Protein AF-A0AAD3HK90-F1 (afdb_monomer)

Radius of gyration: 100.85 Å; Cα contacts (8 Å, |Δi|>4): 31; chains: 1; bounding box: 192×96×285 Å

Structure (mmCIF, N/CA/C/O backbone):
data_AF-A0AAD3HK90-F1
#
_entry.id   AF-A0AAD3HK90-F1
#
loop_
_atom_site.group_PDB
_atom_site.id
_atom_site.type_symbol
_atom_site.label_atom_id
_atom_site.label_alt_id
_atom_site.label_comp_id
_atom_site.label_asym_id
_atom_site.label_entity_id
_atom_site.label_seq_id
_atom_site.pdbx_PDB_ins_code
_atom_site.Cartn_x
_atom_site.Cartn_y
_atom_site.Cartn_z
_atom_site.occupancy
_atom_site.B_iso_or_equiv
_atom_site.auth_seq_id
_atom_site.auth_comp_id
_atom_site.auth_asym_id
_atom_site.auth_atom_id
_atom_site.pdbx_PDB_model_num
ATOM 1 N N . MET A 1 1 ? -38.180 -51.713 70.279 1.00 39.69 1 MET A N 1
ATOM 2 C CA . MET A 1 1 ? -38.146 -51.410 68.834 1.00 39.69 1 MET A CA 1
ATOM 3 C C . MET A 1 1 ? -39.435 -50.688 68.486 1.00 39.69 1 MET A C 1
ATOM 5 O O . MET A 1 1 ? -40.496 -51.273 68.629 1.00 39.69 1 MET A O 1
ATOM 9 N N . ALA A 1 2 ? -39.344 -49.403 68.154 1.00 45.25 2 ALA A N 1
ATOM 10 C CA . ALA A 1 2 ? -40.394 -48.668 67.438 1.00 45.25 2 ALA A CA 1
ATOM 11 C C . ALA A 1 2 ? -40.101 -48.780 65.915 1.00 45.25 2 ALA A C 1
ATOM 13 O O . ALA A 1 2 ? -39.081 -49.401 65.595 1.00 45.25 2 ALA A O 1
ATOM 14 N N . PRO A 1 3 ? -40.809 -48.113 64.975 1.00 63.69 3 PRO A N 1
ATOM 15 C CA . PRO A 1 3 ? -42.122 -47.438 65.008 1.00 63.69 3 PRO A CA 1
ATOM 16 C C . PRO A 1 3 ? -42.959 -47.666 63.707 1.00 63.69 3 PRO A C 1
ATOM 18 O O . PRO A 1 3 ? -42.540 -48.373 62.796 1.00 63.69 3 PRO A O 1
ATOM 21 N N . GLY A 1 4 ? -44.100 -46.973 63.582 1.00 39.19 4 GLY A N 1
ATOM 22 C CA . GLY A 1 4 ? -44.771 -46.650 62.305 1.00 39.19 4 GLY A CA 1
ATOM 23 C C . GLY A 1 4 ? -46.256 -47.029 62.316 1.00 39.19 4 GLY A C 1
ATOM 24 O O . GLY A 1 4 ? -46.609 -48.065 62.853 1.00 39.19 4 GLY A O 1
ATOM 25 N N . SER A 1 5 ? -47.212 -46.269 61.789 1.00 42.53 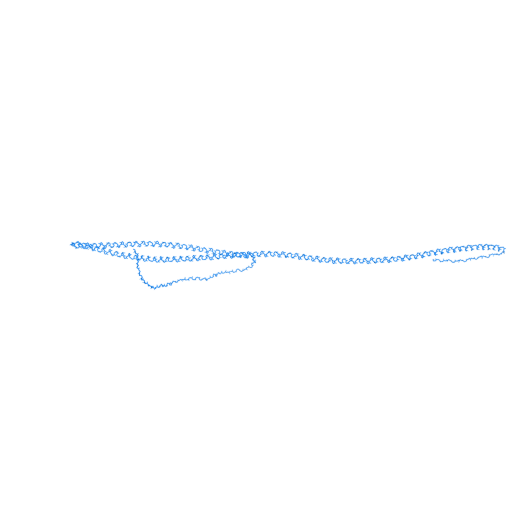5 SER A N 1
ATOM 26 C CA . SER A 1 5 ? -47.211 -45.033 61.007 1.00 42.53 5 SER A CA 1
ATOM 27 C C . SER A 1 5 ? -48.631 -44.455 61.079 1.00 42.53 5 SER A C 1
ATOM 29 O O . SER A 1 5 ? -49.584 -45.203 60.867 1.00 42.53 5 SER A O 1
ATOM 31 N N . ASN A 1 6 ? -48.785 -43.152 61.316 1.00 40.38 6 ASN A N 1
ATOM 32 C CA . ASN A 1 6 ? -50.053 -42.451 61.104 1.00 40.38 6 ASN A CA 1
ATOM 33 C C . ASN A 1 6 ? -49.952 -41.660 59.801 1.00 40.38 6 ASN A C 1
ATOM 35 O O . ASN A 1 6 ? -49.156 -40.729 59.696 1.00 40.38 6 ASN A O 1
ATOM 39 N N . GLY A 1 7 ? -50.765 -42.046 58.824 1.00 44.44 7 GLY A N 1
ATOM 40 C CA . GLY A 1 7 ? -51.080 -41.261 57.640 1.00 44.44 7 GLY A CA 1
ATOM 41 C C . GLY A 1 7 ? -52.590 -41.061 57.575 1.00 44.44 7 GLY A C 1
ATOM 42 O O . GLY A 1 7 ? -53.321 -41.986 57.911 1.00 44.44 7 GLY A O 1
ATOM 43 N N . LEU A 1 8 ? -53.010 -39.852 57.196 1.00 43.28 8 LEU A N 1
ATOM 44 C CA . LEU A 1 8 ? -54.307 -39.436 56.627 1.00 43.28 8 LEU A CA 1
ATOM 45 C C . LEU A 1 8 ? -54.218 -37.897 56.519 1.00 43.28 8 LEU A C 1
ATOM 47 O O . LEU A 1 8 ? -54.150 -37.219 57.537 1.00 43.28 8 LEU A O 1
ATOM 51 N N . LEU A 1 9 ? -53.867 -37.309 55.370 1.00 44.53 9 LEU A N 1
ATOM 52 C CA . LEU A 1 9 ? -54.700 -37.018 54.189 1.00 44.53 9 LEU A CA 1
ATOM 53 C C . LEU A 1 9 ? -56.022 -36.292 54.504 1.00 44.53 9 LEU A C 1
ATOM 55 O O . LEU A 1 9 ? -57.005 -36.911 54.889 1.00 44.53 9 LEU A O 1
ATOM 59 N N . SER A 1 10 ? -56.033 -34.987 54.222 1.00 41.03 10 SER A N 1
ATOM 60 C CA . SER A 1 10 ? -57.187 -34.183 53.784 1.00 41.03 10 SER A CA 1
ATOM 61 C C . SER A 1 10 ? -56.598 -32.969 53.053 1.00 41.03 10 SER A C 1
ATOM 63 O O . SER A 1 10 ? -55.865 -32.199 53.661 1.00 41.03 10 SER A O 1
ATOM 65 N N . GLN A 1 11 ? -56.599 -32.914 51.717 1.00 43.06 11 GLN A N 1
ATOM 66 C CA . GLN A 1 11 ? -57.668 -32.375 50.856 1.00 43.06 11 GLN A CA 1
ATOM 67 C C . GLN A 1 11 ? -58.222 -31.008 51.294 1.00 43.06 11 GLN A C 1
ATOM 69 O O . GLN A 1 11 ? -58.689 -30.848 52.418 1.00 43.06 11 GLN A O 1
ATOM 74 N N . GLY A 1 12 ? -58.210 -30.064 50.344 1.00 38.47 12 GLY A N 1
ATOM 75 C CA . GLY A 1 12 ? -58.791 -28.721 50.430 1.00 38.47 12 GLY A CA 1
ATOM 76 C C . GLY A 1 12 ? -58.020 -27.757 49.520 1.00 38.47 12 GLY A C 1
ATOM 77 O O . GLY A 1 12 ? -57.052 -27.157 49.960 1.00 38.47 12 GLY A O 1
ATOM 78 N N . ALA A 1 13 ? -58.216 -27.822 48.203 1.00 40.97 13 ALA A N 1
ATOM 79 C CA . ALA A 1 13 ? -59.231 -27.072 47.453 1.00 40.97 13 ALA A CA 1
ATOM 80 C C . ALA A 1 13 ? -58.728 -25.679 47.032 1.00 40.97 13 ALA A C 1
ATOM 82 O O . ALA A 1 13 ? -58.564 -24.770 47.842 1.00 40.97 13 ALA A O 1
ATOM 83 N N . GLU A 1 14 ? -58.496 -25.566 45.724 1.00 40.31 14 GLU A N 1
ATOM 84 C CA . GLU A 1 14 ? -58.341 -24.328 44.973 1.00 40.31 14 GLU A CA 1
ATOM 85 C C . GLU A 1 14 ? -59.511 -23.375 45.236 1.00 40.31 14 GLU A C 1
ATOM 87 O O . GLU A 1 14 ? -60.673 -23.758 45.103 1.00 40.31 14 GLU A O 1
ATOM 92 N N . LEU A 1 15 ? -59.199 -22.109 45.501 1.00 40.78 15 LEU A N 1
ATOM 93 C CA . LEU A 1 15 ? -60.070 -20.990 45.167 1.00 40.78 15 LEU A CA 1
ATOM 94 C C . LEU A 1 15 ? -59.205 -19.871 44.592 1.00 40.78 15 LEU A C 1
ATOM 96 O O . LEU A 1 15 ? -58.422 -19.223 45.285 1.00 40.78 15 LEU A O 1
ATOM 100 N N . ALA A 1 16 ? -59.358 -19.693 43.284 1.00 47.12 16 ALA A N 1
ATOM 101 C CA . ALA A 1 16 ? -58.863 -18.568 42.524 1.00 47.12 16 ALA A CA 1
ATOM 102 C C . ALA A 1 16 ? -59.575 -17.279 42.957 1.00 47.12 16 ALA A C 1
ATOM 104 O O . ALA A 1 16 ? -60.801 -17.206 42.934 1.00 47.12 16 ALA A O 1
ATOM 105 N N . LEU A 1 17 ? -58.797 -16.248 43.275 1.00 40.16 17 LEU A N 1
ATOM 106 C CA . LEU A 1 17 ? -59.215 -14.848 43.277 1.00 40.16 17 LEU A CA 1
ATOM 107 C C . LEU A 1 17 ? -57.998 -14.038 42.824 1.00 40.16 17 LEU A C 1
ATOM 109 O O . LEU A 1 17 ? -56.998 -13.937 43.530 1.00 40.16 17 LEU A O 1
ATOM 113 N N . GLY A 1 18 ? -58.058 -13.567 41.577 1.00 48.22 18 GLY A N 1
ATOM 114 C CA . GLY A 1 18 ? -56.980 -12.823 40.937 1.00 48.22 18 GLY A CA 1
ATOM 115 C C . GLY A 1 18 ? -56.772 -11.435 41.548 1.00 48.22 18 GLY A C 1
ATOM 116 O O . GLY A 1 18 ? -57.709 -10.864 42.109 1.00 48.22 18 GLY A O 1
ATOM 117 N N . PRO A 1 19 ? -55.574 -10.848 41.407 1.00 49.78 19 PRO A N 1
ATOM 118 C CA . PRO A 1 19 ? -55.389 -9.439 41.673 1.00 49.78 19 PRO A CA 1
ATOM 119 C C . PRO A 1 19 ? -55.617 -8.613 40.405 1.00 49.78 19 PRO A C 1
ATOM 121 O O . PRO A 1 19 ? -55.069 -8.867 39.331 1.00 49.78 19 PRO A O 1
ATOM 124 N N . ALA A 1 20 ? -56.460 -7.603 40.591 1.00 43.16 20 ALA A N 1
ATOM 125 C CA . ALA A 1 20 ? -56.706 -6.497 39.694 1.00 43.16 20 ALA A CA 1
ATOM 126 C C . ALA A 1 20 ? -55.408 -5.794 39.269 1.00 43.16 20 ALA A C 1
ATOM 128 O O . ALA A 1 20 ? -54.497 -5.578 40.069 1.00 43.16 20 ALA A O 1
ATOM 129 N N . SER A 1 21 ? -55.379 -5.384 38.004 1.00 48.00 21 SER A N 1
ATOM 130 C CA . SER A 1 21 ? -54.414 -4.440 37.454 1.00 48.00 21 SER A CA 1
ATOM 131 C C . SER A 1 21 ? -54.480 -3.092 38.181 1.00 48.00 21 SER A C 1
ATOM 133 O O . SER A 1 21 ? -55.564 -2.514 38.278 1.00 48.00 21 SER A O 1
ATOM 135 N N . PRO A 1 22 ? -53.340 -2.511 38.581 1.00 50.88 22 PRO A N 1
ATOM 136 C CA . PRO A 1 22 ? -53.218 -1.074 38.694 1.00 50.88 22 PRO A CA 1
ATOM 137 C C . PRO A 1 22 ? -52.657 -0.509 37.385 1.00 50.88 22 PRO A C 1
ATOM 139 O O . PRO A 1 22 ? -51.488 -0.674 37.038 1.00 50.88 22 PRO A O 1
ATOM 142 N N . THR A 1 23 ? -53.534 0.185 36.666 1.00 49.62 23 THR A N 1
ATOM 143 C CA . THR A 1 23 ? -53.204 1.205 35.673 1.00 49.62 23 THR A CA 1
ATOM 144 C C . THR A 1 23 ? -52.319 2.262 36.334 1.00 49.62 23 THR A C 1
ATOM 146 O O . THR A 1 23 ? -52.814 3.119 37.062 1.00 49.62 23 THR A O 1
ATOM 149 N N . ALA A 1 24 ? -51.013 2.214 36.089 1.00 37.69 24 ALA A N 1
ATOM 150 C CA . ALA A 1 24 ? -50.100 3.307 36.392 1.00 37.69 24 ALA A CA 1
ATOM 151 C C . ALA A 1 24 ? -49.471 3.767 35.078 1.00 37.69 24 ALA A C 1
ATOM 153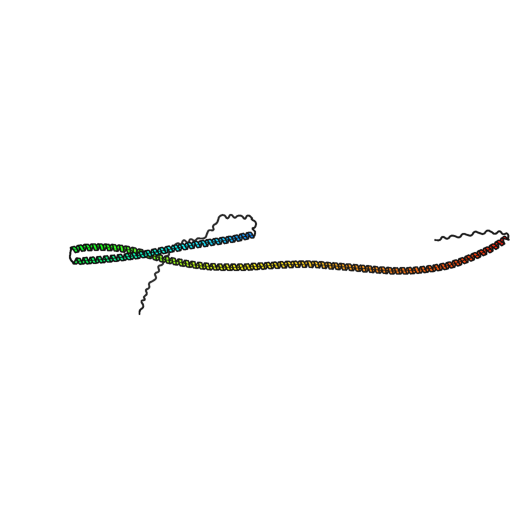 O O . ALA A 1 24 ? -48.706 3.049 34.436 1.00 37.69 24 ALA A O 1
ATOM 154 N N . ALA A 1 25 ? -49.883 4.960 34.656 1.00 44.91 25 ALA A N 1
ATOM 155 C CA . ALA A 1 25 ? -49.419 5.644 33.468 1.00 44.91 25 ALA A CA 1
ATOM 156 C C . ALA A 1 25 ? -47.908 5.905 33.559 1.00 44.91 25 ALA A C 1
ATOM 158 O O . ALA A 1 25 ? -47.466 6.861 34.193 1.00 44.91 25 ALA A O 1
ATOM 159 N N . ALA A 1 26 ? -47.116 5.065 32.897 1.00 35.53 26 ALA A N 1
ATOM 160 C CA . ALA A 1 26 ? -45.760 5.419 32.520 1.00 35.53 26 ALA A CA 1
ATOM 161 C C . ALA A 1 26 ? -45.858 6.435 31.375 1.00 35.53 26 ALA A C 1
ATOM 163 O O . ALA A 1 26 ? -46.188 6.087 30.240 1.00 35.53 26 ALA A O 1
ATOM 164 N N . GLN A 1 27 ? -45.614 7.709 31.687 1.00 41.81 27 GLN A N 1
ATOM 165 C CA . GLN A 1 27 ? -45.279 8.711 30.683 1.00 41.81 27 GLN A CA 1
ATOM 166 C C . GLN A 1 27 ? -43.981 8.270 30.008 1.00 41.81 27 GLN A C 1
ATOM 168 O O . GLN A 1 27 ? -42.879 8.502 30.497 1.00 41.81 27 GLN A O 1
ATOM 173 N N . VAL A 1 28 ? -44.137 7.585 28.880 1.00 36.22 28 VAL A N 1
ATOM 174 C CA . VAL A 1 28 ? -43.072 7.335 27.922 1.00 36.22 28 VAL A CA 1
ATOM 175 C C . VAL A 1 28 ? -42.670 8.697 27.362 1.00 36.22 28 VAL A C 1
ATOM 177 O O . VAL A 1 28 ? -43.353 9.256 26.506 1.00 36.22 28 VAL A O 1
ATOM 180 N N . ILE A 1 29 ? -41.566 9.252 27.857 1.00 39.91 29 ILE A N 1
ATOM 181 C CA . ILE A 1 29 ? -40.865 10.333 27.166 1.00 39.91 29 ILE A CA 1
ATOM 182 C C . ILE A 1 29 ? -40.162 9.677 25.975 1.00 39.91 29 ILE A C 1
ATOM 184 O O . ILE A 1 29 ? -39.005 9.273 26.042 1.00 39.91 29 ILE A O 1
ATOM 188 N N . THR A 1 30 ? -40.899 9.511 24.877 1.00 36.00 30 THR A N 1
ATOM 189 C CA . THR A 1 30 ? -40.318 9.274 23.558 1.00 36.00 30 THR A CA 1
ATOM 190 C C . THR A 1 30 ? -39.564 10.538 23.156 1.00 36.00 30 THR A C 1
ATOM 192 O O . THR A 1 30 ? -40.159 11.493 22.657 1.00 36.00 30 THR A O 1
ATOM 195 N N . ALA A 1 31 ? -38.254 10.567 23.393 1.00 35.47 31 ALA A N 1
ATOM 196 C CA . ALA A 1 31 ? -37.376 11.548 22.775 1.00 35.47 31 ALA A CA 1
ATOM 197 C C . ALA A 1 31 ? -37.121 11.124 21.322 1.00 35.47 31 ALA A C 1
ATOM 199 O O . A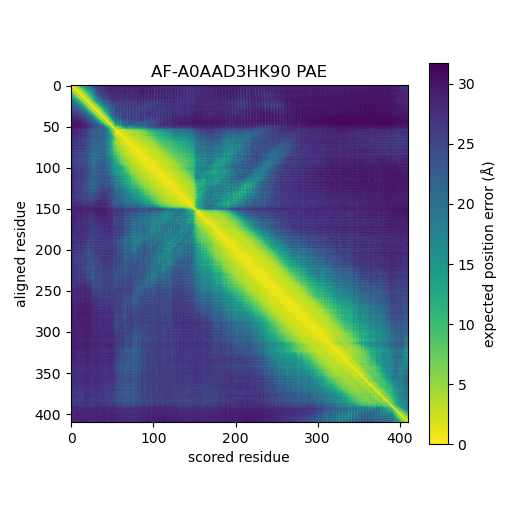LA A 1 31 ? -36.189 10.388 21.005 1.00 35.47 31 ALA A O 1
ATOM 200 N N . THR A 1 32 ? -38.005 11.570 20.437 1.00 35.84 32 THR A N 1
ATOM 201 C CA . THR A 1 32 ? -37.792 11.614 18.992 1.00 35.84 32 THR A CA 1
ATOM 202 C C . THR A 1 32 ? -36.578 12.511 18.704 1.00 35.84 32 THR A C 1
ATOM 204 O O . THR A 1 32 ? -36.597 13.676 19.106 1.00 35.84 32 THR A O 1
ATOM 207 N N . PRO A 1 33 ? -35.524 12.056 18.002 1.00 41.53 33 PRO A N 1
ATOM 208 C CA . PRO A 1 33 ? -34.479 12.954 17.536 1.00 41.53 33 PRO A CA 1
ATOM 209 C C . PRO A 1 33 ? -34.993 13.667 16.281 1.00 41.53 33 PRO A C 1
ATOM 211 O O . PRO A 1 33 ? -34.895 13.175 15.160 1.00 41.53 33 PRO A O 1
ATOM 214 N N . THR A 1 34 ? -35.599 14.835 16.465 1.00 43.56 34 THR A N 1
ATOM 215 C CA . THR A 1 34 ? -35.912 15.757 15.370 1.00 43.56 34 THR A CA 1
ATOM 216 C C . THR A 1 34 ? -35.514 17.155 15.797 1.00 43.56 34 THR A C 1
ATOM 218 O O . THR A 1 34 ? -36.249 17.812 16.519 1.00 43.56 34 THR A O 1
ATOM 221 N N . ALA A 1 35 ? -34.327 17.577 15.368 1.00 34.19 35 ALA A N 1
ATOM 222 C CA . ALA A 1 35 ? -34.039 18.925 14.887 1.00 34.19 35 ALA A CA 1
ATOM 223 C C . ALA A 1 35 ? -32.524 19.055 14.718 1.00 34.19 35 ALA A C 1
ATOM 225 O O . ALA A 1 35 ? -31.772 19.200 15.681 1.00 34.19 35 ALA A O 1
ATOM 226 N N . SER A 1 36 ? -32.083 19.011 13.464 1.00 44.03 36 SER A N 1
ATOM 227 C CA . SER A 1 36 ? -30.828 19.631 13.060 1.00 44.03 36 SER A CA 1
ATOM 228 C C . SER A 1 36 ? -30.798 21.081 13.556 1.00 44.03 36 SER A C 1
ATOM 230 O O . SER A 1 36 ? -31.759 21.813 13.308 1.00 44.03 36 SER A O 1
ATOM 232 N N . PRO A 1 37 ? -29.717 21.546 14.201 1.00 45.09 37 PRO A N 1
ATOM 233 C CA . PRO A 1 37 ? -29.516 22.971 14.373 1.00 45.09 37 PRO A CA 1
ATOM 234 C C . PRO A 1 37 ? -29.173 23.572 13.003 1.00 45.09 37 PRO A C 1
ATOM 236 O O . PRO A 1 37 ? -28.055 23.436 12.506 1.00 45.09 37 PRO A O 1
ATOM 239 N N . SER A 1 38 ? -30.152 24.231 12.380 1.00 45.25 38 SER A N 1
ATOM 240 C CA . SER A 1 38 ? -29.889 25.260 11.375 1.00 45.25 38 SER A CA 1
ATOM 241 C C . SER A 1 38 ? -29.106 26.381 12.054 1.00 45.25 38 SER A C 1
ATOM 243 O O . SER A 1 38 ? -29.676 27.227 12.739 1.00 45.25 38 SER A O 1
ATOM 245 N N . GLY A 1 39 ? -27.784 26.354 11.895 1.00 36.94 39 GLY A N 1
ATOM 246 C CA . GLY A 1 39 ? -26.936 27.505 12.173 1.00 36.94 39 GLY A CA 1
ATOM 247 C C . GLY A 1 39 ? -27.197 28.612 11.141 1.00 36.94 39 GLY A C 1
ATOM 248 O O . GLY A 1 39 ? -27.337 28.299 9.955 1.00 36.94 39 GLY A O 1
ATOM 249 N N . PRO A 1 40 ? -27.282 29.885 11.560 1.00 50.53 40 PRO A N 1
ATOM 250 C CA . PRO A 1 40 ? -27.322 31.015 10.645 1.00 50.53 40 PRO A CA 1
ATOM 251 C C . PRO A 1 40 ? -25.915 31.331 10.107 1.00 50.53 40 PRO A C 1
ATOM 253 O O . PRO A 1 40 ? -24.917 31.175 10.806 1.00 50.53 40 PRO A O 1
ATOM 256 N N . ASP A 1 41 ? -25.879 31.798 8.860 1.00 43.41 41 ASP A N 1
ATOM 257 C CA . ASP A 1 41 ? -24.755 32.454 8.182 1.00 43.41 41 ASP A CA 1
ATOM 258 C C . ASP A 1 41 ? -23.478 31.639 7.936 1.00 43.41 41 ASP A C 1
ATOM 260 O O . ASP A 1 41 ? -22.380 31.956 8.394 1.00 43.41 41 ASP A O 1
ATOM 264 N N . ALA A 1 42 ? -23.592 30.678 7.015 1.00 40.28 42 ALA A N 1
ATOM 265 C CA . ALA A 1 42 ? -22.497 30.400 6.094 1.00 40.28 42 ALA A CA 1
ATOM 266 C C . ALA A 1 42 ? -22.399 31.551 5.075 1.00 40.28 42 ALA A C 1
ATOM 268 O O . ALA A 1 42 ? -22.935 31.479 3.969 1.00 40.28 42 ALA A O 1
ATOM 269 N N . THR A 1 43 ? -21.687 32.619 5.437 1.00 44.31 43 THR A N 1
ATOM 270 C CA . THR A 1 43 ? -21.031 33.455 4.430 1.00 44.31 43 THR A CA 1
ATOM 271 C C . THR A 1 43 ? -20.031 32.560 3.708 1.00 44.31 43 THR A C 1
ATOM 273 O O . THR A 1 43 ? -18.972 32.231 4.225 1.00 44.31 43 THR A O 1
ATOM 276 N N . THR A 1 44 ? -20.391 32.100 2.514 1.00 41.09 44 THR A N 1
ATOM 277 C CA . THR A 1 44 ? -19.439 31.552 1.550 1.00 41.09 44 THR A CA 1
ATOM 278 C C . THR A 1 44 ? -18.411 32.637 1.228 1.00 41.09 44 THR A C 1
ATOM 280 O O . THR A 1 44 ? -18.791 33.623 0.589 1.00 41.09 44 THR A O 1
ATOM 283 N N . PRO A 1 45 ? -17.123 32.505 1.603 1.00 44.56 45 PRO A N 1
ATOM 284 C CA . PRO A 1 45 ? -16.100 33.271 0.925 1.00 44.56 45 PRO A CA 1
ATOM 285 C C . PRO A 1 45 ? -16.014 32.708 -0.493 1.00 44.56 45 PRO A C 1
ATOM 287 O O . PRO A 1 45 ? -15.662 31.549 -0.718 1.00 44.56 45 PRO A O 1
ATOM 290 N N . THR A 1 46 ? -16.395 33.534 -1.456 1.00 44.25 46 THR A N 1
ATOM 291 C CA . THR A 1 46 ? -16.011 33.392 -2.856 1.00 44.25 46 THR A CA 1
ATOM 292 C C . THR A 1 46 ? -14.531 32.998 -2.919 1.00 44.25 46 THR A C 1
ATOM 294 O O . THR A 1 46 ? -13.708 33.689 -2.314 1.00 44.25 46 THR A O 1
ATOM 297 N N . PRO A 1 47 ? -14.152 31.911 -3.617 1.00 44.78 47 PRO A N 1
ATOM 298 C CA . PRO A 1 47 ? -12.750 31.582 -3.790 1.00 44.78 47 PRO A CA 1
ATOM 299 C C . PRO A 1 47 ? -12.147 32.637 -4.713 1.00 44.78 47 PRO A C 1
ATOM 301 O O . PRO A 1 47 ? -12.276 32.583 -5.936 1.00 44.78 47 PRO A O 1
ATOM 304 N N . THR A 1 48 ? -11.497 33.633 -4.118 1.00 47.00 48 THR A N 1
ATOM 305 C CA . THR A 1 48 ? -10.527 34.468 -4.812 1.00 47.00 48 THR A CA 1
ATOM 306 C C . THR A 1 48 ? -9.532 33.518 -5.459 1.00 47.00 48 THR A C 1
ATOM 308 O O . THR A 1 48 ? -8.976 32.652 -4.784 1.00 47.00 48 THR A O 1
ATOM 311 N N . ALA A 1 49 ? -9.365 33.650 -6.774 1.00 47.91 49 ALA A N 1
ATOM 312 C CA . ALA A 1 49 ? -8.481 32.854 -7.611 1.00 47.91 49 ALA A CA 1
ATOM 313 C C . ALA A 1 49 ? -7.022 32.940 -7.120 1.00 47.91 49 ALA A C 1
ATOM 315 O O . ALA A 1 49 ? -6.208 33.716 -7.616 1.00 47.91 49 ALA A O 1
ATOM 316 N N . GLY A 1 50 ? -6.705 32.155 -6.094 1.00 52.91 50 GLY A N 1
ATOM 317 C CA . GLY A 1 50 ? -5.365 31.900 -5.603 1.00 52.91 50 GLY A CA 1
ATOM 318 C C . GLY A 1 50 ? -4.758 30.772 -6.421 1.00 52.91 50 GLY A C 1
ATOM 319 O O . GLY A 1 50 ? -5.399 29.748 -6.645 1.00 52.91 50 GLY A O 1
ATOM 320 N N . LYS A 1 51 ? -3.530 30.999 -6.891 1.00 58.94 51 LYS A N 1
ATOM 321 C CA . LYS A 1 51 ? -2.681 30.068 -7.650 1.00 58.94 51 LYS A CA 1
ATOM 322 C C . LYS A 1 51 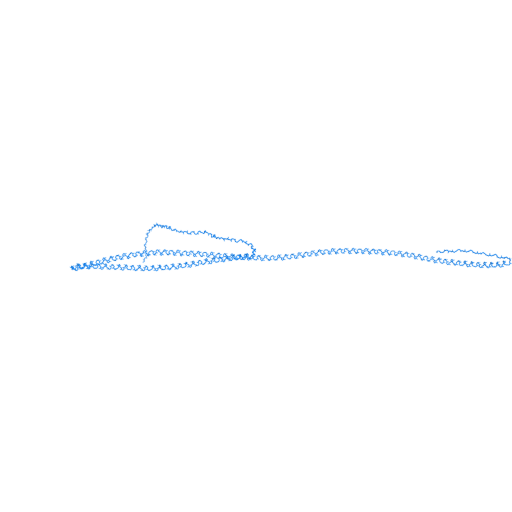? -2.886 28.600 -7.231 1.00 58.94 51 LYS A C 1
ATOM 324 O O . LYS A 1 51 ? -2.977 28.343 -6.030 1.00 58.94 51 LYS A O 1
ATOM 329 N N . PRO A 1 52 ? -2.879 27.641 -8.179 1.00 53.53 52 PRO A N 1
ATOM 330 C CA . PRO A 1 52 ? -3.014 26.226 -7.856 1.00 53.53 52 PRO A CA 1
ATOM 331 C C . PRO A 1 52 ? -1.952 25.841 -6.823 1.00 53.53 52 PRO A C 1
ATOM 333 O O . PRO A 1 52 ? -0.749 25.922 -7.085 1.00 53.53 52 PRO A O 1
ATOM 336 N N . LEU A 1 53 ? -2.411 25.477 -5.624 1.00 59.50 53 LEU A N 1
ATOM 337 C CA . LEU A 1 53 ? -1.562 24.916 -4.584 1.00 59.50 53 LEU A CA 1
ATOM 338 C C . LEU A 1 53 ? -0.852 23.699 -5.175 1.00 59.50 53 LEU A C 1
ATOM 340 O O . LEU A 1 53 ? -1.478 22.856 -5.820 1.00 59.50 53 LEU A O 1
ATOM 344 N N . SER A 1 54 ? 0.465 23.620 -4.985 1.00 76.38 54 SER A N 1
ATOM 345 C CA . SER A 1 54 ? 1.238 22.497 -5.506 1.00 76.38 54 SER A CA 1
ATOM 346 C C . SER A 1 54 ? 0.678 21.181 -4.954 1.00 76.38 54 SER A C 1
ATOM 348 O O . SER A 1 54 ? 0.154 21.129 -3.838 1.00 76.38 54 SER A O 1
ATOM 350 N N . ALA A 1 55 ? 0.812 20.088 -5.709 1.00 74.00 55 ALA A N 1
ATOM 351 C CA . ALA A 1 55 ? 0.346 18.769 -5.273 1.00 74.00 55 ALA A CA 1
ATOM 352 C C . ALA A 1 55 ? 0.899 18.363 -3.887 1.00 74.00 55 ALA A C 1
ATOM 354 O O . ALA A 1 55 ? 0.265 17.600 -3.162 1.00 74.00 55 ALA A O 1
ATOM 355 N N . ALA A 1 56 ? 2.057 18.903 -3.488 1.00 75.56 56 ALA A N 1
ATOM 356 C CA . ALA A 1 56 ? 2.613 18.729 -2.150 1.00 75.56 56 ALA A CA 1
ATOM 357 C C . ALA A 1 56 ? 1.798 19.458 -1.063 1.00 75.56 56 ALA A C 1
ATOM 359 O O . ALA A 1 56 ? 1.522 18.866 -0.023 1.00 75.56 56 ALA A O 1
ATOM 360 N N . ALA A 1 57 ? 1.353 20.692 -1.314 1.00 74.94 57 ALA A N 1
ATOM 361 C CA . ALA A 1 57 ? 0.525 21.457 -0.379 1.00 74.94 57 ALA A CA 1
ATOM 362 C C . ALA A 1 57 ? -0.878 20.846 -0.206 1.00 74.94 57 ALA A C 1
ATOM 364 O O . ALA A 1 57 ? -1.392 20.787 0.908 1.00 74.94 57 ALA A O 1
ATOM 365 N N . SER A 1 58 ? -1.469 20.307 -1.280 1.00 76.00 58 SER A N 1
ATOM 366 C CA . SER A 1 58 ? -2.749 19.585 -1.198 1.00 76.00 58 SER A CA 1
ATOM 367 C C . SER A 1 58 ? -2.639 18.294 -0.370 1.00 76.00 58 SER A C 1
ATOM 369 O O . SER A 1 58 ? -3.501 18.016 0.466 1.00 76.00 58 SER A O 1
ATOM 371 N N . ARG A 1 59 ? -1.541 17.537 -0.524 1.00 80.12 59 ARG A N 1
ATOM 372 C CA . ARG A 1 59 ? -1.269 16.353 0.309 1.00 80.12 59 ARG A CA 1
ATOM 373 C C . ARG A 1 59 ? -1.042 16.715 1.777 1.00 80.12 59 ARG A C 1
ATOM 375 O O . ARG A 1 59 ? -1.595 16.042 2.639 1.00 80.12 59 ARG A O 1
ATOM 382 N N . ALA A 1 60 ? -0.289 17.778 2.061 1.00 80.19 60 ALA A N 1
ATOM 383 C CA . ALA A 1 60 ? -0.054 18.242 3.429 1.00 80.19 60 ALA A CA 1
ATOM 384 C C . ALA A 1 60 ? -1.363 18.639 4.134 1.00 80.19 60 ALA A C 1
ATOM 386 O O . ALA A 1 60 ? -1.640 18.135 5.219 1.00 80.19 60 ALA A O 1
ATOM 387 N N . ALA A 1 61 ? -2.220 19.427 3.475 1.00 77.75 61 ALA A N 1
ATOM 388 C CA . ALA A 1 61 ? -3.527 19.807 4.016 1.00 77.75 61 ALA A CA 1
ATOM 389 C C . ALA A 1 61 ? -4.455 18.596 4.242 1.00 77.75 61 ALA A C 1
ATOM 391 O O . ALA A 1 61 ? -5.225 18.559 5.201 1.00 77.75 61 ALA A O 1
ATOM 392 N N . SER A 1 62 ? -4.374 17.572 3.382 1.00 86.56 62 SER A N 1
ATOM 393 C CA . SER A 1 62 ? -5.130 16.325 3.557 1.00 86.56 62 SER A CA 1
ATOM 394 C C . SER A 1 62 ? -4.658 15.528 4.778 1.00 86.56 62 SER A C 1
ATOM 396 O O . SER A 1 62 ? -5.483 15.080 5.576 1.00 86.56 62 SER A O 1
ATOM 398 N N . ILE A 1 63 ? -3.339 15.399 4.962 1.00 84.50 63 ILE A N 1
ATOM 399 C CA . ILE A 1 63 ? -2.735 14.726 6.121 1.00 84.50 63 ILE A CA 1
ATOM 400 C C . ILE A 1 63 ? -3.112 15.457 7.411 1.00 84.50 63 ILE A C 1
ATOM 402 O O . ILE A 1 63 ? -3.573 14.822 8.357 1.00 84.50 63 ILE A O 1
ATOM 406 N N . GLU A 1 64 ? -2.999 16.783 7.426 1.00 87.56 64 GLU A N 1
ATOM 407 C CA . GLU A 1 64 ? -3.367 17.614 8.573 1.00 87.56 64 GLU A CA 1
ATOM 408 C C . GLU A 1 64 ? -4.868 17.499 8.894 1.00 87.56 64 GLU A C 1
ATOM 410 O O . GLU A 1 64 ? -5.254 17.323 10.048 1.00 87.56 64 GLU A O 1
ATOM 415 N N . GLY A 1 65 ? -5.733 17.466 7.874 1.00 89.50 65 GLY A N 1
ATOM 416 C CA . GLY A 1 65 ? -7.169 17.232 8.048 1.00 89.50 65 GLY A CA 1
ATOM 417 C C . GLY A 1 65 ? -7.504 15.844 8.611 1.00 89.50 65 GLY A C 1
ATOM 418 O O . GLY A 1 65 ? -8.426 15.707 9.422 1.00 89.50 65 GLY A O 1
ATOM 419 N N . ILE A 1 66 ? -6.760 14.806 8.216 1.00 88.12 66 ILE A N 1
ATOM 420 C CA . ILE A 1 66 ? -6.890 13.453 8.779 1.00 88.12 66 ILE A CA 1
ATOM 421 C C . ILE A 1 66 ? -6.418 13.435 10.238 1.00 88.12 66 ILE A C 1
ATOM 423 O O . ILE A 1 66 ? -7.142 12.927 11.095 1.00 88.12 66 ILE A O 1
ATOM 427 N N . GLN A 1 67 ? -5.267 14.037 10.538 1.00 91.81 67 GLN A N 1
ATOM 428 C CA . GLN A 1 67 ? -4.739 14.145 11.901 1.00 91.81 67 GLN A CA 1
ATOM 429 C C . GLN A 1 67 ? -5.692 14.921 12.818 1.00 91.81 67 GLN A C 1
ATOM 431 O O . GLN A 1 67 ? -5.978 14.471 13.926 1.00 91.81 67 GLN A O 1
ATOM 436 N N . ALA A 1 68 ? -6.277 16.021 12.340 1.00 90.31 68 ALA A N 1
ATOM 437 C CA . ALA A 1 68 ? -7.258 16.796 13.092 1.00 90.31 68 ALA A CA 1
ATOM 438 C C . ALA A 1 68 ? -8.548 16.003 13.370 1.00 90.31 68 ALA A C 1
ATOM 440 O O . ALA A 1 68 ? -9.134 16.132 14.445 1.00 90.31 68 ALA A O 1
ATOM 441 N N . ARG A 1 69 ? -9.002 15.158 12.430 1.00 92.44 69 ARG A N 1
ATOM 442 C CA . ARG A 1 69 ? -10.142 14.251 12.663 1.00 92.44 69 ARG A CA 1
ATOM 443 C C . ARG A 1 69 ? -9.824 13.184 13.706 1.00 92.44 69 ARG A C 1
ATOM 445 O O . ARG A 1 69 ? -10.651 12.955 14.583 1.00 92.44 69 ARG A O 1
ATOM 452 N N . LEU A 1 70 ? -8.639 12.578 13.639 1.00 93.44 70 LEU A N 1
ATOM 453 C CA . LEU A 1 70 ? -8.189 11.601 14.633 1.00 93.44 70 LEU A CA 1
ATOM 454 C C . LEU A 1 70 ? -8.092 12.236 16.023 1.00 93.44 70 LEU A C 1
ATOM 456 O O . LEU A 1 70 ? -8.638 11.691 16.975 1.00 93.44 70 LEU A O 1
ATOM 460 N N . ALA A 1 71 ? -7.493 13.424 16.131 1.00 92.00 71 ALA A N 1
ATOM 461 C CA . ALA A 1 71 ? -7.403 14.157 17.391 1.00 92.00 71 ALA A CA 1
ATOM 462 C C . ALA A 1 71 ? -8.788 14.455 17.989 1.00 92.00 71 ALA A C 1
ATOM 464 O O . ALA A 1 71 ? -8.999 14.237 19.180 1.00 92.00 71 ALA A O 1
ATOM 465 N N . ARG A 1 72 ? -9.760 14.875 17.163 1.00 92.69 72 ARG A N 1
ATOM 466 C CA . ARG A 1 72 ? -11.152 15.070 17.608 1.00 92.69 72 ARG A CA 1
ATOM 467 C C . ARG A 1 72 ? -11.802 13.773 18.080 1.00 92.69 72 ARG A C 1
ATOM 469 O O . ARG A 1 72 ? -12.476 13.783 19.101 1.00 92.69 72 ARG A O 1
ATOM 476 N N . SER A 1 73 ? -11.581 12.667 17.372 1.00 94.06 73 SER A N 1
ATOM 477 C CA . SER A 1 73 ? -12.105 11.360 17.779 1.00 94.06 73 SER A CA 1
ATOM 478 C C . SER A 1 73 ? -11.512 10.896 19.111 1.00 94.06 73 SER A C 1
ATOM 480 O O . SER A 1 73 ? -12.244 10.389 19.952 1.00 94.06 73 SER A O 1
ATOM 482 N N . HIS A 1 74 ? -10.207 11.085 19.325 1.00 94.75 74 HIS A N 1
ATOM 483 C CA . HIS A 1 74 ? -9.555 10.745 20.591 1.00 94.75 74 HIS A CA 1
ATOM 484 C C . HIS A 1 74 ? -10.038 11.621 21.747 1.00 94.75 74 HIS A C 1
ATOM 486 O O . HIS A 1 74 ? -10.248 11.113 22.844 1.00 94.75 74 HIS A O 1
ATOM 492 N N . LEU A 1 75 ? -10.245 12.918 21.502 1.00 95.19 75 LEU A N 1
ATOM 493 C CA . LEU A 1 75 ? -10.800 13.828 22.499 1.00 95.19 75 LEU A CA 1
ATOM 494 C C . LEU A 1 75 ? -12.226 13.418 22.883 1.00 95.19 75 LEU A C 1
ATOM 496 O O . LEU A 1 75 ? -12.516 13.289 24.067 1.00 95.19 75 LEU A O 1
ATOM 500 N N . HIS A 1 76 ? -13.071 13.116 21.895 1.00 94.25 76 HIS A N 1
ATOM 501 C CA . HIS A 1 76 ? -14.425 12.628 22.143 1.00 94.25 76 HIS A CA 1
ATOM 502 C C . HIS A 1 76 ? -14.426 11.316 22.939 1.00 94.25 76 HIS A C 1
ATOM 504 O O . HIS A 1 76 ? -15.164 11.186 23.911 1.00 94.25 76 HIS A O 1
ATOM 510 N N . GLN A 1 77 ? -13.548 10.367 22.595 1.00 93.94 77 GLN A N 1
ATOM 511 C CA . GLN A 1 77 ? -13.416 9.125 23.358 1.00 93.94 77 GLN A CA 1
ATOM 512 C C . GLN A 1 77 ? -12.993 9.389 24.811 1.00 93.94 77 GLN A C 1
ATOM 514 O O . GLN A 1 77 ? -13.548 8.797 25.731 1.00 93.94 77 GLN A O 1
ATOM 519 N N . ALA A 1 78 ? -12.048 10.306 25.038 1.00 94.62 78 ALA A N 1
ATOM 520 C CA . ALA A 1 78 ? -11.608 10.666 26.384 1.00 94.62 78 ALA A CA 1
ATOM 521 C C . ALA A 1 78 ? -12.716 11.351 27.210 1.00 94.62 78 ALA A C 1
ATOM 523 O O . ALA A 1 78 ? -12.781 11.161 28.426 1.00 94.62 78 ALA A O 1
ATOM 524 N N . GLU A 1 79 ? -13.586 12.134 26.568 1.00 95.81 79 GLU A N 1
ATOM 525 C CA . GLU A 1 79 ? -14.764 12.736 27.203 1.00 95.81 79 GLU A CA 1
ATOM 526 C C . GLU A 1 79 ? -15.782 11.673 27.617 1.00 95.81 79 GLU A C 1
ATOM 528 O O . GLU A 1 79 ? -16.228 11.679 28.764 1.00 95.81 79 GLU A O 1
ATOM 533 N N . VAL A 1 80 ? -16.087 10.728 26.725 1.00 93.94 80 VAL A N 1
ATOM 534 C CA . VAL A 1 80 ? -16.988 9.602 27.013 1.00 93.94 80 VAL A CA 1
ATOM 535 C C . VAL A 1 80 ? -16.432 8.738 28.152 1.00 93.94 80 VAL A C 1
ATOM 537 O O . VAL A 1 80 ? -17.139 8.445 29.115 1.00 93.94 80 VAL A O 1
ATOM 540 N N . ASP A 1 81 ? -15.137 8.410 28.125 1.00 93.94 81 ASP A N 1
ATOM 541 C CA . ASP A 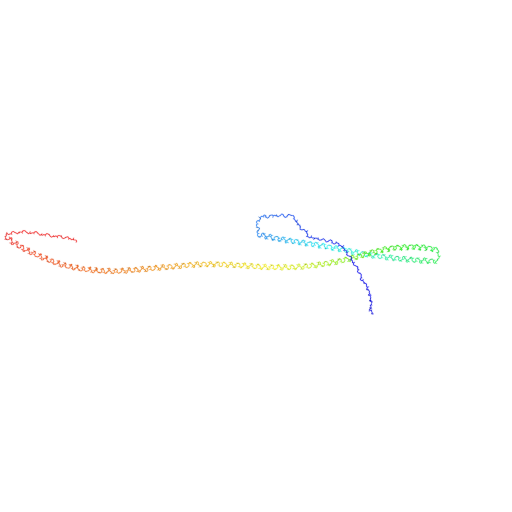1 81 ? -14.485 7.651 29.199 1.00 93.94 81 ASP A CA 1
ATOM 542 C C . ASP A 1 81 ? -14.530 8.392 30.545 1.00 93.94 81 ASP A C 1
ATOM 544 O O . ASP A 1 81 ? -14.611 7.771 31.610 1.00 93.94 81 ASP A O 1
ATOM 548 N N . ARG A 1 82 ? -14.450 9.728 30.526 1.00 96.75 82 ARG A N 1
ATOM 549 C CA . ARG A 1 82 ? -14.574 10.553 31.731 1.00 96.75 82 ARG A CA 1
ATOM 550 C C . ARG A 1 82 ? -16.004 10.545 32.265 1.00 96.75 82 ARG A C 1
ATOM 552 O O . ARG A 1 82 ? -16.170 10.367 33.468 1.00 96.75 82 ARG A O 1
ATOM 559 N N . GLN A 1 83 ? -17.003 10.675 31.392 1.00 95.00 83 GLN A N 1
ATOM 560 C CA . GLN A 1 83 ? -18.419 10.600 31.763 1.00 95.00 83 GLN A CA 1
ATOM 561 C C . GLN A 1 83 ? -18.744 9.262 32.431 1.00 95.00 83 GLN A C 1
ATOM 563 O O . GLN A 1 83 ? -19.239 9.257 33.556 1.00 95.00 83 GLN A O 1
ATOM 568 N N . TYR A 1 84 ? -18.343 8.138 31.829 1.00 95.06 84 TYR A N 1
ATOM 569 C CA . TYR A 1 84 ? -18.558 6.818 32.431 1.00 95.06 84 TYR A CA 1
ATOM 570 C C . TYR A 1 84 ? -17.869 6.655 33.792 1.00 95.06 84 TYR A C 1
ATOM 572 O O . TYR A 1 84 ? -18.419 6.041 34.706 1.00 95.06 84 TYR A O 1
ATOM 580 N N . LYS A 1 85 ? -16.666 7.217 33.972 1.00 96.50 85 LYS A N 1
ATOM 581 C CA . LYS A 1 85 ? -15.970 7.190 35.271 1.00 96.50 85 LYS A CA 1
ATOM 582 C C . LYS A 1 85 ? -16.682 8.024 36.331 1.00 96.50 85 LYS A C 1
ATOM 584 O O . LYS A 1 85 ? -16.711 7.620 37.495 1.00 96.50 85 LYS A O 1
ATOM 589 N N . ASP A 1 86 ? -17.216 9.178 35.954 1.00 97.12 86 ASP A N 1
ATOM 590 C CA . ASP A 1 86 ? -17.944 10.047 36.875 1.00 97.12 86 ASP A CA 1
ATOM 591 C C . ASP A 1 86 ? -19.301 9.427 37.261 1.00 97.12 86 ASP A C 1
ATOM 593 O O . ASP A 1 86 ? -19.645 9.431 38.445 1.00 97.12 86 ASP A O 1
ATOM 597 N N . GLU A 1 87 ? -20.001 8.777 36.324 1.00 96.06 87 GLU A N 1
ATOM 598 C CA . GLU A 1 87 ? -21.208 7.979 36.600 1.00 96.06 87 GLU A CA 1
ATOM 599 C C . GLU A 1 87 ? -20.920 6.796 37.533 1.00 96.06 87 GLU A C 1
ATOM 601 O O . GLU A 1 87 ? -21.617 6.614 38.530 1.00 96.06 87 GLU A O 1
ATOM 606 N N . LEU A 1 88 ? -19.849 6.032 37.286 1.00 92.88 88 LEU A N 1
ATOM 607 C CA . LEU A 1 88 ? -19.432 4.936 38.170 1.00 92.88 88 LEU A CA 1
ATOM 608 C C . LEU A 1 88 ? -19.141 5.423 39.593 1.00 92.88 88 LEU A C 1
ATOM 610 O O . LEU A 1 88 ? -19.546 4.783 40.563 1.00 92.88 88 LEU A O 1
ATOM 614 N N . ARG A 1 89 ? -18.460 6.565 39.738 1.00 96.69 89 ARG A N 1
ATOM 615 C CA . ARG A 1 89 ? -18.200 7.172 41.054 1.00 96.69 89 ARG A CA 1
ATOM 616 C C . ARG A 1 89 ? -19.481 7.627 41.739 1.00 96.69 89 ARG A C 1
ATOM 618 O O . ARG A 1 89 ? -19.571 7.531 42.961 1.00 96.69 89 ARG A O 1
ATOM 625 N N . TRP A 1 90 ? -20.437 8.160 40.983 1.00 97.44 90 TRP A N 1
ATOM 626 C CA . TRP A 1 90 ? -21.732 8.558 41.522 1.00 97.44 90 TRP A CA 1
ATOM 627 C C . TRP A 1 90 ? -22.519 7.336 42.013 1.00 97.44 90 TRP A C 1
ATOM 629 O O . TRP A 1 90 ? -22.909 7.304 43.177 1.00 97.44 90 TRP A O 1
ATOM 639 N N . LEU A 1 91 ? -22.624 6.287 41.193 1.00 92.38 91 LEU A N 1
ATOM 640 C CA . LEU A 1 91 ? -23.282 5.030 41.564 1.00 92.38 91 LEU A CA 1
ATOM 641 C C . LEU A 1 91 ? -22.628 4.367 42.783 1.00 92.38 91 LEU A C 1
ATOM 643 O O . LEU A 1 91 ? -23.323 3.880 43.669 1.00 92.38 91 LEU A O 1
ATOM 647 N N . GLN A 1 92 ? -21.296 4.389 42.882 1.00 95.75 92 GLN A N 1
ATOM 648 C CA . GLN A 1 92 ? -20.589 3.882 44.063 1.00 95.75 92 GLN A CA 1
ATOM 649 C C . GLN A 1 92 ? -20.959 4.646 45.338 1.00 95.75 92 GLN A C 1
ATOM 651 O O . GLN A 1 92 ? -21.181 4.026 46.376 1.00 95.75 92 GLN A O 1
ATOM 656 N N . LYS A 1 93 ? -21.048 5.980 45.275 1.00 96.69 93 LYS A N 1
ATOM 657 C CA . LYS A 1 93 ? -21.477 6.790 46.425 1.00 96.69 93 LYS A CA 1
ATOM 658 C C . LYS A 1 93 ? -22.917 6.488 46.825 1.00 96.69 93 LYS A C 1
ATOM 660 O O . LYS A 1 93 ? -23.194 6.417 48.017 1.00 96.69 93 LYS A O 1
ATOM 665 N N . GLU A 1 94 ? -23.794 6.277 45.850 1.00 93.19 94 GLU A N 1
ATOM 666 C CA . GLU A 1 94 ? -25.194 5.936 46.099 1.00 93.19 94 GLU A CA 1
ATOM 667 C C . GLU A 1 94 ? -25.331 4.568 46.780 1.00 93.19 94 GLU A C 1
ATOM 669 O O . GLU A 1 94 ? -26.036 4.432 47.776 1.00 93.19 94 GLU A O 1
ATOM 674 N N . VAL A 1 95 ? -24.577 3.562 46.325 1.00 93.81 95 VAL A N 1
ATOM 675 C CA . VAL A 1 95 ? -24.542 2.239 46.969 1.00 93.81 95 VAL A CA 1
ATOM 676 C C . VAL A 1 95 ? -24.069 2.333 48.422 1.00 93.81 95 VAL A C 1
ATOM 678 O O . VAL A 1 95 ? -24.664 1.711 49.303 1.00 93.81 95 VAL A O 1
ATOM 681 N N . GLU A 1 96 ? -23.019 3.108 48.700 1.00 95.44 96 GLU A N 1
ATOM 682 C CA . GLU A 1 96 ? -22.535 3.305 50.072 1.00 95.44 96 GLU A CA 1
ATOM 683 C C . GLU A 1 96 ? -23.545 4.069 50.943 1.00 95.44 96 GLU A C 1
ATOM 685 O O . GLU A 1 96 ? -23.741 3.722 52.110 1.00 95.44 96 GLU A O 1
ATOM 690 N N . HIS A 1 97 ? -24.248 5.052 50.375 1.00 95.31 97 HIS A N 1
ATOM 691 C CA . HIS A 1 97 ? -25.332 5.751 51.061 1.00 95.31 97 HIS A CA 1
ATOM 692 C C . HIS A 1 97 ? -26.477 4.798 51.439 1.00 95.31 97 HIS A C 1
ATOM 694 O O . HIS A 1 97 ? -26.851 4.729 52.612 1.00 95.31 97 HIS A O 1
ATOM 700 N N . LEU A 1 98 ? -26.964 3.993 50.489 1.00 91.44 98 LEU A N 1
ATOM 701 C CA . LEU A 1 98 ? -28.048 3.030 50.715 1.00 91.44 98 LEU A CA 1
ATOM 702 C C . LEU A 1 98 ? -27.669 1.941 51.733 1.00 91.44 98 LEU A C 1
ATOM 704 O O . LEU A 1 98 ? -28.499 1.535 52.550 1.00 91.44 98 LEU A O 1
ATOM 708 N N . LYS A 1 99 ? -26.407 1.489 51.751 1.00 92.75 99 LYS A N 1
ATOM 709 C CA . LYS A 1 99 ? -25.908 0.569 52.791 1.00 92.75 99 LYS A CA 1
ATOM 710 C C . LYS A 1 99 ? -25.973 1.193 54.183 1.00 92.75 99 LYS A C 1
ATOM 712 O O . LYS A 1 99 ? -26.422 0.532 55.122 1.00 92.75 99 LYS A O 1
ATOM 717 N N . ALA A 1 100 ? -25.561 2.454 54.320 1.00 93.19 100 ALA A N 1
ATOM 718 C CA . ALA A 1 100 ? -25.623 3.160 55.596 1.00 93.19 100 ALA A CA 1
ATOM 719 C C . ALA A 1 100 ? -27.075 3.313 56.087 1.00 93.19 100 ALA A C 1
ATOM 721 O O . ALA A 1 100 ? -27.360 3.086 57.266 1.00 93.19 100 ALA A O 1
ATOM 722 N N . GLU A 1 101 ? -28.019 3.619 55.192 1.00 93.88 101 GLU A N 1
ATOM 723 C CA . GLU A 1 101 ? -29.447 3.688 55.536 1.00 93.88 101 GLU A CA 1
ATOM 724 C C . GLU A 1 101 ? -30.029 2.329 55.955 1.00 93.88 101 GLU A C 1
ATOM 726 O O . GLU A 1 101 ? -30.824 2.245 56.904 1.00 93.88 101 GLU A O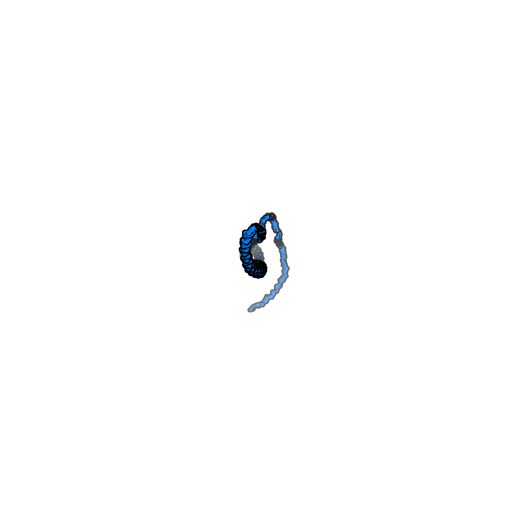 1
ATOM 731 N N . LEU A 1 102 ? -29.604 1.244 55.300 1.00 89.81 102 LEU A N 1
ATOM 732 C CA . LEU A 1 102 ? -29.993 -0.116 55.667 1.00 89.81 102 LEU A CA 1
ATOM 733 C C . LEU A 1 102 ? -29.494 -0.483 57.072 1.00 89.81 102 LEU A C 1
ATOM 735 O O . LEU A 1 102 ? -30.244 -1.063 57.861 1.00 89.81 102 LEU A O 1
ATOM 739 N N . GLU A 1 103 ? -28.253 -0.130 57.417 1.00 94.69 103 GLU A N 1
ATOM 740 C CA . GLU A 1 103 ? -27.707 -0.358 58.760 1.00 94.69 103 GLU A CA 1
ATOM 741 C C . GLU A 1 103 ? -28.468 0.414 59.840 1.00 94.69 103 GLU A C 1
ATOM 743 O O . GLU A 1 103 ? -28.813 -0.161 60.876 1.00 94.69 103 GLU A O 1
ATOM 748 N N . VAL A 1 104 ? -28.793 1.687 59.596 1.00 92.00 104 VAL A N 1
ATOM 749 C CA . VAL A 1 104 ? -29.621 2.489 60.514 1.00 92.00 104 VAL A CA 1
ATOM 750 C C . VAL A 1 104 ? -30.995 1.845 60.699 1.00 92.00 104 VAL A C 1
ATOM 752 O O . VAL A 1 104 ? -31.481 1.729 61.825 1.00 92.00 104 VAL A O 1
ATOM 755 N N . SER A 1 105 ? -31.605 1.366 59.616 1.00 86.25 105 SER A N 1
ATOM 756 C CA . SER A 1 105 ? -32.904 0.687 59.665 1.00 86.25 105 SER A CA 1
ATOM 757 C C . SER A 1 105 ? -32.848 -0.623 60.458 1.00 86.25 105 SER A C 1
ATOM 759 O O . SER A 1 105 ? -33.774 -0.926 61.212 1.00 86.25 105 SER A O 1
ATOM 761 N N . ARG A 1 106 ? -31.749 -1.382 60.351 1.00 91.56 106 ARG A N 1
ATOM 762 C CA . ARG A 1 106 ? -31.518 -2.599 61.148 1.00 91.56 106 ARG A CA 1
ATOM 763 C C . ARG A 1 106 ? -31.385 -2.291 62.639 1.00 91.56 106 ARG A C 1
ATOM 765 O O . ARG A 1 106 ? -32.041 -2.957 63.432 1.00 91.56 106 ARG A O 1
ATOM 772 N N . ARG A 1 107 ? -30.614 -1.263 63.016 1.00 93.56 107 ARG A N 1
ATOM 773 C CA . ARG A 1 107 ? -30.460 -0.844 64.426 1.00 93.56 107 ARG A CA 1
ATOM 774 C C . ARG A 1 107 ? -31.783 -0.385 65.042 1.00 93.56 107 ARG A C 1
ATOM 776 O O . ARG A 1 107 ? -32.146 -0.814 66.130 1.00 93.56 107 ARG A O 1
ATOM 783 N N . ARG A 1 108 ? -32.572 0.399 64.304 1.00 89.31 108 ARG A N 1
ATOM 784 C CA . ARG A 1 108 ? -33.911 0.817 64.759 1.00 89.31 108 ARG A CA 1
ATOM 785 C C . ARG A 1 108 ? -34.881 -0.353 64.926 1.00 89.31 108 ARG A C 1
ATOM 787 O O . ARG A 1 108 ? -35.806 -0.284 65.732 1.00 89.31 108 ARG A O 1
ATOM 794 N N . ARG A 1 109 ? -34.709 -1.427 64.148 1.00 88.31 109 ARG A N 1
ATOM 795 C CA . ARG A 1 109 ? -35.503 -2.650 64.311 1.00 88.31 109 ARG A CA 1
ATOM 796 C C . ARG A 1 109 ? -35.136 -3.377 65.601 1.00 88.31 109 ARG A C 1
ATOM 798 O O . ARG A 1 109 ? -36.046 -3.736 66.334 1.00 88.31 109 ARG A O 1
ATOM 805 N N . THR A 1 110 ? -33.843 -3.531 65.892 1.00 91.00 110 THR A N 1
ATOM 806 C CA . THR A 1 110 ? -33.390 -4.188 67.128 1.00 91.00 110 THR A CA 1
ATOM 807 C C . THR A 1 110 ? -33.819 -3.420 68.376 1.00 91.00 110 THR A C 1
ATOM 809 O O . THR A 1 110 ? -34.309 -4.038 69.311 1.00 91.00 110 THR A O 1
ATOM 812 N N . GLU A 1 111 ? -33.734 -2.086 68.360 1.00 90.38 111 GLU A N 1
ATOM 813 C CA . GLU A 1 111 ? -34.219 -1.235 69.462 1.00 90.38 111 GLU A CA 1
ATOM 814 C C . GLU A 1 111 ? -35.723 -1.445 69.718 1.00 90.38 111 GLU A C 1
ATOM 816 O O . GLU A 1 111 ? -36.145 -1.673 70.848 1.00 90.38 111 GLU A O 1
ATOM 821 N N . ALA A 1 112 ? -36.539 -1.467 68.659 1.00 84.38 112 ALA A N 1
ATOM 822 C CA . ALA A 1 112 ? -37.973 -1.717 68.801 1.00 84.38 112 ALA A CA 1
ATOM 823 C C . ALA A 1 112 ? -38.291 -3.139 69.305 1.00 84.38 112 ALA A C 1
ATOM 825 O O . ALA A 1 112 ? -39.237 -3.322 70.069 1.00 84.38 112 ALA A O 1
ATOM 826 N N . ASP A 1 113 ? -37.515 -4.148 68.898 1.00 86.31 113 ASP A N 1
ATOM 827 C CA . ASP A 1 113 ? -37.685 -5.523 69.382 1.00 86.31 113 ASP A CA 1
ATOM 828 C C . ASP A 1 113 ? -37.374 -5.633 70.892 1.00 86.31 113 ASP A C 1
ATOM 830 O O . ASP A 1 113 ? -38.078 -6.339 71.626 1.00 86.31 113 ASP A O 1
ATOM 834 N N . GLU A 1 114 ? -36.376 -4.892 71.383 1.00 92.88 114 GLU A N 1
ATOM 835 C CA . GLU A 1 114 ? -36.057 -4.782 72.814 1.00 92.88 114 GLU A CA 1
ATOM 836 C C . GLU A 1 114 ? -37.172 -4.069 73.599 1.00 92.88 114 GLU A C 1
ATOM 838 O O . GLU A 1 114 ? -37.590 -4.551 74.661 1.00 92.88 114 GLU A O 1
ATOM 843 N N . ASP A 1 115 ? -37.730 -2.985 73.052 1.00 87.38 115 ASP A N 1
ATOM 844 C CA . ASP A 1 115 ? -38.859 -2.269 73.653 1.00 87.38 115 ASP A CA 1
ATOM 845 C C . ASP A 1 115 ? -40.090 -3.177 73.800 1.00 87.38 115 ASP A C 1
ATOM 847 O O . ASP A 1 115 ? -40.688 -3.242 74.881 1.00 87.38 115 ASP A O 1
ATOM 851 N N . ILE A 1 116 ? -40.427 -3.962 72.768 1.00 84.00 116 ILE A N 1
ATOM 852 C CA . ILE A 1 116 ? -41.515 -4.958 72.817 1.00 84.00 116 ILE A CA 1
ATOM 853 C C . ILE A 1 116 ? -41.285 -5.973 73.931 1.00 84.00 116 ILE A C 1
ATOM 855 O O . ILE A 1 116 ? -42.217 -6.311 74.670 1.00 84.00 116 ILE A O 1
ATOM 859 N N . ALA A 1 117 ? -40.062 -6.495 74.045 1.00 89.50 117 ALA A N 1
ATOM 860 C CA . ALA A 1 117 ? -39.722 -7.466 75.076 1.00 89.50 117 ALA A CA 1
ATOM 861 C C . ALA A 1 117 ? -39.897 -6.864 76.480 1.00 89.50 117 ALA A C 1
ATOM 863 O O . ALA A 1 117 ? -40.460 -7.515 77.367 1.00 89.50 117 ALA A O 1
ATOM 864 N N . SER A 1 118 ? -39.497 -5.603 76.666 1.00 90.31 118 SER A N 1
ATOM 865 C CA . SER A 1 118 ? -39.651 -4.887 77.935 1.00 90.31 118 SER A CA 1
ATOM 866 C C . SER A 1 118 ? -41.124 -4.664 78.312 1.00 90.31 118 SER A C 1
ATOM 868 O O . SER A 1 118 ? -41.520 -4.936 79.450 1.00 90.31 118 SER A O 1
ATOM 870 N N . LEU A 1 119 ? -41.963 -4.258 77.351 1.00 84.69 119 LEU A N 1
ATOM 871 C CA . LEU A 1 119 ? -43.395 -4.033 77.559 1.00 84.69 119 LEU A CA 1
ATOM 872 C C . LEU A 1 119 ? -44.129 -5.338 77.880 1.00 84.69 119 LEU A C 1
ATOM 874 O O . LEU A 1 119 ? -44.961 -5.369 78.787 1.00 84.69 119 LEU A O 1
ATOM 878 N N . ARG A 1 120 ? -43.779 -6.444 77.207 1.00 89.25 120 ARG A N 1
ATOM 879 C CA . ARG A 1 120 ? -44.316 -7.779 77.529 1.00 89.25 120 ARG A CA 1
ATOM 880 C C . ARG A 1 120 ? -44.000 -8.192 78.961 1.00 89.25 120 ARG A C 1
ATOM 882 O O . ARG A 1 120 ? -44.878 -8.723 79.638 1.00 89.25 120 ARG A O 1
ATOM 889 N N . ARG A 1 121 ? -42.777 -7.924 79.433 1.00 92.12 121 ARG A N 1
ATOM 890 C CA . ARG A 1 121 ? -42.374 -8.233 80.810 1.00 92.12 121 ARG A CA 1
ATOM 891 C C . ARG A 1 121 ? -43.205 -7.449 81.824 1.00 92.12 121 ARG A C 1
ATOM 893 O O . ARG A 1 121 ? -43.761 -8.050 82.736 1.00 92.12 121 ARG A O 1
ATOM 900 N N . ARG A 1 122 ? -43.364 -6.137 81.613 1.00 87.44 122 ARG A N 1
ATOM 901 C CA . ARG A 1 122 ? -44.188 -5.265 82.472 1.00 87.44 122 ARG A CA 1
ATOM 902 C C . ARG A 1 122 ? -45.654 -5.697 82.513 1.00 87.44 122 ARG A C 1
ATOM 904 O O . ARG A 1 122 ? -46.285 -5.647 83.563 1.00 87.44 122 ARG A O 1
ATOM 911 N N . LEU A 1 123 ? -46.201 -6.137 81.379 1.00 82.62 123 LEU A N 1
ATOM 912 C CA . LEU A 1 123 ? -47.578 -6.626 81.300 1.00 82.62 123 LEU A CA 1
ATOM 913 C C . LEU A 1 123 ? -47.769 -7.903 82.134 1.00 82.62 123 LEU A C 1
ATOM 915 O O . LEU A 1 123 ? -48.785 -8.047 82.814 1.00 82.62 123 LEU A O 1
ATOM 919 N N . GLU A 1 124 ? -46.792 -8.810 82.114 1.00 89.06 124 GLU A N 1
ATOM 920 C CA . GLU A 1 124 ? -46.840 -10.041 82.905 1.00 89.06 124 GLU A CA 1
ATOM 921 C C . GLU A 1 124 ? -46.635 -9.780 84.407 1.00 89.06 124 GLU A C 1
ATOM 923 O O . GLU A 1 124 ? -47.354 -10.348 85.228 1.00 89.06 124 GLU A O 1
ATOM 928 N N . GLU A 1 125 ? -45.745 -8.849 84.767 1.00 86.75 125 GLU A N 1
ATOM 929 C CA . GLU A 1 125 ? -45.589 -8.349 86.143 1.00 86.75 125 GLU A CA 1
ATOM 930 C C . GLU A 1 125 ? -46.922 -7.781 86.673 1.00 86.75 125 GLU A C 1
ATOM 932 O O . GLU A 1 125 ? -47.425 -8.235 87.704 1.00 86.75 125 GLU A O 1
ATOM 937 N N . ALA A 1 126 ? -47.574 -6.892 85.913 1.00 76.12 126 ALA A N 1
ATOM 938 C CA . ALA A 1 126 ? -48.863 -6.303 86.288 1.00 76.12 126 ALA A CA 1
ATOM 939 C C . ALA A 1 126 ? -49.996 -7.345 86.423 1.00 76.12 126 ALA A C 1
ATOM 941 O O . ALA A 1 126 ? -50.889 -7.209 87.265 1.00 76.12 126 ALA A O 1
ATOM 942 N N . ARG A 1 127 ? -49.980 -8.415 85.613 1.00 81.38 127 ARG A N 1
ATOM 943 C CA . ARG A 1 127 ? -50.917 -9.546 85.762 1.00 81.38 127 ARG A CA 1
ATOM 944 C C . ARG A 1 127 ? -50.668 -10.327 87.049 1.00 81.38 127 ARG A C 1
ATOM 946 O O . ARG A 1 127 ? -51.637 -10.715 87.705 1.00 81.38 127 ARG A O 1
ATOM 953 N N . GLY A 1 128 ? -49.402 -10.545 87.405 1.00 85.12 128 GLY A N 1
ATOM 954 C CA . GLY A 1 128 ? -49.005 -11.180 88.660 1.00 85.12 128 GLY A CA 1
ATOM 955 C C . GLY A 1 128 ? -49.487 -10.394 89.881 1.00 85.12 128 GLY A C 1
ATOM 956 O O . GLY A 1 128 ? -50.121 -10.965 90.768 1.00 85.12 128 GLY A O 1
ATOM 957 N N . GLU A 1 129 ? -49.287 -9.075 89.883 1.00 82.44 129 GLU A N 1
ATOM 958 C CA . GLU A 1 129 ? -49.759 -8.176 90.948 1.00 82.44 129 GLU A CA 1
ATOM 959 C C . GLU A 1 129 ? -51.289 -8.201 91.094 1.00 82.44 129 GLU A C 1
ATOM 961 O O . GLU A 1 129 ? -51.819 -8.327 92.201 1.00 82.44 129 GLU A O 1
ATOM 966 N N . ALA A 1 130 ? -52.023 -8.172 89.978 1.00 70.38 130 ALA A N 1
ATOM 967 C CA . ALA A 1 130 ? -53.481 -8.272 89.995 1.00 70.38 130 ALA A CA 1
ATOM 968 C C . ALA A 1 130 ? -53.980 -9.630 90.528 1.00 70.38 130 ALA A C 1
ATOM 970 O O . ALA A 1 130 ? -55.024 -9.695 91.186 1.00 70.38 130 ALA A O 1
ATOM 971 N N . ALA A 1 131 ? -53.261 -10.722 90.252 1.00 81.62 131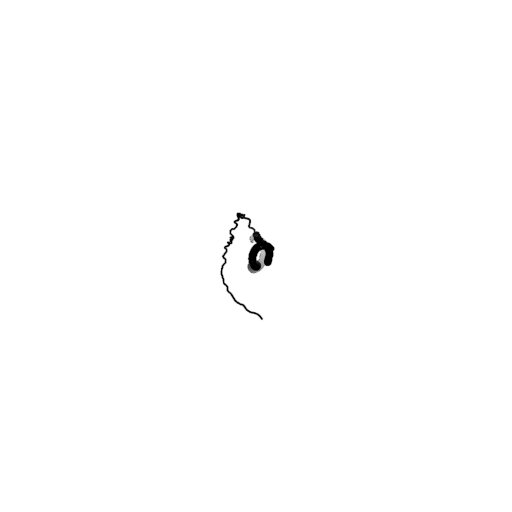 ALA A N 1
ATOM 972 C CA . ALA A 1 131 ? -53.572 -12.040 90.800 1.00 81.62 131 ALA A CA 1
ATOM 973 C C . ALA A 1 131 ? -53.321 -12.099 92.317 1.00 81.62 131 ALA A C 1
ATOM 975 O O . ALA A 1 131 ? -54.172 -12.615 93.046 1.00 81.62 131 ALA A O 1
ATOM 976 N N . ALA A 1 132 ? -52.218 -11.513 92.796 1.00 80.81 132 ALA A N 1
ATOM 977 C CA . ALA A 1 132 ? -51.900 -11.418 94.221 1.00 80.81 132 ALA A CA 1
ATOM 978 C C . ALA A 1 132 ? -52.960 -10.612 94.993 1.00 80.81 132 ALA A C 1
ATOM 980 O O . ALA A 1 132 ? -53.528 -11.113 95.962 1.00 80.81 132 ALA A O 1
ATOM 981 N N . ALA A 1 133 ? -53.342 -9.430 94.496 1.00 74.38 133 ALA A N 1
ATOM 982 C CA . ALA A 1 133 ? -54.381 -8.603 95.117 1.00 74.38 133 ALA A CA 1
ATOM 983 C C . ALA A 1 133 ? -55.748 -9.319 95.200 1.00 74.38 133 ALA A C 1
ATOM 985 O O . ALA A 1 133 ? -56.500 -9.162 96.166 1.00 74.38 133 ALA A O 1
ATOM 986 N N . ARG A 1 134 ? -56.087 -10.151 94.202 1.00 75.81 134 ARG A N 1
ATOM 987 C CA . ARG A 1 134 ? -57.304 -10.983 94.231 1.00 75.81 134 ARG A CA 1
ATOM 988 C C . ARG A 1 134 ? -57.237 -12.080 95.293 1.00 75.81 134 ARG A C 1
ATOM 990 O O . ARG A 1 134 ? -58.263 -12.353 95.919 1.00 75.81 134 ARG A O 1
ATOM 997 N N . ALA A 1 135 ? -56.072 -12.695 95.489 1.00 81.31 135 ALA A N 1
ATOM 998 C CA . ALA A 1 135 ? -55.863 -13.693 96.535 1.00 81.31 135 ALA A CA 1
ATOM 999 C C . ALA A 1 135 ? -55.999 -13.064 97.932 1.00 81.31 135 ALA A C 1
ATOM 1001 O O . ALA A 1 135 ? -56.787 -13.553 98.742 1.00 81.31 135 ALA A O 1
ATOM 1002 N N . GLU A 1 136 ? -55.363 -11.915 98.175 1.00 78.81 136 GLU A N 1
ATOM 1003 C CA . GLU A 1 136 ? -55.484 -11.175 99.441 1.00 78.81 136 GLU A CA 1
ATOM 1004 C C . GLU A 1 136 ? -56.938 -10.772 99.746 1.00 78.81 136 GLU A C 1
ATOM 1006 O O . GLU A 1 136 ? -57.426 -10.937 100.869 1.00 78.81 136 GLU A O 1
ATOM 1011 N N . ALA A 1 137 ? -57.682 -10.308 98.735 1.00 73.56 137 ALA A N 1
ATOM 1012 C CA . ALA A 1 137 ? -59.101 -9.985 98.882 1.00 73.56 137 ALA A CA 1
ATOM 1013 C C . ALA A 1 137 ? -59.964 -11.222 99.204 1.00 73.56 137 ALA A C 1
ATOM 1015 O O . ALA A 1 137 ? -60.970 -11.104 99.913 1.00 73.56 137 ALA A O 1
ATOM 1016 N N . ALA A 1 138 ? -59.603 -12.404 98.695 1.00 79.12 138 ALA A N 1
ATOM 1017 C CA . ALA A 1 138 ? -60.278 -13.660 99.020 1.00 79.12 138 ALA A CA 1
ATOM 1018 C C . ALA A 1 138 ? -59.994 -14.095 100.469 1.00 79.12 138 ALA A C 1
ATOM 1020 O O . ALA A 1 138 ? -60.922 -14.461 101.193 1.00 79.12 138 ALA A O 1
ATOM 1021 N N . GLU A 1 139 ? -58.750 -13.966 100.932 1.00 83.31 139 GLU A N 1
ATOM 1022 C CA . GLU A 1 139 ? -58.370 -14.250 102.320 1.00 83.31 139 GLU A CA 1
ATOM 1023 C C . GLU A 1 139 ? -59.037 -13.298 103.319 1.00 83.31 139 GLU A C 1
ATOM 1025 O O . GLU A 1 139 ? -59.505 -13.723 104.378 1.00 83.31 139 GLU A O 1
ATOM 1030 N N . ALA A 1 140 ? -59.128 -12.005 102.993 1.00 76.00 140 ALA A N 1
ATOM 1031 C CA . ALA A 1 140 ? -59.835 -11.025 103.816 1.00 76.00 140 ALA A CA 1
ATOM 1032 C C . ALA A 1 140 ? -61.336 -11.353 103.941 1.00 76.00 140 ALA A C 1
ATOM 1034 O O . ALA A 1 140 ? -61.913 -11.233 105.024 1.00 76.00 140 ALA A O 1
ATOM 1035 N N . ARG A 1 141 ? -61.972 -11.835 102.860 1.00 77.19 141 ARG A N 1
ATOM 1036 C CA . ARG A 1 141 ? -63.365 -12.323 102.893 1.00 77.19 141 ARG A CA 1
ATOM 1037 C C . ARG A 1 141 ? -63.514 -13.536 103.808 1.00 77.19 141 ARG A C 1
ATOM 1039 O O . ARG A 1 141 ? -64.421 -13.541 104.635 1.00 77.19 141 ARG A O 1
ATOM 1046 N N . ALA A 1 142 ? -62.612 -14.511 103.708 1.00 79.75 142 ALA A N 1
ATOM 1047 C CA . ALA A 1 142 ? -62.625 -15.690 104.571 1.00 79.75 142 ALA A CA 1
ATOM 1048 C C . ALA A 1 142 ? -62.472 -15.316 106.060 1.00 79.75 142 ALA A C 1
ATOM 1050 O O . ALA A 1 142 ? -63.216 -15.823 106.901 1.00 79.75 142 ALA A O 1
ATOM 1051 N N . ARG A 1 143 ? -61.580 -14.366 106.384 1.00 78.56 143 ARG A N 1
ATOM 1052 C CA . ARG A 1 143 ? -61.412 -13.822 107.747 1.00 78.56 143 ARG A CA 1
ATOM 1053 C C . ARG A 1 143 ? -62.679 -13.140 108.268 1.00 78.56 143 ARG A C 1
ATOM 1055 O O . ARG A 1 143 ? -63.105 -13.412 109.388 1.00 78.56 143 ARG A O 1
ATOM 1062 N N . ALA A 1 144 ? -63.321 -12.304 107.453 1.00 71.38 144 ALA A N 1
ATOM 1063 C CA . ALA A 1 144 ? -64.570 -11.645 107.834 1.00 71.38 144 ALA A CA 1
ATOM 1064 C C . ALA A 1 144 ? -65.734 -12.639 108.021 1.00 71.38 144 ALA A C 1
ATOM 1066 O O . ALA A 1 144 ? -66.583 -12.447 108.892 1.00 71.38 144 ALA A O 1
ATOM 1067 N N . GLU A 1 145 ? -65.791 -13.709 107.225 1.00 75.62 145 GLU A N 1
ATOM 1068 C CA . GLU A 1 145 ? -66.773 -14.787 107.391 1.00 75.62 145 GLU A CA 1
ATOM 1069 C C . GLU A 1 145 ? -66.524 -15.629 108.647 1.00 75.62 145 GLU A C 1
ATOM 1071 O O . GLU A 1 145 ? -67.488 -16.042 109.290 1.00 75.62 145 GLU A O 1
ATOM 1076 N N . ALA A 1 146 ? -65.264 -15.857 109.027 1.00 73.38 146 ALA A N 1
ATOM 1077 C CA . ALA A 1 146 ? -64.909 -16.502 110.290 1.00 73.38 146 ALA A CA 1
ATOM 1078 C C . ALA A 1 146 ? -65.359 -15.658 111.492 1.00 73.38 146 ALA A C 1
ATOM 1080 O O . ALA A 1 146 ? -66.122 -16.144 112.318 1.00 73.38 146 ALA A O 1
ATOM 1081 N N . ALA A 1 147 ? -65.029 -14.365 111.517 1.00 66.69 147 ALA A N 1
ATOM 1082 C CA . ALA A 1 147 ? -65.414 -13.475 112.614 1.00 66.69 147 ALA A CA 1
ATOM 1083 C C . ALA A 1 147 ? -66.939 -13.292 112.766 1.00 66.69 147 ALA A C 1
ATOM 1085 O O . ALA A 1 147 ? -67.443 -13.095 113.870 1.00 66.69 147 ALA A O 1
ATOM 1086 N N . ARG A 1 148 ? -67.715 -13.409 111.675 1.00 63.66 148 ARG A N 1
ATOM 1087 C CA . ARG A 1 148 ? -69.190 -13.453 111.751 1.00 63.66 148 ARG A CA 1
ATOM 1088 C C . ARG A 1 148 ? -69.713 -14.650 112.551 1.00 63.66 148 ARG A C 1
ATOM 1090 O O . ARG A 1 148 ? -70.810 -14.548 113.094 1.00 63.66 148 ARG A O 1
ATOM 1097 N N . ARG A 1 149 ? -68.970 -15.760 112.613 1.00 68.00 149 ARG A N 1
ATOM 1098 C CA . ARG A 1 149 ? -69.333 -16.942 113.410 1.00 68.00 149 ARG A CA 1
ATOM 1099 C C . ARG A 1 149 ? -69.035 -16.750 114.908 1.00 68.00 149 ARG A C 1
ATOM 1101 O O . ARG A 1 149 ? -69.707 -17.385 115.711 1.00 68.00 149 ARG A O 1
ATOM 1108 N N . ASP A 1 150 ? -68.145 -15.820 115.274 1.00 62.88 150 ASP A N 1
ATOM 1109 C CA . ASP A 1 150 ? -67.673 -15.590 116.656 1.00 62.88 150 ASP A CA 1
ATOM 1110 C C . ASP A 1 150 ? -68.508 -14.567 117.471 1.00 62.88 150 ASP A C 1
ATOM 1112 O O . ASP A 1 150 ? -68.308 -14.404 118.672 1.00 62.88 150 ASP A O 1
ATOM 1116 N N . GLY A 1 151 ? -69.504 -13.906 116.863 1.00 54.47 151 GLY A N 1
ATOM 1117 C CA . GLY A 1 151 ? -70.638 -13.304 117.591 1.00 54.47 151 GLY A CA 1
ATOM 1118 C C . GLY A 1 151 ? -70.463 -11.919 118.248 1.00 54.47 151 GLY A C 1
ATOM 1119 O O . GLY A 1 151 ? -71.384 -11.460 118.925 1.00 54.47 151 GLY A O 1
ATOM 1120 N N . SER A 1 152 ? -69.363 -11.190 118.047 1.00 54.28 152 SER A N 1
ATOM 1121 C CA . SER A 1 152 ? -69.171 -9.838 118.611 1.00 54.28 152 SER A CA 1
ATOM 1122 C C . SER A 1 152 ? -69.700 -8.732 117.679 1.00 54.28 152 SER A C 1
ATOM 1124 O O . SER A 1 152 ? -69.081 -8.356 116.691 1.00 54.28 152 SER A O 1
ATOM 1126 N N . ARG A 1 153 ? -70.872 -8.158 117.991 1.00 58.62 153 ARG A N 1
ATOM 1127 C CA . ARG A 1 153 ? -71.602 -7.214 117.108 1.00 58.62 153 ARG A CA 1
ATOM 1128 C C . ARG A 1 153 ? -70.798 -5.966 116.684 1.00 58.62 153 ARG A C 1
ATOM 1130 O O . ARG A 1 153 ? -70.914 -5.553 115.536 1.00 58.62 153 ARG A O 1
ATOM 1137 N N . ALA A 1 154 ? -69.968 -5.408 117.570 1.00 61.75 154 ALA A N 1
ATOM 1138 C CA . ALA A 1 154 ? -69.118 -4.243 117.279 1.00 61.75 154 ALA A CA 1
ATOM 1139 C C . ALA A 1 154 ? -67.908 -4.589 116.389 1.00 61.75 154 ALA A C 1
ATOM 1141 O O . ALA A 1 154 ? -67.558 -3.833 115.486 1.00 61.75 154 ALA A O 1
ATOM 1142 N N . GLU A 1 155 ? -67.314 -5.766 116.586 1.00 63.25 155 GLU A N 1
ATOM 1143 C CA . GLU A 1 155 ? -66.238 -6.274 115.732 1.00 63.25 155 GLU A CA 1
ATOM 1144 C C . GLU A 1 155 ? -66.785 -6.694 114.362 1.00 63.25 155 GLU A C 1
ATOM 1146 O O . GLU A 1 155 ? -66.156 -6.455 113.340 1.00 63.25 155 GLU A O 1
ATOM 1151 N N . VAL A 1 156 ? -68.013 -7.219 114.306 1.00 66.50 156 VAL A N 1
ATOM 1152 C CA . VAL A 1 156 ? -68.718 -7.498 113.048 1.00 66.50 156 VAL A CA 1
ATOM 1153 C C . VAL A 1 156 ? -68.985 -6.215 112.253 1.00 66.50 156 VAL A C 1
ATOM 1155 O O . VAL A 1 156 ? -68.906 -6.254 111.028 1.00 66.50 156 VAL A O 1
ATOM 1158 N N . GLU A 1 157 ? -69.282 -5.082 112.896 1.00 73.50 157 GLU A N 1
ATOM 1159 C CA . GLU A 1 157 ? -69.424 -3.789 112.206 1.00 73.50 157 GLU A CA 1
ATOM 1160 C C . GLU A 1 157 ? -68.075 -3.199 111.770 1.00 73.50 157 GLU A C 1
ATOM 1162 O O . GLU A 1 157 ? -67.962 -2.771 110.620 1.00 73.50 157 GLU A O 1
ATOM 1167 N N . ARG A 1 158 ? -67.030 -3.271 112.609 1.00 73.62 158 ARG A N 1
ATOM 1168 C CA . ARG A 1 158 ? -65.659 -2.869 112.241 1.00 73.62 158 ARG A CA 1
ATOM 1169 C C . ARG A 1 158 ? -65.131 -3.678 111.054 1.00 73.62 158 ARG A C 1
ATOM 1171 O O . ARG A 1 158 ? -64.718 -3.104 110.050 1.00 73.62 158 ARG A O 1
ATOM 1178 N N . LEU A 1 159 ? -65.245 -5.003 111.117 1.00 74.56 159 LEU A N 1
ATOM 1179 C CA . LEU A 1 159 ? -64.837 -5.911 110.045 1.00 74.56 159 LEU A CA 1
ATOM 1180 C C . LEU A 1 159 ? -65.721 -5.783 108.800 1.00 74.56 159 LEU A C 1
ATOM 1182 O O . LEU A 1 159 ? -65.244 -6.037 107.699 1.00 74.56 159 LEU A O 1
ATOM 1186 N N . ARG A 1 160 ? -66.993 -5.371 108.918 1.00 76.12 160 ARG A N 1
ATOM 1187 C CA . ARG A 1 160 ? -67.818 -5.000 107.751 1.00 76.12 160 ARG A CA 1
ATOM 1188 C C . ARG A 1 160 ? -67.314 -3.718 107.094 1.00 76.12 160 ARG A C 1
ATOM 1190 O O . ARG A 1 160 ? -67.226 -3.701 105.872 1.00 76.12 160 ARG A O 1
ATOM 1197 N N . GLY A 1 161 ? -66.947 -2.700 107.873 1.00 76.75 161 GLY A N 1
ATOM 1198 C CA . GLY A 1 161 ? -66.334 -1.472 107.360 1.00 76.75 161 GLY A CA 1
ATOM 1199 C C . GLY A 1 161 ? -64.993 -1.736 106.671 1.00 76.75 161 GLY A C 1
ATOM 1200 O O . GLY A 1 161 ? -64.783 -1.289 105.547 1.00 76.75 161 GLY A O 1
ATOM 1201 N N . GLU A 1 162 ? -64.126 -2.544 107.287 1.00 75.88 162 GLU A N 1
ATOM 1202 C CA . GLU A 1 162 ? -62.850 -2.979 106.701 1.00 75.88 162 GLU A CA 1
ATOM 1203 C C . GLU A 1 162 ? -63.058 -3.847 105.449 1.00 75.88 162 GLU A C 1
ATOM 1205 O O . GLU A 1 162 ? -62.363 -3.665 104.453 1.00 75.88 162 GLU A O 1
ATOM 1210 N N . LEU A 1 163 ? -64.058 -4.736 105.439 1.00 71.00 163 LEU A N 1
ATOM 1211 C CA . LEU A 1 163 ? -64.415 -5.539 104.266 1.00 71.00 163 LEU A CA 1
ATOM 1212 C C . LEU A 1 163 ? -64.971 -4.677 103.125 1.00 71.00 163 LEU A C 1
ATOM 1214 O O . LEU A 1 163 ? -64.662 -4.937 101.965 1.00 71.00 163 LEU A O 1
ATOM 1218 N N . GLU A 1 164 ? -65.809 -3.683 103.411 1.00 77.75 164 GLU A N 1
ATOM 1219 C CA . GLU A 1 164 ? -66.338 -2.768 102.396 1.00 77.75 164 GLU A CA 1
ATOM 1220 C C . GLU A 1 164 ? -65.254 -1.834 101.853 1.00 77.75 164 GLU A C 1
ATOM 1222 O O . GLU A 1 164 ? -65.187 -1.643 100.638 1.00 77.75 164 GLU A O 1
ATOM 1227 N N . ALA A 1 165 ? -64.358 -1.333 102.707 1.00 75.12 165 ALA A N 1
ATOM 1228 C CA . ALA A 1 165 ? -63.181 -0.574 102.293 1.00 75.12 165 ALA A CA 1
ATOM 1229 C C . ALA A 1 165 ? -62.239 -1.429 101.429 1.00 75.12 165 ALA A C 1
ATOM 1231 O O . ALA A 1 165 ? -61.867 -1.010 100.336 1.00 75.12 165 ALA A O 1
ATOM 1232 N N . ALA A 1 166 ? -61.942 -2.665 101.845 1.00 72.69 166 ALA A N 1
ATOM 1233 C CA . ALA A 1 166 ? -61.136 -3.606 101.069 1.00 72.69 166 ALA A CA 1
ATOM 1234 C C . ALA A 1 166 ? -61.815 -4.007 99.749 1.00 72.69 166 ALA A C 1
ATOM 1236 O O . ALA A 1 166 ? -61.144 -4.184 98.738 1.00 72.69 166 ALA A O 1
ATOM 1237 N N . ARG A 1 167 ? -63.150 -4.119 99.712 1.00 76.06 167 ARG A N 1
ATOM 1238 C CA . ARG A 1 167 ? -63.905 -4.376 98.474 1.00 76.06 167 ARG A CA 1
ATOM 1239 C C . ARG A 1 167 ? -63.873 -3.189 97.521 1.00 76.06 167 ARG A C 1
ATOM 1241 O O . ARG A 1 167 ? -63.755 -3.422 96.323 1.00 76.06 167 ARG A O 1
ATOM 1248 N N . ARG A 1 168 ? -63.978 -1.954 98.023 1.00 80.44 168 ARG A N 1
ATOM 1249 C CA . ARG A 1 168 ? -63.844 -0.739 97.203 1.00 80.44 168 ARG A CA 1
ATOM 1250 C C . ARG A 1 168 ? -62.424 -0.599 96.667 1.00 80.44 168 ARG A C 1
ATOM 1252 O O . ARG A 1 168 ? -62.271 -0.480 95.461 1.00 80.44 168 ARG A O 1
ATOM 1259 N N . ALA A 1 169 ? -61.412 -0.766 97.517 1.00 76.00 169 ALA A N 1
ATOM 1260 C CA . ALA A 1 169 ? -60.010 -0.759 97.105 1.00 76.00 169 ALA A CA 1
ATOM 1261 C C . ALA A 1 169 ? -59.697 -1.872 96.088 1.00 76.00 169 ALA A C 1
ATOM 1263 O O . ALA A 1 169 ? -59.032 -1.627 95.089 1.00 76.00 169 ALA A O 1
ATOM 1264 N N . ALA A 1 170 ? -60.231 -3.084 96.279 1.00 71.81 170 ALA A N 1
ATOM 1265 C CA . ALA A 1 170 ? -60.074 -4.173 95.316 1.00 71.81 170 ALA A CA 1
ATOM 1266 C C . ALA A 1 170 ? -60.827 -3.910 94.000 1.00 71.81 170 ALA A C 1
ATOM 1268 O O . ALA A 1 170 ? -60.329 -4.270 92.939 1.00 71.81 170 ALA A O 1
ATOM 1269 N N . ALA A 1 171 ? -62.012 -3.293 94.039 1.00 76.44 171 ALA A N 1
ATOM 1270 C CA . ALA A 1 171 ? -62.747 -2.915 92.832 1.00 76.44 171 ALA A CA 1
ATOM 1271 C C . ALA A 1 171 ? -62.017 -1.810 92.050 1.00 76.44 171 ALA A C 1
ATOM 1273 O O . ALA A 1 171 ? -61.881 -1.923 90.834 1.00 76.44 171 ALA A O 1
ATOM 1274 N N . GLU A 1 172 ? -61.484 -0.800 92.742 1.00 81.50 172 GLU A N 1
ATOM 1275 C CA . GLU A 1 172 ? -60.654 0.257 92.154 1.00 81.50 172 GLU A CA 1
ATOM 1276 C C . GLU A 1 172 ? -59.353 -0.311 91.575 1.00 81.50 172 GLU A C 1
ATOM 1278 O O . GLU A 1 172 ? -59.034 -0.038 90.422 1.00 81.50 172 GLU A O 1
ATOM 1283 N N . ALA A 1 173 ? -58.646 -1.181 92.302 1.00 75.75 173 ALA A N 1
ATOM 1284 C CA . ALA A 1 173 ? -57.443 -1.847 91.805 1.00 75.75 173 ALA A CA 1
ATOM 1285 C C . ALA A 1 173 ? -57.729 -2.746 90.589 1.00 75.75 173 ALA A C 1
ATOM 1287 O O . ALA A 1 173 ? -56.929 -2.804 89.656 1.00 75.75 173 ALA A O 1
ATOM 1288 N N . VAL A 1 174 ? -58.882 -3.425 90.557 1.00 79.00 174 VAL A N 1
ATOM 1289 C CA . VAL A 1 174 ? -59.302 -4.233 89.404 1.00 79.00 174 VAL A CA 1
ATOM 1290 C C . VAL A 1 174 ? -59.644 -3.358 88.200 1.00 79.00 174 VAL A C 1
ATOM 1292 O O . VAL A 1 174 ? -59.261 -3.724 87.093 1.00 79.00 174 VAL A O 1
ATOM 1295 N N . GLU A 1 175 ? -60.308 -2.215 88.374 1.00 82.06 175 GLU A N 1
ATOM 1296 C CA . GLU A 1 175 ? -60.586 -1.284 87.269 1.00 82.06 175 GLU A CA 1
ATOM 1297 C C . GLU A 1 175 ? -59.313 -0.582 86.763 1.00 82.06 175 GLU A C 1
ATOM 1299 O O . GLU A 1 175 ? -59.095 -0.496 85.552 1.00 82.06 175 GLU A O 1
ATOM 1304 N N . VAL A 1 176 ? -58.398 -0.180 87.652 1.00 83.06 176 VAL A N 1
ATOM 1305 C CA . VAL A 1 176 ? -57.073 0.347 87.271 1.00 83.06 176 VAL A CA 1
ATOM 1306 C C . VAL A 1 176 ? -56.256 -0.719 86.531 1.00 83.06 176 VAL A C 1
ATOM 1308 O O . VAL A 1 176 ? -55.705 -0.455 85.466 1.00 83.06 176 VAL A O 1
ATOM 1311 N N . SER A 1 177 ? -56.246 -1.961 87.018 1.00 79.69 177 SER A N 1
ATOM 1312 C CA . SER A 1 177 ? -55.598 -3.083 86.328 1.00 79.69 177 SER A CA 1
ATOM 1313 C C . SER A 1 177 ? -56.251 -3.383 84.973 1.00 79.69 177 SER A C 1
ATOM 1315 O O . SER A 1 177 ? -55.555 -3.647 83.995 1.00 79.69 177 SER A O 1
ATOM 1317 N N . ARG A 1 178 ? -57.583 -3.301 84.868 1.00 82.88 178 ARG A N 1
ATOM 1318 C CA . ARG A 1 178 ? -58.321 -3.557 83.623 1.00 82.88 178 ARG A CA 1
ATOM 1319 C C . ARG A 1 178 ? -58.055 -2.484 82.570 1.00 82.88 178 ARG A C 1
ATOM 1321 O O . ARG A 1 178 ? -57.867 -2.822 81.403 1.00 82.88 178 ARG A O 1
ATOM 1328 N N . THR A 1 179 ? -58.018 -1.217 82.973 1.00 86.19 179 THR A N 1
ATOM 1329 C CA . THR A 1 179 ? -57.689 -0.085 82.094 1.00 86.19 179 THR A CA 1
ATOM 1330 C C . THR A 1 179 ? -56.222 -0.111 81.663 1.00 86.19 179 THR A C 1
ATOM 1332 O O . THR A 1 179 ? -55.952 0.017 80.470 1.00 86.19 179 THR A O 1
ATOM 1335 N N . ALA A 1 180 ? -55.289 -0.398 82.576 1.00 80.75 180 ALA A N 1
ATOM 1336 C CA . ALA A 1 180 ? -53.875 -0.593 82.252 1.00 80.75 180 ALA A CA 1
ATOM 1337 C C . ALA A 1 180 ? -53.652 -1.791 81.311 1.00 80.75 180 ALA A C 1
ATOM 1339 O O . ALA A 1 180 ? -52.937 -1.678 80.319 1.00 80.75 180 ALA A O 1
ATOM 1340 N N . ALA A 1 181 ? -54.323 -2.923 81.552 1.00 79.81 181 ALA A N 1
ATOM 1341 C CA . ALA A 1 181 ? -54.254 -4.091 80.676 1.00 79.81 181 ALA A CA 1
ATOM 1342 C C . ALA A 1 181 ? -54.863 -3.818 79.291 1.00 79.81 181 ALA A C 1
ATOM 1344 O O . ALA A 1 181 ? -54.350 -4.317 78.290 1.00 79.81 181 ALA A O 1
ATOM 1345 N N . ALA A 1 182 ? -55.936 -3.024 79.209 1.00 84.25 182 ALA A N 1
ATOM 1346 C CA . ALA A 1 182 ? -56.525 -2.613 77.938 1.00 84.25 182 ALA A CA 1
ATOM 1347 C C . ALA A 1 182 ? -55.597 -1.673 77.149 1.00 84.25 182 ALA A C 1
ATOM 1349 O O . ALA A 1 182 ? -55.454 -1.851 75.938 1.00 84.25 182 ALA A O 1
ATOM 1350 N N . ALA A 1 183 ? -54.937 -0.725 77.824 1.00 86.12 183 ALA A N 1
ATOM 1351 C CA . ALA A 1 183 ? -53.936 0.154 77.222 1.00 86.12 183 ALA A CA 1
ATOM 1352 C C . ALA A 1 183 ? -52.722 -0.643 76.716 1.00 86.12 183 ALA A C 1
ATOM 1354 O O . ALA A 1 183 ? -52.382 -0.557 75.539 1.00 86.12 183 ALA A O 1
ATOM 1355 N N . ALA A 1 184 ? -52.161 -1.523 77.548 1.00 82.56 184 ALA A N 1
ATOM 1356 C CA . ALA A 1 184 ? -51.021 -2.351 77.168 1.00 82.56 184 ALA A CA 1
ATOM 1357 C C . ALA A 1 184 ? -51.369 -3.352 76.047 1.00 82.56 184 ALA A C 1
ATOM 1359 O O . ALA A 1 184 ? -50.553 -3.623 75.172 1.00 82.56 184 ALA A O 1
ATOM 1360 N N . ALA A 1 185 ? -52.604 -3.871 76.006 1.00 84.94 185 ALA A N 1
ATOM 1361 C CA . ALA A 1 185 ? -53.076 -4.698 74.893 1.00 84.94 185 ALA A CA 1
ATOM 1362 C C . ALA A 1 185 ? -53.263 -3.901 73.592 1.00 84.94 185 ALA A C 1
ATOM 1364 O O . ALA A 1 185 ? -53.124 -4.470 72.509 1.00 84.94 185 ALA A O 1
ATOM 1365 N N . LYS A 1 186 ? -53.605 -2.609 73.672 1.00 92.62 186 LYS A N 1
ATOM 1366 C CA . LYS A 1 186 ? -53.668 -1.725 72.504 1.00 92.62 186 LYS A CA 1
ATOM 1367 C C . LYS A 1 186 ? -52.263 -1.460 71.961 1.00 92.62 186 LYS A C 1
ATOM 1369 O O . LYS A 1 186 ? -52.044 -1.712 70.782 1.00 92.62 186 LYS A O 1
ATOM 1374 N N . GLU A 1 187 ? -51.322 -1.074 72.820 1.00 91.56 187 GLU A N 1
ATOM 1375 C CA . GLU A 1 187 ? -49.915 -0.876 72.443 1.00 91.56 187 GLU A CA 1
ATOM 1376 C C . GLU A 1 187 ? -49.309 -2.152 71.850 1.00 91.56 187 GLU A C 1
ATOM 1378 O O . GLU A 1 187 ? -48.688 -2.112 70.794 1.00 91.56 187 GLU A O 1
ATOM 1383 N N . LEU A 1 188 ? -49.567 -3.321 72.451 1.00 87.06 188 LEU A N 1
ATOM 1384 C CA . LEU A 1 188 ? -49.071 -4.591 71.918 1.00 87.06 188 LEU A CA 1
ATOM 1385 C C . LEU A 1 188 ? -49.588 -4.863 70.496 1.00 87.06 188 LEU A C 1
ATOM 1387 O O . LEU A 1 188 ? -48.825 -5.338 69.659 1.00 87.06 188 LEU A O 1
ATOM 1391 N N . ARG A 1 189 ? -50.865 -4.561 70.213 1.00 91.69 189 ARG A N 1
ATOM 1392 C CA . ARG A 1 189 ? -51.437 -4.712 68.864 1.00 91.69 189 ARG A CA 1
ATOM 1393 C C . ARG A 1 189 ? -50.851 -3.706 67.878 1.00 91.69 189 ARG A C 1
ATOM 1395 O O . ARG A 1 189 ? -50.601 -4.075 66.736 1.00 91.69 189 ARG A O 1
ATOM 1402 N N . GLU A 1 190 ? -50.631 -2.465 68.303 1.00 92.19 190 GLU A N 1
ATOM 1403 C CA . GLU A 1 190 ? -50.010 -1.431 67.468 1.00 92.19 190 GLU A CA 1
ATOM 1404 C C . GLU A 1 190 ? -48.576 -1.816 67.097 1.00 92.19 190 GLU A C 1
ATOM 1406 O O . GLU A 1 190 ? -48.217 -1.780 65.921 1.00 92.19 190 GLU A O 1
ATOM 1411 N N . VAL A 1 191 ? -47.789 -2.298 68.061 1.00 89.06 191 VAL A N 1
ATOM 1412 C CA . VAL A 1 191 ? -46.420 -2.728 67.778 1.00 89.06 191 VAL A CA 1
ATOM 1413 C C . VAL A 1 191 ? -46.382 -4.032 66.973 1.00 89.06 191 VAL A C 1
ATOM 1415 O O . VAL A 1 191 ? -45.542 -4.179 66.090 1.00 89.06 191 VAL A O 1
ATOM 1418 N N . GLN A 1 192 ? -47.318 -4.964 67.190 1.00 90.19 192 GLN A N 1
ATOM 1419 C CA . GLN A 1 192 ? -47.463 -6.141 66.321 1.00 90.19 192 GLN A CA 1
ATOM 1420 C C . GLN A 1 192 ? -47.739 -5.739 64.868 1.00 90.19 192 GLN A C 1
ATOM 1422 O O . GLN A 1 192 ? -47.054 -6.225 63.970 1.00 90.19 192 GLN A O 1
ATOM 1427 N N . ALA A 1 193 ? -48.671 -4.810 64.643 1.00 91.94 193 ALA A N 1
ATOM 1428 C CA . ALA A 1 193 ? -48.963 -4.296 63.309 1.00 91.94 193 ALA A CA 1
ATOM 1429 C C . ALA A 1 193 ? -47.743 -3.587 62.691 1.00 91.94 193 ALA A C 1
ATOM 1431 O O . AL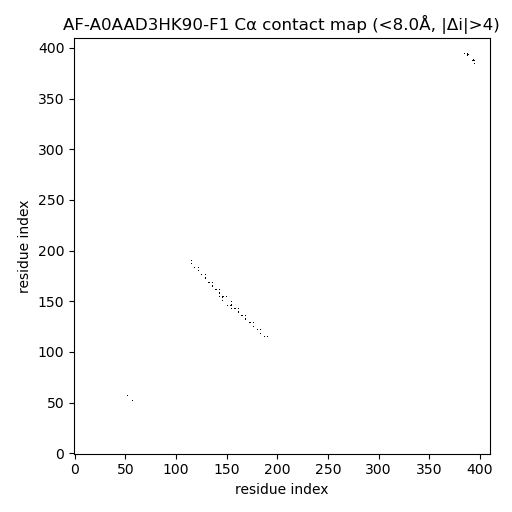A A 1 193 ? -47.472 -3.737 61.498 1.00 91.94 193 ALA A O 1
ATOM 1432 N N . GLU A 1 194 ? -46.962 -2.857 63.490 1.00 92.06 194 GLU A N 1
ATOM 1433 C CA . GLU A 1 194 ? -45.730 -2.224 63.019 1.00 92.06 194 GLU A CA 1
ATOM 1434 C C . GLU A 1 194 ? -44.640 -3.251 62.668 1.00 92.06 194 GLU A C 1
ATOM 1436 O O . GLU A 1 194 ? -43.986 -3.121 61.630 1.00 92.06 194 GLU A O 1
ATOM 1441 N N . CYS A 1 195 ? -44.461 -4.302 63.470 1.00 87.75 195 CYS A N 1
ATOM 1442 C CA . CYS A 1 195 ? -43.547 -5.407 63.173 1.00 87.75 195 CYS A CA 1
ATOM 1443 C C . CYS A 1 195 ? -43.947 -6.156 61.899 1.00 87.75 195 CYS A C 1
ATOM 1445 O O . CYS A 1 195 ? -43.077 -6.470 61.086 1.00 87.75 195 CYS A O 1
ATOM 1447 N N . GLU A 1 196 ? -45.241 -6.409 61.693 1.00 92.31 196 GLU A N 1
ATOM 1448 C CA . GLU A 1 196 ? -45.766 -7.018 60.466 1.00 92.31 196 GLU A CA 1
ATOM 1449 C C . GLU A 1 196 ? -45.513 -6.113 59.253 1.00 92.31 196 GLU A C 1
ATOM 1451 O O . GLU A 1 196 ? -44.961 -6.561 58.243 1.00 92.31 196 GLU A O 1
ATOM 1456 N N . ALA A 1 197 ? -45.798 -4.812 59.368 1.00 89.12 197 ALA A N 1
ATOM 1457 C CA . ALA A 1 197 ? -45.508 -3.842 58.316 1.00 89.12 197 ALA A CA 1
ATOM 1458 C C . ALA A 1 197 ? -44.001 -3.766 58.005 1.00 89.12 197 ALA A C 1
ATOM 1460 O O . ALA A 1 197 ? -43.602 -3.799 56.840 1.00 89.12 197 ALA A O 1
ATOM 1461 N N . ARG A 1 198 ? -43.131 -3.737 59.020 1.00 90.31 198 ARG A N 1
ATOM 1462 C CA . ARG A 1 198 ? -41.670 -3.794 58.838 1.00 90.31 198 ARG A CA 1
ATOM 1463 C C . ARG A 1 198 ? -41.218 -5.123 58.227 1.00 90.31 198 ARG A C 1
ATOM 1465 O O . ARG A 1 198 ? -40.303 -5.122 57.409 1.00 90.31 198 ARG A O 1
ATOM 1472 N N . GLY A 1 199 ? -41.866 -6.234 58.573 1.00 90.69 199 GLY A N 1
ATOM 1473 C CA . GLY A 1 199 ? -41.642 -7.548 57.972 1.00 90.69 199 GLY A CA 1
ATOM 1474 C C . GLY A 1 199 ? -41.926 -7.546 56.472 1.00 90.69 199 GLY A C 1
ATOM 1475 O O . GLY A 1 199 ? -41.053 -7.909 55.688 1.00 90.69 199 GLY A O 1
ATOM 1476 N N . THR A 1 200 ? -43.094 -7.048 56.058 1.00 92.00 200 THR A N 1
ATOM 1477 C CA . THR A 1 200 ? -43.436 -6.925 54.627 1.00 92.00 200 THR A CA 1
ATOM 1478 C C . THR A 1 200 ? -42.486 -5.991 53.878 1.00 92.00 200 THR A C 1
ATOM 1480 O O . THR A 1 200 ? -42.066 -6.315 52.769 1.00 92.00 200 THR A O 1
ATOM 1483 N N . ARG A 1 201 ? -42.067 -4.876 54.497 1.00 92.12 201 ARG A N 1
ATOM 1484 C CA . ARG A 1 201 ? -41.059 -3.970 53.923 1.00 92.12 201 ARG A CA 1
ATOM 1485 C C . ARG A 1 201 ? -39.698 -4.643 53.769 1.00 92.12 201 ARG A C 1
ATOM 1487 O O . ARG A 1 201 ? -39.053 -4.441 52.750 1.00 92.12 201 ARG A O 1
ATOM 1494 N N . ALA A 1 202 ? -39.272 -5.452 54.739 1.00 86.50 202 ALA A N 1
ATOM 1495 C CA . ALA A 1 202 ? -38.020 -6.201 54.651 1.00 86.50 202 ALA A CA 1
ATOM 1496 C C . ALA A 1 202 ? -38.062 -7.242 53.523 1.00 86.50 202 ALA A C 1
ATOM 1498 O O . ALA A 1 202 ? -37.130 -7.300 52.730 1.00 86.50 202 ALA A O 1
ATOM 1499 N N . VAL A 1 203 ? -39.163 -7.990 53.386 1.00 93.06 203 VAL A N 1
ATOM 1500 C CA . VAL A 1 203 ? -39.341 -8.952 52.282 1.00 93.06 203 VAL A CA 1
ATOM 1501 C C . VAL A 1 203 ? -39.352 -8.244 50.924 1.00 93.06 203 VAL A C 1
ATOM 1503 O O . VAL A 1 203 ? -38.709 -8.707 49.985 1.00 93.06 203 VAL A O 1
ATOM 1506 N N . ALA A 1 204 ? -40.034 -7.099 50.813 1.00 89.44 204 ALA A N 1
ATOM 1507 C CA . ALA A 1 204 ? -40.026 -6.298 49.592 1.00 89.44 204 ALA A CA 1
ATOM 1508 C C . ALA A 1 204 ? -38.621 -5.759 49.262 1.00 89.44 204 ALA A C 1
ATOM 1510 O O . ALA A 1 204 ? -38.211 -5.794 48.104 1.00 89.44 204 ALA A O 1
ATOM 1511 N N . ALA A 1 205 ? -37.865 -5.313 50.271 1.00 87.50 205 ALA A N 1
ATOM 1512 C CA . ALA A 1 205 ? -36.487 -4.857 50.101 1.00 87.50 205 ALA A CA 1
ATOM 1513 C C . ALA A 1 205 ? -35.544 -5.997 49.682 1.00 87.50 205 ALA A C 1
ATOM 1515 O O . ALA A 1 205 ? -34.715 -5.807 48.799 1.00 87.50 205 ALA A O 1
ATOM 1516 N N . GLU A 1 206 ? -35.694 -7.195 50.255 1.00 89.94 206 GLU A N 1
ATOM 1517 C CA . GLU A 1 206 ? -34.938 -8.382 49.839 1.00 89.94 206 GLU A CA 1
ATOM 1518 C C . GLU A 1 206 ? -35.274 -8.801 48.403 1.00 89.94 206 GLU A C 1
ATOM 1520 O O . GLU A 1 206 ? -34.376 -9.143 47.635 1.00 89.94 206 GLU A O 1
ATOM 1525 N N . ALA A 1 207 ? -36.548 -8.740 48.007 1.00 90.19 207 ALA A N 1
ATOM 1526 C CA . ALA A 1 207 ? -36.952 -9.004 46.629 1.00 90.19 207 ALA A CA 1
ATOM 1527 C C . ALA A 1 207 ? -36.348 -7.978 45.655 1.00 90.19 207 ALA A C 1
ATOM 1529 O O . ALA A 1 207 ? -35.824 -8.368 44.614 1.00 90.19 207 ALA A O 1
ATOM 1530 N N . ALA A 1 208 ? -36.356 -6.689 46.009 1.00 90.19 208 ALA A N 1
ATOM 1531 C CA . ALA A 1 208 ? -35.727 -5.637 45.212 1.00 90.19 208 ALA A CA 1
ATOM 1532 C C . ALA A 1 208 ? -34.203 -5.825 45.098 1.00 90.19 208 ALA A C 1
ATOM 1534 O O . ALA A 1 208 ? -33.653 -5.669 44.011 1.00 90.19 208 ALA A O 1
ATOM 1535 N N . ALA A 1 209 ? -33.531 -6.226 46.184 1.00 87.94 209 ALA A N 1
ATOM 1536 C CA . ALA A 1 209 ? -32.100 -6.528 46.167 1.00 87.94 209 ALA A CA 1
ATOM 1537 C C . ALA A 1 209 ? -31.772 -7.693 45.219 1.00 87.94 209 ALA A C 1
ATOM 1539 O O . ALA A 1 209 ? -30.850 -7.577 44.420 1.00 87.94 209 ALA A O 1
ATOM 1540 N N . ARG A 1 210 ? -32.573 -8.769 45.229 1.00 93.25 210 ARG A N 1
ATOM 1541 C CA . ARG A 1 210 ? -32.399 -9.899 44.296 1.00 93.25 210 ARG A CA 1
ATOM 1542 C C . ARG A 1 210 ? -32.596 -9.498 42.836 1.00 93.25 210 ARG A C 1
ATOM 1544 O O . ARG A 1 210 ? -31.894 -10.004 41.968 1.00 93.25 210 ARG A O 1
ATOM 1551 N N . VAL A 1 211 ? -33.547 -8.604 42.556 1.00 92.38 211 VAL A N 1
ATOM 1552 C CA . VAL A 1 211 ? -33.743 -8.067 41.199 1.00 92.38 211 VAL A CA 1
ATOM 1553 C C . VAL A 1 211 ? -32.530 -7.240 40.775 1.00 92.38 211 VAL A C 1
ATOM 1555 O O . VAL A 1 211 ? -32.012 -7.456 39.685 1.00 92.38 211 VAL A O 1
ATOM 1558 N N . ALA A 1 212 ? -32.024 -6.363 41.646 1.00 88.12 212 ALA A N 1
ATOM 1559 C CA . ALA A 1 212 ? -30.833 -5.564 41.360 1.00 88.12 212 ALA A CA 1
ATOM 1560 C C . ALA A 1 212 ? -29.575 -6.431 41.154 1.00 88.12 212 ALA A C 1
ATOM 1562 O O . ALA A 1 212 ? -28.776 -6.158 40.259 1.00 88.12 212 ALA A O 1
ATOM 1563 N N . GLU A 1 213 ? -29.408 -7.500 41.940 1.00 90.31 213 GLU A N 1
ATOM 1564 C CA . GLU A 1 213 ? -28.337 -8.485 41.754 1.00 90.31 213 GLU A CA 1
ATOM 1565 C C . GLU A 1 213 ? -28.449 -9.166 40.383 1.00 90.31 213 GLU A C 1
ATOM 1567 O O . GLU A 1 213 ? -27.482 -9.140 39.621 1.00 90.31 213 GLU A O 1
ATOM 1572 N N . ALA A 1 214 ? -29.634 -9.661 40.011 1.00 91.81 214 ALA A N 1
ATOM 1573 C CA . ALA A 1 214 ? -29.867 -10.281 38.705 1.00 91.81 214 ALA A CA 1
ATOM 1574 C C . ALA A 1 214 ? -29.622 -9.310 37.532 1.00 91.81 214 ALA A C 1
ATOM 1576 O O . ALA A 1 214 ? -29.039 -9.688 36.515 1.00 91.81 214 ALA A O 1
ATOM 1577 N N . GLU A 1 215 ? -30.019 -8.042 37.665 1.00 93.69 215 GLU A N 1
ATOM 1578 C CA . GLU A 1 215 ? -29.723 -7.006 36.669 1.00 93.69 215 GLU A CA 1
ATOM 1579 C C . GLU A 1 215 ? -28.217 -6.732 36.564 1.00 93.69 215 GLU A C 1
ATOM 1581 O O . GLU A 1 215 ? -27.692 -6.595 35.456 1.00 93.69 215 GLU A O 1
ATOM 1586 N N . SER A 1 216 ? -27.498 -6.700 37.691 1.00 88.19 216 SER A N 1
ATOM 1587 C CA . SER A 1 216 ? -26.043 -6.516 37.704 1.00 88.19 216 SER A CA 1
ATOM 1588 C C . SER A 1 216 ? -25.300 -7.683 37.046 1.00 88.19 216 SER A C 1
ATOM 1590 O O . SER A 1 216 ? -24.342 -7.462 36.300 1.00 88.19 216 SER A O 1
ATOM 1592 N N . GLU A 1 217 ? -25.776 -8.914 37.247 1.00 94.31 217 GLU A N 1
ATOM 1593 C CA . GLU A 1 217 ? -25.241 -10.112 36.599 1.00 94.31 217 GLU A CA 1
ATOM 1594 C C . GLU A 1 217 ? -25.489 -10.070 35.090 1.00 94.31 217 GLU A C 1
ATOM 1596 O O . GLU A 1 217 ? -24.543 -10.232 34.316 1.00 94.31 217 GLU A O 1
ATOM 1601 N N .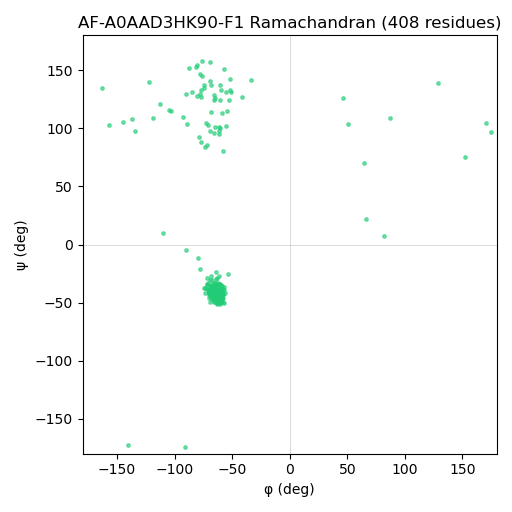 ALA A 1 218 ? -26.713 -9.737 34.667 1.00 92.12 218 ALA A N 1
ATOM 1602 C CA . ALA A 1 218 ? -27.070 -9.604 33.256 1.00 92.12 218 ALA A CA 1
ATOM 1603 C C . ALA A 1 218 ? -26.271 -8.495 32.547 1.00 92.12 218 ALA A C 1
ATOM 1605 O O . ALA A 1 218 ? -25.827 -8.663 31.408 1.00 92.12 218 ALA A O 1
ATOM 1606 N N . LEU A 1 219 ? -26.043 -7.354 33.207 1.00 92.31 219 LEU A N 1
ATOM 1607 C CA . LEU A 1 219 ? -25.161 -6.302 32.692 1.00 92.31 219 LEU A CA 1
ATOM 1608 C C . LEU A 1 219 ? -23.704 -6.774 32.625 1.00 92.31 219 LEU A C 1
ATOM 1610 O O . LEU A 1 219 ? -23.010 -6.481 31.650 1.00 92.31 219 LEU A O 1
ATOM 1614 N N . GLY A 1 220 ? -23.249 -7.540 33.618 1.00 93.12 220 GLY A N 1
ATOM 1615 C CA . GLY A 1 220 ? -21.931 -8.167 33.620 1.00 93.12 220 GLY A CA 1
ATOM 1616 C C . GLY A 1 220 ? -21.735 -9.137 32.451 1.00 93.12 220 GLY A C 1
ATOM 1617 O O . GLY A 1 220 ? -20.686 -9.115 31.810 1.00 93.12 220 GLY A O 1
ATOM 1618 N N . GLU A 1 221 ? -22.734 -9.959 32.132 1.00 95.62 221 GLU A N 1
ATOM 1619 C CA . GLU A 1 221 ? -22.724 -10.848 30.963 1.00 95.62 221 GLU A CA 1
ATOM 1620 C C . GLU A 1 221 ? -22.674 -10.062 29.652 1.00 95.62 221 GLU A C 1
ATOM 1622 O O . GLU A 1 221 ? -21.772 -10.293 28.847 1.00 95.62 221 GLU A O 1
ATOM 1627 N N . ARG A 1 222 ? -23.532 -9.047 29.489 1.00 93.81 222 ARG A N 1
ATOM 1628 C CA . ARG A 1 222 ? -23.515 -8.166 28.307 1.00 93.81 222 ARG A CA 1
ATOM 1629 C C . ARG A 1 222 ? -22.171 -7.466 28.110 1.00 93.81 222 ARG A C 1
ATOM 1631 O O . ARG A 1 222 ? -21.711 -7.326 26.980 1.00 93.81 222 ARG A O 1
ATOM 1638 N N . LEU A 1 223 ? -21.515 -7.035 29.190 1.00 91.88 223 LEU A N 1
ATOM 1639 C CA . LEU A 1 223 ? -20.179 -6.435 29.116 1.00 91.88 223 LEU A CA 1
ATOM 1640 C C . LEU A 1 223 ? -19.113 -7.446 28.676 1.00 91.88 223 LEU A C 1
ATOM 1642 O O . LEU A 1 223 ? -18.222 -7.082 27.908 1.00 91.88 223 LEU A O 1
ATOM 1646 N N . ARG A 1 224 ? -19.198 -8.706 29.122 1.00 95.94 224 ARG A N 1
ATOM 1647 C CA . ARG A 1 224 ? -18.288 -9.775 28.673 1.00 95.94 224 ARG A CA 1
ATOM 1648 C C . ARG A 1 224 ? -18.506 -10.115 27.200 1.00 95.94 224 ARG A C 1
ATOM 1650 O O . ARG A 1 224 ? -17.527 -10.251 26.473 1.00 95.94 224 ARG A O 1
ATOM 1657 N N . GLU A 1 225 ? -19.756 -10.190 26.750 1.00 95.50 225 GLU A N 1
ATOM 1658 C CA . GLU A 1 225 ? -20.094 -10.389 25.335 1.00 95.50 225 GLU A CA 1
ATOM 1659 C C . GLU A 1 225 ? -19.568 -9.240 24.468 1.00 95.50 225 GLU A C 1
ATOM 1661 O O . GLU A 1 225 ? -18.882 -9.472 23.474 1.00 95.50 225 GLU A O 1
ATOM 1666 N N . ALA A 1 226 ? -19.806 -7.991 24.880 1.00 91.25 226 ALA A N 1
ATOM 1667 C CA . ALA A 1 226 ? -19.294 -6.819 24.177 1.00 91.25 226 ALA A CA 1
ATOM 1668 C C . ALA A 1 226 ? -17.755 -6.795 24.132 1.00 91.25 226 ALA A C 1
ATOM 1670 O O . ALA A 1 226 ? -17.174 -6.435 23.107 1.00 91.25 226 ALA A O 1
ATOM 1671 N N . ALA A 1 227 ? -17.084 -7.206 25.215 1.00 93.94 227 ALA A N 1
ATOM 1672 C CA . ALA A 1 227 ? -15.630 -7.334 25.246 1.00 93.94 227 ALA A CA 1
ATOM 1673 C C . ALA A 1 227 ? -15.127 -8.416 24.276 1.00 93.94 227 ALA A C 1
ATOM 1675 O O . ALA A 1 227 ? -14.179 -8.158 23.538 1.00 93.94 227 ALA A O 1
ATOM 1676 N N . ALA A 1 228 ? -15.785 -9.578 24.214 1.00 94.62 228 ALA A N 1
ATOM 1677 C CA . ALA A 1 228 ? -15.433 -10.648 23.281 1.00 94.62 228 ALA A CA 1
ATOM 1678 C C . ALA A 1 228 ? -15.585 -10.207 21.815 1.00 94.62 228 ALA A C 1
ATOM 1680 O O . ALA A 1 228 ? -14.671 -10.411 21.015 1.00 94.62 228 ALA A O 1
ATOM 1681 N N . VAL A 1 229 ? -16.687 -9.523 21.480 1.00 96.56 229 VAL A N 1
ATOM 1682 C CA . VAL A 1 229 ? -16.900 -8.943 20.142 1.00 96.56 229 VAL A CA 1
ATOM 1683 C C . VAL A 1 229 ? -15.830 -7.899 19.820 1.00 96.56 229 VAL A C 1
ATOM 1685 O O . VAL A 1 229 ? -15.308 -7.874 18.706 1.00 96.56 229 VAL A O 1
ATOM 1688 N N . ARG A 1 230 ? -15.456 -7.047 20.786 1.00 95.94 230 ARG A N 1
ATOM 1689 C CA . ARG A 1 230 ? -14.378 -6.067 20.590 1.00 95.94 230 ARG A CA 1
ATOM 1690 C C . ARG A 1 230 ? -13.048 -6.752 20.281 1.00 95.94 230 ARG A C 1
ATOM 1692 O O . ARG A 1 230 ? -12.387 -6.348 19.331 1.00 95.94 230 ARG A O 1
ATOM 1699 N N . GLU A 1 231 ? -12.675 -7.787 21.030 1.00 96.62 231 GLU A N 1
ATOM 1700 C CA . GLU A 1 231 ? -11.442 -8.536 20.763 1.00 96.62 231 GLU A CA 1
ATOM 1701 C C . GLU A 1 231 ? -11.467 -9.232 19.393 1.00 96.62 231 GLU A C 1
ATOM 1703 O O . GLU A 1 231 ? -10.448 -9.294 18.708 1.00 96.62 231 GLU A O 1
ATOM 1708 N N . GLU A 1 232 ? -12.613 -9.767 18.968 1.00 97.31 232 GLU A N 1
ATOM 1709 C CA . GLU A 1 232 ? -12.762 -10.362 17.636 1.00 97.31 232 GLU A CA 1
ATOM 1710 C C . GLU A 1 232 ? -12.583 -9.318 16.524 1.00 97.31 232 GLU A C 1
ATOM 1712 O O . GLU A 1 232 ? -11.841 -9.552 15.566 1.00 97.31 232 GLU A O 1
ATOM 1717 N N . LEU A 1 233 ? -13.175 -8.131 16.683 1.00 93.00 233 LEU A N 1
ATOM 1718 C CA . LEU A 1 233 ? -12.980 -7.009 15.763 1.00 93.00 233 LEU A CA 1
ATOM 1719 C C . LEU A 1 233 ? -11.525 -6.517 15.749 1.00 93.00 233 LEU A C 1
ATOM 1721 O O . LEU A 1 233 ? -10.998 -6.218 14.678 1.00 93.00 233 LEU A O 1
ATOM 1725 N N . GLU A 1 234 ? -10.855 -6.454 16.902 1.00 96.69 234 GLU A N 1
ATOM 1726 C CA . GLU A 1 234 ? -9.434 -6.093 17.004 1.00 96.69 234 GLU A CA 1
ATOM 1727 C C . GLU A 1 234 ? -8.547 -7.101 16.259 1.00 96.69 234 GLU A C 1
ATOM 1729 O O . GLU A 1 234 ? -7.730 -6.692 15.429 1.00 96.69 234 GLU A O 1
ATOM 1734 N N . ARG A 1 235 ? -8.775 -8.410 16.451 1.00 97.25 235 ARG A N 1
ATOM 1735 C CA . ARG A 1 235 ? -8.085 -9.475 15.698 1.00 97.25 235 ARG A CA 1
ATOM 1736 C C . ARG A 1 235 ? -8.352 -9.370 14.194 1.00 97.25 235 ARG A C 1
ATOM 1738 O O . ARG A 1 235 ? -7.422 -9.488 13.396 1.00 97.25 235 ARG A O 1
ATOM 1745 N N . GLY A 1 236 ? -9.595 -9.091 13.796 1.00 97.00 236 GLY A N 1
ATOM 1746 C CA . GLY A 1 236 ? -9.959 -8.861 12.395 1.00 97.00 236 GLY A CA 1
ATOM 1747 C C . GLY A 1 236 ? -9.242 -7.649 11.788 1.00 97.00 236 GLY A C 1
ATOM 1748 O O . GLY A 1 236 ? -8.725 -7.720 10.673 1.00 97.00 236 GLY A O 1
ATOM 1749 N N . LEU A 1 237 ? -9.134 -6.542 12.530 1.00 95.12 237 LEU A N 1
ATOM 1750 C CA . LEU A 1 237 ? -8.389 -5.355 12.100 1.00 95.12 237 LEU A CA 1
ATOM 1751 C C . LEU A 1 237 ? -6.885 -5.624 11.980 1.00 95.12 237 LEU A C 1
ATOM 1753 O O . LEU A 1 237 ? -6.258 -5.137 11.038 1.00 95.12 237 LEU A O 1
ATOM 1757 N N . GLU A 1 238 ? -6.294 -6.390 12.896 1.00 97.19 238 GLU A N 1
ATOM 1758 C CA . GLU A 1 238 ? -4.893 -6.815 12.804 1.00 97.19 238 GLU A CA 1
ATOM 1759 C C . GLU A 1 238 ? -4.648 -7.705 11.584 1.00 97.19 238 GLU A C 1
ATOM 1761 O O . GLU A 1 238 ? -3.696 -7.465 10.837 1.00 97.19 238 GLU A O 1
ATOM 1766 N N . GLN A 1 239 ? -5.546 -8.654 11.308 1.00 97.06 239 GLN A N 1
ATOM 1767 C CA . GLN A 1 239 ? -5.480 -9.489 10.110 1.00 97.06 239 GLN A CA 1
ATOM 1768 C C . GLN A 1 239 ? -5.553 -8.644 8.830 1.00 97.06 239 GLN A C 1
ATOM 1770 O O . GLN A 1 239 ? -4.715 -8.798 7.940 1.00 97.06 239 GLN A O 1
ATOM 1775 N N . MET A 1 240 ? -6.499 -7.703 8.752 1.00 95.81 240 MET A N 1
ATOM 1776 C CA . MET A 1 240 ? -6.630 -6.795 7.607 1.00 95.81 240 MET A CA 1
ATOM 1777 C C . MET A 1 240 ? -5.403 -5.887 7.442 1.00 95.81 240 MET A C 1
ATOM 1779 O O . MET A 1 240 ? -4.969 -5.634 6.317 1.00 95.81 240 MET A O 1
ATOM 1783 N N . ARG A 1 241 ? -4.799 -5.415 8.542 1.00 96.81 241 ARG A N 1
ATOM 1784 C CA . ARG A 1 241 ? -3.536 -4.653 8.509 1.00 96.81 241 ARG A CA 1
ATOM 1785 C C . ARG A 1 241 ? -2.377 -5.504 7.993 1.00 96.81 241 ARG A C 1
ATOM 1787 O O . ARG A 1 241 ? -1.601 -5.011 7.176 1.00 96.81 241 ARG A O 1
ATOM 1794 N N . GLY A 1 242 ? -2.285 -6.766 8.416 1.00 96.94 242 GLY A N 1
ATOM 1795 C CA . GLY A 1 242 ? -1.303 -7.726 7.909 1.00 96.94 242 GLY A CA 1
ATOM 1796 C C . GLY A 1 242 ? -1.448 -7.962 6.404 1.00 96.94 242 GLY A C 1
ATOM 1797 O O . GLY A 1 242 ? -0.481 -7.808 5.660 1.00 96.94 242 GLY A O 1
ATOM 1798 N N . GLN A 1 243 ? -2.672 -8.216 5.933 1.00 96.88 243 GLN A N 1
ATOM 1799 C CA . GLN A 1 243 ? -2.970 -8.376 4.503 1.00 96.88 243 GLN A CA 1
ATOM 1800 C C . GLN A 1 243 ? -2.644 -7.111 3.695 1.00 96.88 243 GLN A C 1
ATOM 1802 O O . GLN A 1 243 ? -2.068 -7.193 2.610 1.00 96.88 243 GLN A O 1
ATOM 1807 N N . ALA A 1 244 ? -2.964 -5.926 4.221 1.00 94.56 244 ALA A N 1
ATOM 1808 C CA . ALA A 1 244 ? -2.629 -4.661 3.571 1.00 94.56 244 ALA A CA 1
ATOM 1809 C C . ALA A 1 244 ? -1.108 -4.441 3.474 1.00 94.56 244 ALA A C 1
ATOM 1811 O O . ALA A 1 244 ? -0.628 -3.940 2.454 1.00 94.56 244 ALA A O 1
ATOM 1812 N N . ALA A 1 245 ? -0.345 -4.828 4.502 1.00 96.62 245 ALA A N 1
ATOM 1813 C CA . ALA A 1 245 ? 1.116 -4.777 4.481 1.00 96.62 245 ALA A CA 1
ATOM 1814 C C . ALA A 1 245 ? 1.705 -5.756 3.451 1.00 96.62 245 ALA A C 1
ATOM 1816 O O . ALA A 1 245 ? 2.609 -5.384 2.707 1.00 96.62 245 ALA A O 1
ATOM 1817 N N . GLU A 1 246 ? 1.151 -6.964 3.340 1.00 97.12 246 GLU A N 1
ATOM 1818 C CA . GLU A 1 246 ? 1.568 -7.957 2.345 1.00 97.12 246 GLU A CA 1
ATOM 1819 C C . GLU A 1 246 ? 1.290 -7.488 0.908 1.00 97.12 246 GLU A C 1
ATOM 1821 O O . GLU A 1 246 ? 2.161 -7.566 0.041 1.00 97.12 246 GLU A O 1
ATOM 1826 N N . VAL A 1 247 ? 0.091 -6.957 0.640 1.00 97.19 247 VAL A N 1
ATOM 1827 C CA . VAL A 1 247 ? -0.257 -6.380 -0.671 1.00 97.19 247 VAL A CA 1
ATOM 1828 C C . VAL A 1 247 ? 0.669 -5.212 -1.009 1.00 97.19 247 VAL A C 1
ATOM 1830 O O . VAL A 1 247 ? 1.148 -5.128 -2.139 1.00 97.19 247 VAL A O 1
ATOM 1833 N N . ARG A 1 248 ? 0.968 -4.340 -0.037 1.00 96.75 248 ARG A N 1
ATOM 1834 C CA . ARG A 1 248 ? 1.923 -3.242 -0.228 1.00 96.75 248 ARG A CA 1
ATOM 1835 C C . ARG A 1 248 ? 3.319 -3.764 -0.563 1.00 96.75 248 ARG A C 1
ATOM 1837 O O . ARG A 1 248 ? 3.912 -3.288 -1.523 1.00 96.75 248 ARG A O 1
ATOM 1844 N N . GLY A 1 249 ? 3.810 -4.768 0.164 1.00 97.81 249 GLY A N 1
ATOM 1845 C CA . GLY A 1 249 ? 5.105 -5.393 -0.110 1.00 97.81 249 GLY A CA 1
ATOM 1846 C C . GLY A 1 249 ? 5.182 -6.006 -1.512 1.00 97.81 249 GLY A C 1
ATOM 1847 O O . GLY A 1 249 ? 6.174 -5.807 -2.212 1.00 97.81 249 GLY A O 1
ATOM 1848 N N . ARG A 1 250 ? 4.115 -6.682 -1.964 1.00 97.31 250 ARG A N 1
ATOM 1849 C CA . ARG A 1 250 ? 4.013 -7.208 -3.338 1.00 97.31 250 ARG A CA 1
ATOM 1850 C C . ARG A 1 250 ? 4.013 -6.100 -4.389 1.00 97.31 250 ARG A C 1
ATOM 1852 O O . ARG A 1 250 ? 4.671 -6.244 -5.414 1.00 97.31 250 ARG A O 1
ATOM 1859 N N . LEU A 1 251 ? 3.314 -4.995 -4.131 1.00 96.62 251 LEU A N 1
ATOM 1860 C CA . LEU A 1 251 ? 3.288 -3.847 -5.034 1.00 96.62 251 LEU A CA 1
ATOM 1861 C C . LEU A 1 251 ? 4.676 -3.204 -5.147 1.00 96.62 251 LEU A C 1
ATOM 1863 O O . LEU A 1 251 ? 5.170 -3.041 -6.256 1.00 96.62 251 LEU A O 1
ATOM 1867 N N . GLU A 1 252 ? 5.351 -2.952 -4.024 1.00 97.62 252 GLU A N 1
ATOM 1868 C CA . GLU A 1 252 ? 6.722 -2.430 -4.022 1.00 97.62 252 GLU A CA 1
ATOM 1869 C C . GLU A 1 252 ? 7.710 -3.368 -4.735 1.00 97.62 252 GLU A C 1
ATOM 1871 O O . GLU A 1 252 ? 8.610 -2.904 -5.431 1.00 97.62 252 GLU A O 1
ATOM 1876 N N . ALA A 1 253 ? 7.566 -4.689 -4.578 1.00 95.81 253 ALA A N 1
ATOM 1877 C CA . ALA A 1 253 ? 8.375 -5.658 -5.318 1.00 95.81 253 ALA A CA 1
ATOM 1878 C C . ALA A 1 253 ? 8.120 -5.559 -6.831 1.00 95.81 253 ALA A C 1
ATOM 1880 O O . ALA A 1 253 ? 9.070 -5.413 -7.596 1.00 95.81 253 ALA A O 1
ATOM 1881 N N . SER A 1 254 ? 6.851 -5.523 -7.250 1.00 96.12 254 SER A N 1
ATOM 1882 C CA . SER A 1 254 ? 6.490 -5.374 -8.665 1.00 96.12 254 SER A CA 1
ATOM 1883 C C . SER A 1 254 ? 6.962 -4.043 -9.266 1.00 96.12 254 SER A C 1
ATOM 1885 O O . SER A 1 254 ? 7.383 -3.994 -10.418 1.00 96.12 254 SER A O 1
ATOM 1887 N N . GLU A 1 255 ? 6.961 -2.954 -8.490 1.00 96.69 255 GLU A N 1
ATOM 1888 C CA . GLU A 1 255 ? 7.484 -1.658 -8.931 1.00 96.69 255 GLU A CA 1
ATOM 1889 C C . GLU A 1 255 ? 8.999 -1.704 -9.153 1.00 96.69 255 GLU A C 1
ATOM 1891 O O . GLU A 1 255 ? 9.487 -1.124 -10.127 1.00 96.69 255 GLU A O 1
ATOM 1896 N N . ARG A 1 256 ? 9.741 -2.420 -8.294 1.00 96.94 256 ARG A N 1
ATOM 1897 C CA . ARG A 1 256 ? 11.184 -2.649 -8.474 1.00 96.94 256 ARG A CA 1
ATOM 1898 C C . ARG A 1 256 ? 11.460 -3.483 -9.726 1.00 96.94 256 ARG A C 1
ATOM 1900 O O . ARG A 1 256 ? 12.289 -3.072 -10.530 1.00 96.94 256 ARG A O 1
ATOM 1907 N N . GLU A 1 257 ? 10.720 -4.571 -9.938 1.00 97.38 257 GLU A N 1
ATOM 1908 C CA . GLU A 1 257 ? 10.839 -5.410 -11.142 1.00 97.38 257 GLU A CA 1
ATOM 1909 C C . GLU A 1 257 ? 10.542 -4.617 -12.426 1.00 97.38 257 GLU A C 1
ATOM 1911 O O . GLU A 1 257 ? 11.273 -4.711 -13.410 1.00 97.38 257 GLU A O 1
ATOM 1916 N N . VAL A 1 258 ? 9.505 -3.771 -12.422 1.00 96.94 258 VAL A N 1
ATOM 1917 C CA . VAL A 1 258 ? 9.188 -2.898 -13.564 1.00 96.94 258 VAL A CA 1
ATOM 1918 C C . VAL A 1 258 ? 10.278 -1.848 -13.788 1.00 96.94 258 VAL A C 1
ATOM 1920 O O . VAL A 1 258 ? 10.585 -1.523 -14.938 1.00 96.94 258 VAL A O 1
ATOM 1923 N N . ALA A 1 259 ? 10.862 -1.290 -12.725 1.00 96.38 259 ALA A N 1
ATOM 1924 C CA . ALA A 1 259 ? 11.963 -0.337 -12.840 1.00 96.38 259 ALA A CA 1
ATOM 1925 C C . ALA A 1 259 ? 13.222 -0.991 -13.436 1.00 96.38 259 ALA A C 1
ATOM 1927 O O . ALA A 1 259 ? 13.838 -0.409 -14.331 1.00 96.38 259 ALA A O 1
ATOM 1928 N N . GLU A 1 260 ? 13.554 -2.207 -13.003 1.00 97.31 260 GLU A N 1
ATOM 1929 C CA . GLU A 1 260 ? 14.658 -3.004 -13.546 1.00 97.31 260 GLU A CA 1
ATOM 1930 C C . GLU A 1 260 ? 14.416 -3.353 -15.020 1.00 97.31 260 GLU A C 1
ATOM 1932 O O . GLU A 1 260 ? 15.237 -3.022 -15.873 1.00 97.31 260 GLU A O 1
ATOM 1937 N N . ALA A 1 261 ? 13.225 -3.856 -15.362 1.00 96.44 261 ALA A N 1
ATOM 1938 C CA . ALA A 1 261 ? 12.856 -4.152 -16.746 1.00 96.44 261 ALA A CA 1
ATOM 1939 C C . ALA A 1 261 ? 12.915 -2.914 -17.663 1.00 96.44 261 ALA A C 1
ATOM 1941 O O . ALA A 1 261 ? 13.289 -3.014 -18.834 1.00 96.44 261 ALA A O 1
ATOM 1942 N N . ARG A 1 262 ? 12.564 -1.724 -17.153 1.00 97.12 262 ARG A N 1
ATOM 1943 C CA . ARG A 1 262 ? 12.709 -0.457 -17.893 1.00 97.12 262 ARG A CA 1
ATOM 1944 C C . ARG A 1 262 ? 14.171 -0.071 -18.095 1.00 97.12 262 ARG A C 1
ATOM 1946 O O . ARG A 1 262 ? 14.508 0.404 -19.178 1.00 97.12 262 ARG A O 1
ATOM 1953 N N . SER A 1 263 ? 15.015 -0.265 -17.083 1.00 97.06 263 SER A N 1
ATOM 1954 C CA . SER A 1 263 ? 16.460 -0.043 -17.189 1.00 97.06 263 SER A CA 1
ATOM 1955 C C . SER A 1 263 ? 17.076 -0.965 -18.245 1.00 97.06 263 SER A C 1
ATOM 1957 O O . SER A 1 263 ? 17.778 -0.491 -19.139 1.00 97.06 263 SER A O 1
ATOM 1959 N N . ASP A 1 264 ? 16.726 -2.251 -18.223 1.00 96.94 264 ASP A N 1
ATOM 1960 C CA . ASP A 1 264 ? 17.185 -3.238 -19.205 1.00 96.94 264 ASP A CA 1
ATOM 1961 C C . ASP A 1 264 ? 16.712 -2.906 -20.624 1.00 96.94 264 ASP A C 1
ATOM 1963 O O . ASP A 1 264 ? 17.485 -2.975 -21.582 1.00 96.94 264 ASP A O 1
ATOM 1967 N N . ALA A 1 265 ? 15.447 -2.506 -20.779 1.00 96.19 265 ALA A N 1
ATOM 1968 C CA . ALA A 1 265 ? 14.915 -2.080 -22.069 1.00 96.19 265 ALA A CA 1
ATOM 1969 C C . ALA A 1 265 ? 15.647 -0.839 -22.609 1.00 96.19 265 ALA A C 1
ATOM 1971 O O . ALA A 1 265 ? 15.942 -0.775 -23.803 1.00 96.19 265 ALA A O 1
ATOM 1972 N N . ALA A 1 266 ? 15.979 0.126 -21.744 1.00 97.31 266 ALA A N 1
ATOM 1973 C CA . ALA A 1 266 ? 16.749 1.308 -22.122 1.00 97.31 266 ALA A CA 1
ATOM 1974 C C . ALA A 1 266 ? 18.188 0.953 -22.535 1.00 97.31 266 ALA A C 1
ATOM 1976 O O . ALA A 1 266 ? 18.672 1.470 -23.543 1.00 97.31 266 ALA A O 1
ATOM 1977 N N . ALA A 1 267 ? 18.843 0.034 -21.817 1.00 97.12 267 ALA A N 1
ATOM 1978 C CA . ALA A 1 267 ? 20.170 -0.465 -22.175 1.00 97.12 267 ALA A CA 1
ATOM 1979 C C . ALA A 1 267 ? 20.161 -1.148 -23.554 1.00 97.12 267 ALA A C 1
ATOM 1981 O O . ALA A 1 267 ? 20.944 -0.783 -24.430 1.00 97.12 267 ALA A O 1
ATOM 1982 N N . ARG A 1 268 ? 19.199 -2.048 -23.801 1.00 97.25 268 ARG A N 1
ATOM 1983 C CA . ARG A 1 268 ? 19.035 -2.714 -25.107 1.00 97.25 268 ARG A CA 1
ATOM 1984 C C . ARG A 1 268 ? 18.721 -1.734 -26.237 1.00 97.25 268 ARG A C 1
ATOM 1986 O O . ARG A 1 268 ? 19.200 -1.910 -27.354 1.00 97.25 268 ARG A O 1
ATOM 1993 N N . ALA A 1 269 ? 17.928 -0.696 -25.971 1.00 97.25 269 ALA A N 1
ATOM 1994 C CA . ALA A 1 269 ? 17.655 0.350 -26.954 1.00 97.25 269 ALA A CA 1
ATOM 1995 C C . ALA A 1 269 ? 18.925 1.141 -27.313 1.00 97.25 269 ALA A C 1
ATOM 1997 O O . ALA A 1 269 ? 19.139 1.452 -28.485 1.00 97.25 269 ALA A O 1
ATOM 1998 N N . ALA A 1 270 ? 19.788 1.425 -26.331 1.00 97.50 270 ALA A N 1
ATOM 1999 C CA . ALA A 1 270 ? 21.074 2.079 -26.562 1.00 97.50 270 ALA A CA 1
ATOM 2000 C C . ALA A 1 270 ? 22.036 1.189 -27.371 1.00 97.50 270 ALA A C 1
ATOM 2002 O O . ALA A 1 270 ? 22.665 1.670 -28.314 1.00 97.50 270 ALA A O 1
ATOM 2003 N N . GLU A 1 271 ? 22.098 -0.110 -27.065 1.00 97.75 271 GLU A N 1
ATOM 2004 C CA . GLU A 1 271 ? 22.871 -1.092 -27.839 1.00 97.75 271 GLU A CA 1
ATOM 2005 C C . GLU A 1 271 ? 22.383 -1.190 -29.290 1.00 97.75 271 GLU A C 1
ATOM 2007 O O . GLU A 1 271 ? 23.190 -1.152 -30.220 1.00 97.75 271 GLU A O 1
ATOM 2012 N N . LEU A 1 272 ? 21.063 -1.247 -29.507 1.00 97.12 272 LEU A N 1
ATOM 2013 C CA . LEU A 1 272 ? 20.477 -1.270 -30.848 1.00 97.12 272 LEU A CA 1
ATOM 2014 C C . LEU A 1 272 ? 20.794 0.015 -31.626 1.00 97.12 272 LEU A C 1
ATOM 2016 O O . LEU A 1 272 ? 21.125 -0.048 -32.812 1.00 97.12 272 LEU A O 1
ATOM 2020 N N . ALA A 1 273 ? 20.731 1.176 -30.969 1.00 97.69 273 ALA A N 1
ATOM 2021 C CA . ALA A 1 273 ? 21.100 2.449 -31.579 1.00 97.69 273 ALA A CA 1
ATOM 2022 C C . ALA A 1 273 ? 22.581 2.458 -31.994 1.00 97.69 273 ALA A C 1
ATOM 2024 O O . ALA A 1 273 ? 22.888 2.810 -33.136 1.00 97.69 273 ALA A O 1
ATOM 2025 N N . ALA A 1 274 ? 23.485 1.995 -31.127 1.00 97.38 274 ALA A N 1
ATOM 2026 C CA . ALA A 1 274 ? 24.906 1.870 -31.447 1.00 97.38 274 ALA A CA 1
ATOM 2027 C C . ALA A 1 274 ? 25.152 0.902 -32.620 1.00 97.38 274 ALA A C 1
ATOM 2029 O O . ALA A 1 274 ? 25.880 1.239 -33.556 1.00 97.38 274 ALA A O 1
ATOM 2030 N N . ALA A 1 275 ? 24.491 -0.259 -32.630 1.00 97.19 275 ALA A N 1
ATOM 2031 C CA . ALA A 1 275 ? 24.574 -1.219 -33.731 1.00 97.19 275 ALA A CA 1
ATOM 2032 C C . ALA A 1 275 ? 24.055 -0.628 -35.054 1.00 97.19 275 ALA A C 1
ATOM 2034 O O . ALA A 1 275 ? 24.658 -0.833 -36.108 1.00 97.19 275 ALA A O 1
ATOM 2035 N N . SER A 1 276 ? 22.974 0.159 -35.013 1.00 97.69 276 SER A N 1
ATOM 2036 C CA . SER A 1 276 ? 22.439 0.833 -36.202 1.00 97.69 276 SER A CA 1
ATOM 2037 C C . SER A 1 276 ? 23.409 1.874 -36.775 1.00 97.69 276 SER A C 1
ATOM 2039 O O . SER A 1 276 ? 23.583 1.945 -37.991 1.00 97.69 276 SER A O 1
ATOM 2041 N N . GLN A 1 277 ? 24.109 2.622 -35.913 1.00 97.62 277 GLN A N 1
ATOM 2042 C CA . GLN A 1 277 ? 25.143 3.575 -36.327 1.00 97.62 277 GLN A CA 1
ATOM 2043 C C . GLN A 1 277 ? 26.348 2.863 -36.949 1.00 97.62 277 GLN A C 1
ATOM 2045 O O . GLN A 1 277 ? 26.853 3.300 -37.982 1.00 97.62 277 GLN A O 1
ATOM 2050 N N . GLN A 1 278 ? 26.781 1.741 -36.365 1.00 97.56 278 GLN A N 1
ATOM 2051 C CA . GLN A 1 278 ? 27.855 0.921 -36.931 1.00 97.56 278 GLN A CA 1
ATOM 2052 C C . GLN A 1 278 ? 27.481 0.369 -38.311 1.00 97.56 278 GLN A C 1
ATOM 2054 O O . GLN A 1 278 ? 28.304 0.400 -39.225 1.00 97.56 278 GLN A O 1
ATOM 2059 N N . LEU A 1 279 ? 26.239 -0.092 -38.488 1.00 96.94 279 LEU A N 1
ATOM 2060 C CA . LEU A 1 279 ? 25.751 -0.570 -39.780 1.00 96.94 279 LEU A CA 1
ATOM 2061 C C . LEU A 1 279 ? 25.712 0.554 -40.826 1.00 96.94 279 LEU A C 1
ATOM 2063 O O . LEU A 1 279 ? 26.119 0.331 -41.966 1.00 96.94 279 LEU A O 1
ATOM 2067 N N . ALA A 1 280 ? 25.264 1.754 -40.446 1.00 97.25 280 ALA A N 1
ATOM 2068 C CA . ALA A 1 280 ? 25.266 2.922 -41.325 1.00 97.25 280 ALA A CA 1
ATOM 2069 C C . ALA A 1 280 ? 26.693 3.298 -41.761 1.00 97.25 280 ALA A C 1
ATOM 2071 O O . ALA A 1 280 ? 26.953 3.423 -42.957 1.00 97.25 280 ALA A O 1
ATOM 2072 N N . ALA A 1 281 ? 27.639 3.363 -40.819 1.00 96.75 281 ALA A N 1
ATOM 2073 C CA . ALA A 1 281 ? 29.046 3.629 -41.121 1.00 96.75 281 ALA A CA 1
ATOM 2074 C C . ALA A 1 281 ? 29.659 2.547 -42.032 1.00 96.75 281 ALA A C 1
ATOM 2076 O O . ALA A 1 281 ? 30.388 2.856 -42.973 1.00 96.75 281 ALA A O 1
ATOM 2077 N N . ALA A 1 282 ? 29.333 1.271 -41.804 1.00 96.69 282 ALA A N 1
ATOM 2078 C CA . ALA A 1 282 ? 29.780 0.178 -42.665 1.00 96.69 282 ALA A CA 1
ATOM 2079 C C . ALA A 1 282 ? 29.189 0.274 -44.084 1.00 96.69 282 ALA A C 1
ATOM 2081 O O . ALA A 1 282 ? 29.879 -0.023 -45.061 1.00 96.69 282 ALA A O 1
ATOM 2082 N N . ALA A 1 283 ? 27.932 0.711 -44.217 1.00 97.50 283 ALA A N 1
ATOM 2083 C CA . ALA A 1 283 ? 27.306 0.949 -45.514 1.00 97.50 283 ALA A CA 1
ATOM 2084 C C . ALA A 1 283 ? 27.992 2.097 -46.273 1.00 97.50 283 ALA A C 1
ATOM 2086 O O . ALA A 1 283 ? 28.280 1.939 -47.459 1.00 97.50 283 ALA A O 1
ATOM 2087 N N . GLU A 1 284 ? 28.330 3.197 -45.593 1.00 97.38 284 GLU A N 1
ATOM 2088 C CA . GLU A 1 284 ? 29.104 4.308 -46.168 1.00 97.38 284 GLU A CA 1
ATOM 2089 C C . GLU A 1 284 ? 30.519 3.880 -46.581 1.00 97.38 284 GLU A C 1
ATOM 2091 O O . GLU A 1 284 ? 30.986 4.213 -47.670 1.00 97.38 284 GLU A O 1
ATOM 2096 N N . MET A 1 285 ? 31.203 3.076 -45.761 1.00 96.31 285 MET A N 1
ATOM 2097 C CA . MET A 1 285 ? 32.503 2.517 -46.144 1.00 96.31 285 MET A CA 1
ATOM 2098 C C . MET A 1 285 ? 32.392 1.615 -47.374 1.00 96.31 285 MET A C 1
ATOM 2100 O O . MET A 1 285 ? 33.264 1.644 -48.242 1.00 96.31 285 MET A O 1
ATOM 2104 N N . ARG A 1 286 ? 31.313 0.832 -47.487 1.00 97.19 286 ARG A N 1
ATOM 2105 C CA . ARG A 1 286 ? 31.073 -0.028 -48.650 1.00 97.19 286 ARG A CA 1
ATOM 2106 C C . ARG A 1 286 ? 30.811 0.782 -49.919 1.00 97.19 286 ARG A C 1
ATOM 2108 O O . ARG A 1 286 ? 31.336 0.411 -50.967 1.00 97.19 286 ARG A O 1
ATOM 2115 N N . THR A 1 287 ? 30.030 1.862 -49.856 1.00 96.88 287 THR A N 1
ATOM 2116 C CA . THR A 1 287 ? 29.795 2.732 -51.024 1.00 96.88 287 THR A CA 1
ATOM 2117 C C . THR A 1 287 ? 31.070 3.465 -51.437 1.00 96.88 287 THR A C 1
ATOM 2119 O O . THR A 1 287 ? 31.383 3.503 -52.625 1.00 96.88 287 THR A O 1
ATOM 2122 N N . ALA A 1 288 ? 31.860 3.955 -50.476 1.00 95.88 288 ALA A N 1
ATOM 2123 C CA . ALA A 1 288 ? 33.165 4.557 -50.744 1.00 95.88 288 ALA A CA 1
ATOM 2124 C C . ALA A 1 288 ? 34.146 3.555 -51.379 1.00 95.88 288 ALA A C 1
ATOM 2126 O O . ALA A 1 288 ? 34.832 3.888 -52.346 1.00 95.88 288 ALA A O 1
ATOM 2127 N N . ALA A 1 289 ? 34.182 2.313 -50.884 1.00 95.19 289 ALA A N 1
ATOM 2128 C CA . ALA A 1 289 ? 35.000 1.250 -51.461 1.00 95.19 289 ALA A CA 1
ATOM 2129 C C . ALA A 1 289 ? 34.563 0.897 -52.892 1.00 95.19 289 ALA A C 1
ATOM 2131 O O . ALA A 1 289 ? 35.417 0.748 -53.761 1.00 95.19 289 ALA A O 1
ATOM 2132 N N . ALA A 1 290 ? 33.255 0.814 -53.162 1.00 96.56 290 ALA A N 1
ATOM 2133 C CA . ALA A 1 290 ? 32.736 0.571 -54.510 1.00 96.56 290 ALA A CA 1
ATOM 2134 C C . ALA A 1 290 ? 33.138 1.691 -55.487 1.00 96.56 290 ALA A C 1
ATOM 2136 O O . ALA A 1 290 ? 33.675 1.405 -56.555 1.00 96.56 290 ALA A O 1
ATOM 2137 N N . ALA A 1 291 ? 32.987 2.958 -55.087 1.00 95.50 291 ALA A N 1
ATOM 2138 C CA . ALA A 1 291 ? 33.419 4.100 -55.893 1.00 95.50 291 ALA A CA 1
ATOM 2139 C C . ALA A 1 291 ? 34.941 4.108 -56.136 1.00 95.50 291 ALA A C 1
ATOM 2141 O O . ALA A 1 291 ? 35.404 4.454 -57.223 1.00 95.50 291 ALA A O 1
ATOM 2142 N N . ALA A 1 292 ? 35.739 3.698 -55.142 1.00 95.25 292 ALA A N 1
ATOM 2143 C CA . ALA A 1 292 ? 37.185 3.563 -55.297 1.00 95.25 292 ALA A CA 1
ATOM 2144 C C . ALA A 1 292 ? 37.563 2.461 -56.302 1.00 95.25 292 ALA A C 1
ATOM 2146 O O . ALA A 1 292 ? 38.505 2.647 -57.074 1.00 95.25 292 ALA A O 1
ATOM 2147 N N . VAL A 1 293 ? 36.825 1.344 -56.321 1.00 97.00 293 VAL A N 1
ATOM 2148 C CA . VAL A 1 293 ? 37.000 0.273 -57.316 1.00 97.00 293 VAL A CA 1
ATOM 2149 C C . VAL A 1 293 ? 36.656 0.778 -58.717 1.00 97.00 293 VAL A C 1
ATOM 2151 O O . VAL A 1 293 ? 37.494 0.650 -59.606 1.00 97.00 293 VAL A O 1
ATOM 2154 N N . GLU A 1 294 ? 35.510 1.436 -58.912 1.00 96.31 294 GLU A N 1
ATOM 2155 C CA . GLU A 1 294 ? 35.136 2.018 -60.214 1.00 96.31 294 GLU A CA 1
ATOM 2156 C C . GLU A 1 294 ? 36.181 3.032 -60.712 1.00 96.31 294 GLU A C 1
ATOM 2158 O O . GLU A 1 294 ? 36.591 3.011 -61.874 1.00 96.31 294 GLU A O 1
ATOM 2163 N N . ALA A 1 295 ? 36.687 3.893 -59.821 1.00 95.06 295 ALA A N 1
ATOM 2164 C CA . ALA A 1 295 ? 37.746 4.841 -60.157 1.00 95.06 295 ALA A CA 1
ATOM 2165 C C . ALA A 1 295 ? 39.065 4.140 -60.531 1.00 95.06 295 ALA A C 1
ATOM 2167 O O . ALA A 1 295 ? 39.774 4.593 -61.436 1.00 95.06 295 ALA A O 1
ATOM 2168 N N . ALA A 1 296 ? 39.414 3.043 -59.852 1.00 94.38 296 ALA A N 1
ATOM 2169 C CA . ALA A 1 296 ? 40.589 2.242 -60.178 1.00 94.38 296 ALA A CA 1
ATOM 2170 C C . ALA A 1 296 ? 40.441 1.541 -61.539 1.00 94.38 296 ALA A C 1
ATOM 2172 O O . ALA A 1 296 ? 41.386 1.546 -62.330 1.00 94.38 296 ALA A O 1
ATOM 2173 N N . GLU A 1 297 ? 39.259 1.006 -61.850 1.00 96.50 297 GLU A N 1
ATOM 2174 C CA . GLU A 1 297 ? 38.947 0.402 -63.149 1.00 96.50 297 GLU A CA 1
ATOM 2175 C C . GLU A 1 297 ? 39.010 1.429 -64.287 1.00 96.50 297 GLU A C 1
ATOM 2177 O O . GLU A 1 297 ? 39.639 1.168 -65.316 1.00 96.50 297 GLU A O 1
ATOM 2182 N N . ALA A 1 298 ? 38.461 2.631 -64.084 1.00 95.44 298 ALA A N 1
ATOM 2183 C CA . ALA A 1 298 ? 38.544 3.724 -65.052 1.00 95.44 298 ALA A CA 1
ATOM 2184 C C . ALA A 1 298 ? 39.999 4.149 -65.324 1.00 95.44 298 ALA A C 1
ATOM 2186 O O . ALA A 1 298 ? 40.396 4.317 -66.479 1.00 95.44 298 ALA A O 1
ATOM 2187 N N . ARG A 1 299 ? 40.830 4.260 -64.276 1.00 96.81 299 ARG A N 1
ATOM 2188 C CA . ARG A 1 299 ? 42.273 4.531 -64.419 1.00 96.81 299 ARG A CA 1
ATOM 2189 C C . ARG A 1 299 ? 42.991 3.412 -65.168 1.00 96.81 299 ARG A C 1
ATOM 2191 O O . ARG A 1 299 ? 43.816 3.693 -66.031 1.00 96.81 299 ARG A O 1
ATOM 2198 N N . ALA A 1 300 ? 42.675 2.152 -64.871 1.00 94.81 300 ALA A N 1
ATOM 2199 C CA . ALA A 1 300 ? 43.254 1.013 -65.575 1.00 94.81 300 ALA A CA 1
ATOM 2200 C C . ALA A 1 300 ? 42.873 1.009 -67.066 1.00 94.81 300 ALA A C 1
ATOM 2202 O O . ALA A 1 300 ? 43.722 0.719 -67.908 1.00 94.81 300 ALA A O 1
ATOM 2203 N N . ALA A 1 301 ? 41.631 1.362 -67.410 1.00 95.62 301 ALA A N 1
ATOM 2204 C CA . ALA A 1 301 ? 41.191 1.511 -68.796 1.00 95.62 301 ALA A CA 1
ATOM 2205 C C . ALA A 1 301 ? 41.922 2.658 -69.516 1.00 95.62 301 ALA A C 1
ATOM 2207 O O . ALA A 1 301 ? 42.402 2.460 -70.631 1.00 95.62 301 ALA A O 1
ATOM 2208 N N . ALA A 1 302 ? 42.080 3.814 -68.861 1.00 95.00 302 ALA A N 1
ATOM 2209 C CA . ALA A 1 302 ? 42.840 4.941 -69.402 1.00 95.00 302 ALA A CA 1
ATOM 2210 C C . ALA A 1 302 ? 44.303 4.558 -69.688 1.00 95.00 302 ALA A C 1
ATOM 2212 O O . ALA A 1 302 ? 44.776 4.741 -70.808 1.00 95.00 302 ALA A O 1
ATOM 2213 N N . LEU A 1 303 ? 44.984 3.923 -68.725 1.00 95.69 303 LEU A N 1
ATOM 2214 C CA . LEU A 1 303 ? 46.360 3.442 -68.894 1.00 95.69 303 LEU A CA 1
ATOM 2215 C C . LEU A 1 303 ? 46.489 2.401 -70.019 1.00 95.69 303 LEU A C 1
ATOM 2217 O O . LEU A 1 303 ? 47.488 2.387 -70.735 1.00 95.69 303 LEU A O 1
ATOM 2221 N N . ARG A 1 304 ? 45.490 1.528 -70.213 1.00 96.00 304 ARG A N 1
ATOM 2222 C CA . ARG A 1 304 ? 45.466 0.598 -71.359 1.00 96.00 304 ARG A CA 1
ATOM 2223 C C . ARG A 1 304 ? 45.364 1.346 -72.688 1.00 96.00 304 ARG A C 1
ATOM 2225 O O . ARG A 1 304 ? 46.113 1.016 -73.603 1.00 96.00 304 ARG A O 1
ATOM 2232 N N . GLY A 1 305 ? 44.505 2.362 -72.775 1.00 95.38 305 GLY A N 1
ATOM 2233 C CA . GLY A 1 305 ? 44.394 3.218 -73.959 1.00 95.38 305 GLY A CA 1
ATOM 2234 C C . GLY A 1 305 ? 45.689 3.977 -74.263 1.00 95.38 305 GLY A C 1
ATOM 2235 O O . GLY A 1 305 ? 46.133 4.006 -75.410 1.00 95.38 305 GLY A O 1
ATOM 2236 N N . GLU A 1 306 ? 46.354 4.521 -73.239 1.00 96.00 306 GLU A N 1
ATOM 2237 C CA . GLU A 1 306 ? 47.676 5.150 -73.380 1.00 96.00 306 GLU A CA 1
ATOM 2238 C C . GLU A 1 306 ? 48.728 4.155 -73.893 1.00 96.00 306 GLU A C 1
ATOM 2240 O O . GLU A 1 306 ? 49.480 4.470 -74.816 1.00 96.00 306 GLU A O 1
ATOM 2245 N N . LEU A 1 307 ? 48.760 2.929 -73.359 1.00 93.81 307 LEU A N 1
ATOM 2246 C CA . LEU A 1 307 ? 49.665 1.879 -73.836 1.00 93.81 307 LEU A CA 1
ATOM 2247 C C . LEU A 1 307 ? 49.397 1.491 -75.295 1.00 93.81 307 LEU A C 1
ATOM 2249 O O . LEU A 1 307 ? 50.345 1.283 -76.052 1.00 93.81 307 LEU A O 1
ATOM 2253 N N . GLU A 1 308 ? 48.134 1.387 -75.708 1.00 94.94 308 GLU A N 1
ATOM 2254 C CA . GLU A 1 308 ? 47.769 1.131 -77.105 1.00 94.94 308 GLU A CA 1
ATOM 2255 C C . GLU A 1 308 ? 48.190 2.282 -78.025 1.00 94.94 308 GLU A C 1
ATOM 2257 O O . GLU A 1 308 ? 48.769 2.031 -79.083 1.00 94.94 308 GLU A O 1
ATOM 2262 N N . ALA A 1 309 ? 48.002 3.533 -77.599 1.00 93.50 309 ALA A N 1
ATOM 2263 C CA . ALA A 1 309 ? 48.458 4.707 -78.338 1.00 93.50 309 ALA A CA 1
ATOM 2264 C C . ALA A 1 309 ? 49.989 4.737 -78.485 1.00 93.50 309 ALA A C 1
ATOM 2266 O O . ALA A 1 309 ? 50.502 4.971 -79.580 1.00 93.50 309 ALA A O 1
ATOM 2267 N N . VAL A 1 310 ? 50.734 4.426 -77.417 1.00 94.06 310 VAL A N 1
ATOM 2268 C CA . VAL A 1 310 ? 52.202 4.311 -77.462 1.00 94.06 310 VAL A CA 1
ATOM 2269 C C . VAL A 1 310 ? 52.633 3.176 -78.392 1.00 94.06 310 VAL A C 1
ATOM 2271 O O . VAL A 1 310 ? 53.562 3.358 -79.182 1.00 94.06 310 VAL A O 1
ATOM 2274 N N . ARG A 1 311 ? 51.954 2.021 -78.366 1.00 94.31 311 ARG A N 1
ATOM 2275 C CA . ARG A 1 311 ? 52.209 0.907 -79.300 1.00 94.31 311 ARG A CA 1
ATOM 2276 C C . ARG A 1 311 ? 51.950 1.304 -80.755 1.00 94.31 311 ARG A C 1
ATOM 2278 O O . ARG A 1 311 ? 52.760 0.989 -81.622 1.00 94.31 311 ARG A O 1
ATOM 2285 N N . ALA A 1 312 ? 50.870 2.031 -81.029 1.00 92.94 312 ALA A N 1
ATOM 2286 C CA . ALA A 1 312 ? 50.575 2.542 -82.364 1.00 92.94 312 ALA A CA 1
ATOM 2287 C C . ALA A 1 312 ? 51.628 3.565 -82.830 1.00 92.94 312 ALA A C 1
ATOM 2289 O O . ALA A 1 312 ? 52.131 3.466 -83.948 1.00 92.94 312 ALA A O 1
ATOM 2290 N N . ALA A 1 313 ? 52.022 4.504 -81.965 1.00 92.12 313 ALA A N 1
ATOM 2291 C CA . ALA A 1 313 ? 53.036 5.515 -82.267 1.00 92.12 313 ALA A CA 1
ATOM 2292 C C . ALA A 1 313 ? 54.431 4.908 -82.495 1.00 92.12 313 ALA A C 1
ATOM 2294 O O . ALA A 1 313 ? 55.153 5.328 -83.403 1.00 92.12 313 ALA A O 1
ATOM 2295 N N . THR A 1 314 ? 54.803 3.890 -81.714 1.00 92.50 314 THR A N 1
ATOM 2296 C CA . THR A 1 314 ? 56.051 3.137 -81.913 1.00 92.50 314 THR A CA 1
ATOM 2297 C C . THR A 1 314 ? 56.006 2.297 -83.186 1.00 92.50 314 THR A C 1
ATOM 2299 O O . THR A 1 314 ? 56.980 2.307 -83.934 1.00 92.50 314 THR A O 1
ATOM 2302 N N . GLY A 1 315 ? 54.876 1.655 -83.503 1.00 91.50 315 GLY A N 1
ATOM 2303 C CA . GLY A 1 315 ? 54.670 0.969 -84.783 1.00 91.50 315 GLY A CA 1
ATOM 2304 C C . GLY A 1 315 ? 54.774 1.908 -85.992 1.00 91.50 315 GLY A C 1
ATOM 2305 O O . GLY A 1 315 ? 55.474 1.599 -86.955 1.00 91.50 315 GLY A O 1
ATOM 2306 N N . ALA A 1 316 ? 54.153 3.090 -85.924 1.00 89.19 316 ALA A N 1
ATOM 2307 C CA . ALA A 1 316 ? 54.250 4.116 -86.965 1.00 89.19 316 ALA A CA 1
ATOM 2308 C C . ALA A 1 316 ? 55.683 4.650 -87.115 1.00 89.19 316 ALA A C 1
ATOM 2310 O O . ALA A 1 316 ? 56.179 4.787 -88.232 1.00 89.19 316 ALA A O 1
ATOM 2311 N N . SER A 1 317 ? 56.374 4.892 -85.996 1.00 89.31 317 SER A N 1
ATOM 2312 C CA . SER A 1 317 ? 57.792 5.273 -85.996 1.00 89.31 317 SER A CA 1
ATOM 2313 C C . SER A 1 317 ? 58.666 4.191 -86.633 1.00 89.31 317 SER A C 1
ATOM 2315 O O . SER A 1 317 ? 59.522 4.508 -87.453 1.00 89.31 317 SER A O 1
ATOM 2317 N N . ALA A 1 318 ? 58.429 2.914 -86.317 1.00 89.44 318 ALA A N 1
ATOM 2318 C CA . ALA A 1 318 ? 59.154 1.796 -86.914 1.00 89.44 318 ALA A CA 1
ATOM 2319 C C . ALA A 1 318 ? 58.932 1.719 -88.434 1.00 89.44 318 ALA A C 1
ATOM 2321 O O . ALA A 1 318 ? 59.896 1.585 -89.185 1.00 89.44 318 ALA A O 1
ATOM 2322 N N . ALA A 1 319 ? 57.690 1.887 -88.899 1.00 88.38 319 ALA A N 1
ATOM 2323 C CA . ALA A 1 319 ? 57.372 1.944 -90.326 1.00 88.38 319 ALA A CA 1
ATOM 2324 C C . ALA A 1 319 ? 58.022 3.152 -91.025 1.00 88.38 319 ALA A C 1
ATOM 2326 O O . ALA A 1 319 ? 58.517 3.025 -92.144 1.00 88.38 319 ALA A O 1
ATOM 2327 N N . ALA A 1 320 ? 58.069 4.315 -90.367 1.00 89.75 320 ALA A N 1
ATOM 2328 C CA . ALA A 1 320 ? 58.743 5.503 -90.886 1.00 89.75 320 ALA A CA 1
ATOM 2329 C C . ALA A 1 320 ? 60.262 5.299 -91.003 1.00 89.75 320 ALA A C 1
ATOM 2331 O O . ALA A 1 320 ? 60.851 5.663 -92.020 1.00 89.75 320 ALA A O 1
ATOM 2332 N N . VAL A 1 321 ? 60.891 4.680 -89.998 1.00 91.12 321 VAL A N 1
ATOM 2333 C CA . VAL A 1 321 ? 62.313 4.304 -90.042 1.00 91.12 321 VAL A CA 1
ATOM 2334 C C . VAL A 1 321 ? 62.575 3.326 -91.185 1.00 91.12 321 VAL A C 1
ATOM 2336 O O . VAL A 1 321 ? 63.534 3.513 -91.928 1.00 91.12 321 VAL A O 1
ATOM 2339 N N . GLU A 1 322 ? 61.716 2.327 -91.377 1.00 91.69 322 GLU A N 1
ATOM 2340 C CA . GLU A 1 322 ? 61.869 1.369 -92.472 1.00 91.69 322 GLU A CA 1
ATOM 2341 C C . GLU A 1 322 ? 61.711 2.036 -93.847 1.00 91.69 322 GLU A C 1
ATOM 2343 O O . GLU A 1 322 ? 62.528 1.828 -94.741 1.00 91.69 322 GLU A O 1
ATOM 2348 N N . ALA A 1 323 ? 60.741 2.940 -94.004 1.00 88.94 323 ALA A N 1
ATOM 2349 C CA . ALA A 1 323 ? 60.595 3.737 -95.220 1.00 88.94 323 ALA A CA 1
ATOM 2350 C C . ALA A 1 323 ? 61.819 4.633 -95.487 1.00 88.94 323 ALA A C 1
ATOM 2352 O O . ALA A 1 323 ? 62.226 4.794 -96.640 1.00 88.94 323 ALA A O 1
ATOM 2353 N N . LEU A 1 324 ? 62.422 5.211 -94.441 1.00 90.12 324 LEU A N 1
ATOM 2354 C CA . LEU A 1 324 ? 63.671 5.967 -94.556 1.00 90.12 324 LEU A CA 1
ATOM 2355 C C . LEU A 1 324 ? 64.846 5.070 -94.954 1.00 90.12 324 LEU A C 1
ATOM 2357 O O . LEU A 1 324 ? 65.634 5.491 -95.791 1.00 90.12 324 LEU A O 1
ATOM 2361 N N . ARG A 1 325 ? 64.944 3.841 -94.432 1.00 92.25 325 ARG A N 1
ATOM 2362 C CA . ARG A 1 325 ? 65.963 2.865 -94.857 1.00 92.25 325 ARG A CA 1
ATOM 2363 C C . ARG A 1 325 ? 65.819 2.489 -96.327 1.00 92.25 325 ARG A C 1
ATOM 2365 O O . ARG A 1 325 ? 66.814 2.481 -97.038 1.00 92.25 325 ARG A O 1
ATOM 2372 N N . VAL A 1 326 ? 64.596 2.245 -96.801 1.00 92.38 326 VAL A N 1
ATOM 2373 C CA . VAL A 1 326 ? 64.335 1.962 -98.224 1.00 92.38 326 VAL A CA 1
ATOM 2374 C C . VAL A 1 326 ? 64.720 3.155 -99.102 1.00 92.38 326 VAL A C 1
ATOM 2376 O O . VAL A 1 326 ? 65.374 2.980 -100.128 1.00 92.38 326 VAL A O 1
ATOM 2379 N N . LYS A 1 327 ? 64.357 4.382 -98.700 1.00 92.19 327 LYS A N 1
ATOM 2380 C CA . LYS A 1 327 ? 64.774 5.602 -99.413 1.00 92.19 327 LYS A CA 1
ATOM 2381 C C . LYS A 1 327 ? 66.289 5.776 -99.411 1.00 92.19 327 LYS A C 1
ATOM 2383 O O . LYS A 1 327 ? 66.834 6.131 -100.446 1.00 92.19 327 LYS A O 1
ATOM 2388 N N . LEU A 1 328 ? 66.942 5.525 -98.278 1.00 90.75 328 LEU A N 1
ATOM 2389 C CA . LEU A 1 328 ? 68.394 5.586 -98.159 1.00 90.75 328 LEU A CA 1
ATOM 2390 C C . LEU A 1 328 ? 69.049 4.591 -99.121 1.00 90.75 328 LEU A C 1
ATOM 2392 O O . LEU A 1 328 ? 69.875 5.009 -99.922 1.00 90.75 328 LEU A O 1
ATOM 2396 N N . GLY A 1 329 ? 68.604 3.331 -99.124 1.00 91.25 329 GLY A N 1
ATOM 2397 C CA . GLY A 1 329 ? 69.091 2.316 -100.062 1.00 91.25 329 GLY A CA 1
ATOM 2398 C C . GLY A 1 329 ? 68.925 2.744 -101.522 1.00 91.25 329 GLY A C 1
ATOM 2399 O O . GLY A 1 329 ? 69.862 2.641 -102.303 1.00 91.25 329 GLY A O 1
ATOM 2400 N N . ARG A 1 330 ? 67.785 3.348 -101.879 1.00 90.62 330 ARG A N 1
ATOM 2401 C CA . ARG A 1 330 ? 67.581 3.911 -103.222 1.00 90.62 330 ARG A CA 1
ATOM 2402 C C . ARG A 1 330 ? 68.542 5.060 -103.535 1.00 90.62 330 ARG A C 1
ATOM 2404 O O . ARG A 1 330 ? 69.089 5.113 -104.627 1.00 90.62 330 ARG A O 1
ATOM 2411 N N . THR A 1 331 ? 68.759 5.984 -102.599 1.00 89.88 331 THR A N 1
ATOM 2412 C CA . THR A 1 331 ? 69.726 7.074 -102.808 1.00 89.88 331 THR A CA 1
ATOM 2413 C C . THR A 1 331 ? 71.164 6.566 -102.878 1.00 89.88 331 THR A C 1
ATOM 2415 O O . THR A 1 331 ? 71.973 7.151 -103.587 1.00 89.88 331 THR A O 1
ATOM 2418 N N . GLU A 1 332 ? 71.490 5.479 -102.175 1.00 90.62 332 GLU A N 1
ATOM 2419 C CA . GLU A 1 332 ? 72.787 4.803 -102.261 1.00 90.62 332 GLU A CA 1
ATOM 2420 C C . GLU A 1 332 ? 72.967 4.122 -103.628 1.00 90.62 332 GLU A C 1
ATOM 2422 O O . GLU A 1 332 ? 74.039 4.240 -104.221 1.00 90.62 332 GLU A O 1
ATOM 2427 N N . GLU A 1 333 ? 71.923 3.488 -104.172 1.00 90.75 333 GLU A N 1
ATOM 2428 C CA . GLU A 1 333 ? 71.904 2.956 -105.544 1.00 90.75 333 GLU A CA 1
ATOM 2429 C C . GLU A 1 333 ? 72.064 4.072 -106.587 1.00 90.75 333 GLU A C 1
ATOM 2431 O O . GLU A 1 333 ? 72.954 3.991 -107.433 1.00 90.75 333 GLU A O 1
ATOM 2436 N N . GLU A 1 334 ? 71.272 5.146 -106.496 1.00 91.50 334 GLU A N 1
ATOM 2437 C CA . GLU A 1 334 ? 71.360 6.319 -107.380 1.00 91.50 334 GLU A CA 1
ATOM 2438 C C . GLU A 1 334 ? 72.751 6.976 -107.305 1.00 91.50 334 GLU A C 1
ATOM 2440 O O . GLU A 1 334 ? 73.322 7.364 -108.327 1.00 91.50 334 GLU A O 1
ATOM 2445 N N . LEU A 1 335 ? 73.342 7.064 -106.107 1.00 89.44 335 LEU A N 1
ATOM 2446 C CA . LEU A 1 335 ? 74.713 7.536 -105.921 1.00 89.44 335 LEU A CA 1
ATOM 2447 C C . LEU A 1 335 ? 75.724 6.588 -106.578 1.00 89.44 335 LEU A C 1
ATOM 2449 O O . LEU A 1 335 ? 76.664 7.063 -107.213 1.00 89.44 335 LEU A O 1
ATOM 2453 N N . GLY A 1 336 ? 75.537 5.272 -106.455 1.00 89.50 336 GLY A N 1
ATOM 2454 C CA . GLY A 1 336 ? 76.361 4.262 -107.118 1.00 89.50 336 GLY A CA 1
ATOM 2455 C C . GLY A 1 336 ? 76.286 4.354 -108.644 1.00 89.50 336 GLY A C 1
ATOM 2456 O O . GLY A 1 336 ? 77.317 4.314 -109.319 1.00 89.50 336 GLY A O 1
ATOM 2457 N N . GLU A 1 337 ? 75.090 4.565 -109.199 1.00 89.25 337 GLU A N 1
ATOM 2458 C CA . GLU A 1 337 ? 74.885 4.816 -110.627 1.00 89.25 337 GLU A CA 1
ATOM 2459 C C . GLU A 1 337 ? 75.567 6.110 -111.078 1.00 89.25 337 GLU A C 1
ATOM 2461 O O . GLU A 1 337 ? 76.294 6.101 -112.073 1.00 89.25 337 GLU A O 1
ATOM 2466 N N . LEU A 1 338 ? 75.389 7.211 -110.340 1.00 90.12 338 LEU A N 1
ATOM 2467 C CA . LEU A 1 338 ? 76.043 8.495 -110.613 1.00 90.12 338 LEU A CA 1
ATOM 2468 C C . LEU A 1 338 ? 77.567 8.393 -110.525 1.00 90.12 338 LEU A C 1
ATOM 2470 O O . LEU A 1 338 ? 78.264 8.950 -111.372 1.00 90.12 338 LEU A O 1
ATOM 2474 N N . GLN A 1 339 ? 78.102 7.667 -109.542 1.00 88.06 339 GLN A N 1
ATOM 2475 C CA . GLN A 1 339 ? 79.533 7.383 -109.445 1.00 88.06 339 GLN A CA 1
ATOM 2476 C C . GLN A 1 339 ? 80.010 6.566 -110.647 1.00 88.06 339 GLN A C 1
ATOM 2478 O O . GLN A 1 339 ? 81.025 6.916 -111.246 1.00 88.06 339 GLN A O 1
ATOM 2483 N N . GLY A 1 340 ? 79.261 5.542 -111.066 1.00 88.56 340 GLY A N 1
ATOM 2484 C CA . GLY A 1 340 ? 79.553 4.774 -112.277 1.00 88.56 340 GLY A CA 1
ATOM 2485 C C . GLY A 1 340 ? 79.530 5.634 -113.546 1.00 88.56 340 GLY A C 1
ATOM 2486 O O . GLY A 1 340 ? 80.443 5.550 -114.373 1.00 88.56 340 GLY A O 1
ATOM 2487 N N . GLN A 1 341 ? 78.532 6.512 -113.687 1.00 87.81 341 GLN A N 1
ATOM 2488 C CA . GLN A 1 341 ? 78.445 7.492 -114.773 1.00 87.81 341 GLN A CA 1
ATOM 2489 C C . GLN A 1 341 ? 79.630 8.459 -114.745 1.00 87.81 341 GLN A C 1
ATOM 2491 O O . GLN A 1 341 ? 80.250 8.688 -115.781 1.00 87.81 341 GLN A O 1
ATOM 2496 N N . TYR A 1 342 ? 79.991 8.983 -113.573 1.00 87.50 342 TYR A N 1
ATOM 2497 C CA . TYR A 1 342 ? 81.146 9.856 -113.399 1.00 87.50 342 TYR A CA 1
ATOM 2498 C C . TYR A 1 342 ? 82.443 9.147 -113.795 1.00 87.50 342 TYR A C 1
ATOM 2500 O O . TYR A 1 342 ? 83.191 9.675 -114.614 1.00 87.50 342 TYR A O 1
ATOM 2508 N N . SER A 1 343 ? 82.694 7.929 -113.304 1.00 88.12 343 SER A N 1
ATOM 2509 C CA . SER A 1 343 ? 83.857 7.125 -113.700 1.00 88.12 343 SER A CA 1
ATOM 2510 C C . SER A 1 343 ? 83.903 6.894 -115.211 1.00 88.12 343 SER A C 1
ATOM 2512 O O . SER A 1 343 ? 84.974 6.978 -115.812 1.00 88.12 343 SER A O 1
ATOM 2514 N N . ARG A 1 344 ? 82.747 6.668 -115.846 1.00 88.06 344 ARG A N 1
ATOM 2515 C CA . ARG A 1 344 ? 82.640 6.521 -117.301 1.00 88.06 344 ARG A CA 1
ATOM 2516 C C . ARG A 1 344 ? 82.954 7.821 -118.038 1.00 88.06 344 ARG A C 1
ATOM 2518 O O . ARG A 1 344 ? 83.718 7.787 -118.994 1.00 88.06 344 ARG A O 1
ATOM 2525 N N . VAL A 1 345 ? 82.431 8.962 -117.588 1.00 87.94 345 VAL A N 1
ATOM 2526 C CA . VAL A 1 345 ? 82.741 10.281 -118.166 1.00 87.94 345 VAL A CA 1
ATOM 2527 C C . VAL A 1 345 ? 84.213 10.629 -117.974 1.00 87.94 345 VAL A C 1
ATOM 2529 O O . VAL A 1 345 ? 84.833 11.128 -118.903 1.00 87.94 345 VAL A O 1
ATOM 2532 N N . VAL A 1 346 ? 84.802 10.339 -116.814 1.00 88.31 346 VAL A N 1
ATOM 2533 C CA . VAL A 1 346 ? 86.239 10.532 -116.573 1.00 88.31 346 VAL A CA 1
ATOM 2534 C C . VAL A 1 346 ? 87.064 9.653 -117.509 1.00 88.31 346 VAL A C 1
ATOM 2536 O O . VAL A 1 346 ? 88.039 10.139 -118.077 1.00 88.31 346 VAL A O 1
ATOM 2539 N N . TYR A 1 347 ? 86.667 8.395 -117.718 1.00 88.56 347 TYR A N 1
ATOM 2540 C CA . TYR A 1 347 ? 87.313 7.507 -118.684 1.00 88.56 347 TYR A CA 1
ATOM 2541 C C . TYR A 1 347 ? 87.194 8.037 -120.120 1.00 88.56 347 TYR A C 1
ATOM 2543 O O . TYR A 1 347 ? 88.205 8.146 -120.810 1.00 88.56 347 TYR A O 1
ATOM 2551 N N . GLU A 1 348 ? 85.997 8.434 -120.559 1.00 87.44 348 GLU A N 1
ATOM 2552 C CA . GLU A 1 348 ? 85.771 9.035 -121.882 1.00 87.44 348 GLU A CA 1
ATOM 2553 C C . GLU A 1 348 ? 86.526 10.359 -122.040 1.00 87.44 348 GLU A C 1
ATOM 2555 O O . GLU A 1 348 ? 87.085 10.632 -123.095 1.00 87.44 348 GLU A O 1
ATOM 2560 N N . HIS A 1 349 ? 86.620 11.175 -120.991 1.00 83.50 349 HIS A N 1
ATOM 2561 C CA . HIS A 1 349 ? 87.377 12.419 -121.021 1.00 83.50 349 HIS A CA 1
ATOM 2562 C C . HIS A 1 349 ? 88.884 12.156 -121.073 1.00 83.50 349 HIS A C 1
ATOM 2564 O O . HIS A 1 349 ? 89.589 12.811 -121.834 1.00 83.50 349 HIS A O 1
ATOM 2570 N N . ALA A 1 350 ? 89.390 11.175 -120.320 1.00 84.12 350 ALA A N 1
ATOM 2571 C CA . ALA A 1 350 ? 90.780 10.735 -120.404 1.00 84.12 350 ALA A CA 1
ATOM 2572 C C . ALA A 1 350 ? 91.105 10.184 -121.801 1.00 84.12 350 ALA A C 1
ATOM 2574 O O . ALA A 1 350 ? 92.151 10.516 -122.360 1.00 84.12 350 ALA A O 1
ATOM 2575 N N . LYS A 1 351 ? 90.184 9.419 -122.394 1.00 88.00 351 LYS A N 1
ATOM 2576 C CA . LYS A 1 351 ? 90.271 8.922 -123.769 1.00 88.00 351 LYS A CA 1
ATOM 2577 C C . LYS A 1 351 ? 90.268 10.064 -124.786 1.00 88.00 351 LYS A C 1
ATOM 2579 O O . LYS A 1 351 ? 91.193 10.155 -125.582 1.00 88.00 351 LYS A O 1
ATOM 2584 N N . ALA A 1 352 ? 89.312 10.987 -124.706 1.00 81.00 352 ALA A N 1
ATOM 2585 C CA . ALA A 1 352 ? 89.247 12.166 -125.566 1.00 81.00 352 ALA A CA 1
ATOM 2586 C C . ALA A 1 352 ? 90.489 13.057 -125.412 1.00 81.00 352 ALA A C 1
ATOM 2588 O O . ALA A 1 352 ? 90.956 13.654 -126.377 1.00 81.00 352 ALA A O 1
ATOM 2589 N N . ARG A 1 353 ? 91.070 13.135 -124.210 1.00 79.56 353 ARG A N 1
ATOM 2590 C CA . ARG A 1 353 ? 92.321 13.860 -123.960 1.00 79.56 353 ARG A CA 1
ATOM 2591 C C . ARG A 1 353 ? 93.516 13.150 -124.591 1.00 79.56 353 ARG A C 1
ATOM 2593 O O . ARG A 1 353 ? 94.365 13.833 -125.154 1.00 79.56 353 ARG A O 1
ATOM 2600 N N . ALA A 1 354 ? 93.558 11.817 -124.549 1.00 80.62 354 ALA A N 1
ATOM 2601 C CA . ALA A 1 354 ? 94.556 11.014 -125.254 1.00 80.62 354 ALA A CA 1
ATOM 2602 C C . ALA A 1 354 ? 94.439 11.190 -126.781 1.00 80.62 354 ALA A C 1
ATOM 2604 O O . ALA A 1 354 ? 95.433 11.485 -127.446 1.00 80.62 354 ALA A O 1
ATOM 2605 N N . GLU A 1 355 ? 93.221 11.126 -127.323 1.00 81.94 355 GLU A N 1
ATOM 2606 C CA . GLU A 1 355 ? 92.929 11.404 -128.735 1.00 81.94 355 GLU A CA 1
ATOM 2607 C C . GLU A 1 355 ? 93.309 12.843 -129.113 1.00 81.94 355 GLU A C 1
ATOM 2609 O O . GLU A 1 355 ? 93.958 13.065 -130.131 1.00 81.94 355 GLU A O 1
ATOM 2614 N N . HIS A 1 356 ? 92.998 13.834 -128.272 1.00 79.56 356 HIS A N 1
ATOM 2615 C CA . HIS A 1 356 ? 93.408 15.222 -128.482 1.00 79.56 356 HIS A CA 1
ATOM 2616 C C . HIS A 1 356 ? 94.933 15.366 -128.466 1.00 79.56 356 HIS A C 1
ATOM 2618 O O . HIS A 1 356 ? 95.480 16.068 -129.309 1.00 79.56 356 HIS A O 1
ATOM 2624 N N . THR A 1 357 ? 95.655 14.706 -127.553 1.00 78.31 357 THR A N 1
ATOM 2625 C CA . THR A 1 357 ? 97.127 14.720 -127.581 1.00 78.31 357 THR A CA 1
ATOM 2626 C C . THR A 1 357 ? 97.687 14.062 -128.838 1.00 78.31 357 THR A C 1
ATOM 2628 O O . THR A 1 357 ? 98.656 14.567 -129.403 1.00 78.31 357 THR A O 1
ATOM 2631 N N . GLU A 1 358 ? 97.057 12.994 -129.329 1.00 79.81 358 GLU A N 1
ATOM 2632 C CA . GLU A 1 358 ? 97.434 12.351 -130.586 1.00 79.81 358 GLU A CA 1
ATOM 2633 C C . GLU A 1 358 ? 97.186 13.282 -131.785 1.00 79.81 358 GLU A C 1
ATOM 2635 O O . GLU A 1 358 ? 98.066 13.458 -132.630 1.00 79.81 358 GLU A O 1
ATOM 2640 N N . MET A 1 359 ? 96.021 13.935 -131.838 1.00 79.62 359 MET A N 1
ATOM 2641 C CA . MET A 1 359 ? 95.648 14.880 -132.894 1.00 79.62 359 MET A CA 1
ATOM 2642 C C . MET A 1 359 ? 96.494 16.156 -132.859 1.00 79.62 359 MET A C 1
ATOM 2644 O O . MET A 1 359 ? 96.943 16.603 -133.910 1.00 79.62 359 MET A O 1
ATOM 2648 N N . SER A 1 360 ? 96.799 16.702 -131.681 1.00 73.81 360 SER A N 1
ATOM 2649 C CA . SER A 1 360 ? 97.753 17.808 -131.529 1.00 73.81 360 SER A CA 1
ATOM 2650 C C . SER A 1 360 ? 99.164 17.399 -131.946 1.00 73.81 360 SER A C 1
ATOM 2652 O O . SER A 1 360 ? 99.863 18.191 -132.570 1.00 73.81 360 SER A O 1
ATOM 2654 N N . GLY A 1 361 ? 99.581 16.160 -131.666 1.00 76.50 361 GLY A N 1
ATOM 2655 C CA . GLY A 1 361 ? 100.847 15.616 -132.159 1.00 76.50 361 GLY A CA 1
ATOM 2656 C C . GLY A 1 361 ? 100.886 15.515 -133.687 1.00 76.50 361 GLY A C 1
ATOM 2657 O O . GLY A 1 361 ? 101.884 15.885 -134.304 1.00 76.50 361 GLY A O 1
ATOM 2658 N N . LYS A 1 362 ? 99.787 15.076 -134.315 1.00 77.56 362 LYS A N 1
ATOM 2659 C CA . LYS A 1 362 ? 99.631 15.072 -135.782 1.00 77.56 362 LYS A CA 1
ATOM 2660 C C . LYS A 1 362 ? 99.652 16.493 -136.355 1.00 77.56 362 LYS A C 1
ATOM 2662 O O . LYS A 1 362 ? 100.327 16.727 -137.352 1.00 77.56 362 LYS A O 1
ATOM 2667 N N . LEU A 1 363 ? 98.978 17.441 -135.704 1.00 77.06 363 LEU A N 1
ATOM 2668 C CA . LEU A 1 363 ? 98.952 18.849 -136.103 1.00 77.06 363 LEU A CA 1
ATOM 2669 C C . LEU A 1 363 ? 100.344 19.491 -136.017 1.00 77.06 363 LEU A C 1
ATOM 2671 O O . LEU A 1 363 ? 100.749 20.185 -136.943 1.00 77.06 363 LEU A O 1
ATOM 2675 N N . ALA A 1 364 ? 101.096 19.220 -134.948 1.00 72.81 364 ALA A N 1
ATOM 2676 C CA . ALA A 1 364 ? 102.460 19.715 -134.782 1.00 72.81 364 ALA A CA 1
ATOM 2677 C C . ALA A 1 364 ? 103.396 19.172 -135.874 1.00 72.81 364 ALA A C 1
ATOM 2679 O O . ALA A 1 364 ? 104.167 19.935 -136.448 1.00 72.81 364 ALA A O 1
ATOM 2680 N N . ARG A 1 365 ? 103.279 17.883 -136.230 1.00 74.81 365 ARG A N 1
ATOM 2681 C CA . ARG A 1 365 ? 104.026 17.300 -137.360 1.00 74.81 365 ARG A CA 1
ATOM 2682 C C . ARG A 1 365 ? 103.656 17.953 -138.690 1.00 74.81 365 ARG A C 1
ATOM 2684 O O . ARG A 1 365 ? 104.549 18.309 -139.447 1.00 74.81 365 ARG A O 1
ATOM 2691 N N . ALA A 1 366 ? 102.366 18.176 -138.942 1.00 71.38 366 ALA A N 1
ATOM 2692 C CA . ALA A 1 366 ? 101.908 18.869 -140.145 1.00 71.38 366 ALA A CA 1
ATOM 2693 C C . ALA A 1 366 ? 102.402 20.328 -140.199 1.00 71.38 366 ALA A C 1
ATOM 2695 O O . ALA A 1 366 ? 102.780 20.811 -141.262 1.00 71.38 366 ALA A O 1
ATOM 2696 N N . GLN A 1 367 ? 102.446 21.032 -139.061 1.00 71.50 367 GLN A N 1
ATOM 2697 C CA . GLN A 1 367 ? 103.024 22.376 -138.970 1.00 71.50 367 GLN A CA 1
ATOM 2698 C C . GLN A 1 367 ? 104.535 22.370 -139.220 1.00 71.50 367 GLN A C 1
ATOM 2700 O O . GLN A 1 367 ? 105.041 23.264 -139.896 1.00 71.50 367 GLN A O 1
ATOM 2705 N N . GLU A 1 368 ? 105.263 21.372 -138.719 1.00 75.56 368 GLU A N 1
ATOM 2706 C CA . GLU A 1 368 ? 106.699 21.228 -138.966 1.00 75.56 368 GLU A CA 1
ATOM 2707 C C . GLU A 1 368 ? 106.987 20.909 -140.444 1.00 75.56 368 GLU A C 1
ATOM 2709 O O . GLU A 1 368 ? 107.876 21.510 -141.045 1.00 75.56 368 GLU A O 1
ATOM 2714 N N . GLU A 1 369 ? 106.190 20.037 -141.068 1.00 74.44 369 GLU A N 1
ATOM 2715 C CA . GLU A 1 369 ? 106.246 19.749 -142.508 1.00 74.44 369 GLU A CA 1
ATOM 2716 C C . GLU A 1 369 ? 105.925 20.986 -143.351 1.00 74.44 369 GLU A C 1
ATOM 2718 O O . GLU A 1 369 ? 106.658 21.286 -144.292 1.00 74.44 369 GLU A O 1
ATOM 2723 N N . LEU A 1 370 ? 104.892 21.751 -142.982 1.00 76.38 370 LEU A N 1
ATOM 2724 C CA . LEU A 1 370 ? 104.556 23.019 -143.631 1.00 76.38 370 LEU A CA 1
ATOM 2725 C C . LEU A 1 370 ? 105.697 24.035 -143.494 1.00 76.38 370 LEU A C 1
ATOM 2727 O O . LEU A 1 370 ? 106.039 24.711 -144.458 1.00 76.38 370 LEU A O 1
ATOM 2731 N N . SER A 1 371 ? 106.323 24.109 -142.319 1.00 75.31 371 SER A N 1
ATOM 2732 C CA . SER A 1 371 ? 107.462 24.999 -142.063 1.00 75.31 371 SER A CA 1
ATOM 2733 C C . SER A 1 371 ? 108.681 24.603 -142.899 1.00 75.31 371 SER A C 1
ATOM 2735 O O . SER A 1 371 ? 109.330 25.468 -143.483 1.00 75.31 371 SER A O 1
ATOM 2737 N N . ARG A 1 372 ? 108.961 23.299 -143.037 1.00 72.94 372 ARG A N 1
ATOM 2738 C CA . ARG A 1 372 ? 109.999 22.790 -143.953 1.00 72.94 372 ARG A CA 1
ATOM 2739 C C . ARG A 1 372 ? 109.668 23.100 -145.410 1.00 72.94 372 ARG A C 1
ATOM 2741 O O . ARG A 1 372 ? 110.561 23.477 -146.163 1.00 72.94 372 ARG A O 1
ATOM 2748 N N . PHE A 1 373 ? 108.402 22.973 -145.801 1.00 74.00 373 PHE A N 1
ATOM 2749 C CA . PHE A 1 373 ? 107.952 23.282 -147.156 1.00 74.00 373 PHE A CA 1
ATOM 2750 C C . PHE A 1 373 ? 108.095 24.774 -147.470 1.00 74.00 373 PHE A C 1
ATOM 2752 O O . PHE A 1 373 ? 108.566 25.129 -148.545 1.00 74.00 373 PHE A O 1
ATOM 2759 N N . LEU A 1 374 ? 107.750 25.650 -146.523 1.00 73.88 374 LEU A N 1
ATOM 2760 C CA . LEU A 1 374 ? 107.916 27.097 -146.654 1.00 73.88 374 LEU A CA 1
ATOM 2761 C C . LEU A 1 374 ? 109.391 27.502 -146.692 1.00 73.88 374 LEU A C 1
ATOM 2763 O O . LEU A 1 374 ? 109.750 28.294 -147.555 1.00 73.88 374 LEU A O 1
ATOM 2767 N N . ALA A 1 375 ? 110.252 26.914 -145.856 1.00 69.50 375 ALA A N 1
ATOM 2768 C CA . ALA A 1 375 ? 111.698 27.150 -145.911 1.00 69.50 375 ALA A CA 1
ATOM 2769 C C . ALA A 1 375 ? 112.298 26.713 -147.262 1.00 69.50 375 ALA A C 1
ATOM 2771 O O . ALA A 1 375 ? 113.057 27.460 -147.875 1.00 69.50 375 ALA A O 1
ATOM 2772 N N . TYR A 1 376 ? 111.885 25.551 -147.782 1.00 73.62 376 TYR A N 1
ATOM 2773 C CA . TYR A 1 376 ? 112.266 25.097 -149.123 1.00 73.62 376 TYR A CA 1
ATOM 2774 C C . TYR A 1 376 ? 111.766 26.056 -150.214 1.00 73.62 376 TYR A C 1
ATOM 2776 O O . TYR A 1 376 ? 112.500 26.412 -151.135 1.00 73.62 376 TYR A O 1
ATOM 2784 N N . HIS A 1 377 ? 110.522 26.526 -150.105 1.00 68.81 377 HIS A N 1
ATOM 2785 C CA . HIS A 1 377 ? 109.943 27.465 -151.063 1.00 68.81 377 HIS A CA 1
ATOM 2786 C C . HIS A 1 377 ? 110.621 28.842 -151.002 1.00 68.81 377 HIS A C 1
ATOM 2788 O O . HIS A 1 377 ? 110.779 29.499 -152.034 1.00 68.81 377 HIS A O 1
ATOM 2794 N N . GLU A 1 378 ? 111.050 29.281 -149.821 1.00 73.00 378 GLU A N 1
ATOM 2795 C CA . GLU A 1 378 ? 111.814 30.507 -149.610 1.00 73.00 378 GLU A CA 1
ATOM 2796 C C . GLU A 1 378 ? 113.230 30.382 -150.188 1.00 73.00 378 GLU A C 1
ATOM 2798 O O . GLU A 1 378 ? 113.678 31.288 -150.887 1.00 73.00 378 GLU A O 1
ATOM 2803 N N . GLU A 1 379 ? 113.898 29.235 -150.043 1.00 70.56 379 GLU A N 1
ATOM 2804 C CA . GLU A 1 379 ? 115.179 28.958 -150.709 1.00 70.56 379 GLU A CA 1
ATOM 2805 C C . GLU A 1 379 ? 115.051 28.961 -152.243 1.00 70.56 379 GLU A C 1
ATOM 2807 O O . GLU A 1 379 ? 115.844 29.612 -152.932 1.00 70.56 379 GLU A O 1
ATOM 2812 N N . VAL A 1 380 ? 114.015 28.314 -152.791 1.00 70.81 380 VAL A N 1
ATOM 2813 C CA . VAL A 1 380 ? 113.751 28.263 -154.242 1.00 70.81 380 VAL A CA 1
ATOM 2814 C C . VAL A 1 380 ? 113.388 29.643 -154.797 1.00 70.81 380 VAL A C 1
ATOM 2816 O O . VAL A 1 380 ? 113.901 30.052 -155.840 1.00 70.81 380 VAL A O 1
ATOM 2819 N N . SER A 1 381 ? 112.552 30.409 -154.095 1.00 66.12 381 SER A N 1
ATOM 2820 C CA . SER A 1 381 ? 112.196 31.768 -154.517 1.00 66.12 381 SER A CA 1
ATOM 2821 C C . SER A 1 381 ? 113.349 32.763 -154.331 1.00 66.12 381 SER A C 1
ATOM 2823 O O . SER A 1 381 ? 113.500 33.670 -155.149 1.00 66.12 381 SER A O 1
ATOM 2825 N N . SER A 1 382 ? 114.242 32.550 -153.362 1.00 66.50 382 SER A N 1
ATOM 2826 C CA . SER A 1 382 ? 115.507 33.289 -153.229 1.00 66.50 382 SER A CA 1
ATOM 2827 C C . SER A 1 382 ? 116.498 32.977 -154.355 1.00 66.50 382 SER A C 1
ATOM 2829 O O . SER A 1 382 ? 117.237 33.863 -154.794 1.00 66.50 382 SER A O 1
ATOM 2831 N N . ALA A 1 383 ? 116.527 31.731 -154.837 1.00 64.00 383 ALA A N 1
ATOM 2832 C CA . ALA A 1 383 ? 117.327 31.321 -155.991 1.00 64.00 383 ALA A CA 1
ATOM 2833 C C . ALA A 1 383 ? 116.771 31.904 -157.305 1.00 64.00 383 ALA A C 1
ATOM 2835 O O . ALA A 1 383 ? 117.533 32.447 -158.107 1.00 64.00 383 ALA A O 1
ATOM 2836 N N . LEU A 1 384 ? 115.444 31.900 -157.479 1.00 62.44 384 LEU A N 1
ATOM 2837 C CA . LEU A 1 384 ? 114.761 32.517 -158.624 1.00 62.44 384 LEU A CA 1
ATOM 2838 C C . LEU A 1 384 ? 114.897 34.046 -158.643 1.00 62.44 384 LEU A C 1
ATOM 2840 O O . LEU A 1 384 ? 115.155 34.612 -159.701 1.00 62.44 384 LEU A O 1
ATOM 2844 N N . ARG A 1 385 ? 114.812 34.731 -157.490 1.00 63.28 385 ARG A N 1
ATOM 2845 C CA . ARG A 1 385 ? 115.083 36.182 -157.400 1.00 63.28 385 ARG A CA 1
ATOM 2846 C C . ARG A 1 385 ? 116.525 36.521 -157.787 1.00 63.28 385 ARG A C 1
ATOM 2848 O O . ARG A 1 385 ? 116.748 37.527 -158.454 1.00 63.28 385 ARG A O 1
ATOM 2855 N N . ARG A 1 386 ? 117.497 35.669 -157.434 1.00 62.47 386 ARG A N 1
ATOM 2856 C CA . ARG A 1 386 ? 118.898 35.823 -157.868 1.00 62.47 386 ARG A CA 1
ATOM 2857 C C . ARG A 1 386 ? 119.082 35.612 -159.377 1.00 62.47 386 ARG A C 1
ATOM 2859 O O . ARG A 1 386 ? 119.882 36.322 -159.975 1.00 62.47 386 ARG A O 1
ATOM 2866 N N . GLN A 1 387 ? 118.332 34.701 -160.001 1.00 60.47 387 GLN A N 1
ATOM 2867 C CA . GLN A 1 387 ? 118.351 34.510 -161.460 1.00 60.47 387 GLN A CA 1
ATOM 2868 C C . GLN A 1 387 ? 117.627 35.631 -162.227 1.00 60.47 387 GLN A C 1
ATOM 2870 O O . GLN A 1 387 ? 118.111 36.056 -163.272 1.00 60.47 387 GLN A O 1
ATOM 2875 N N . LEU A 1 388 ? 116.516 36.158 -161.702 1.00 58.72 388 LEU A N 1
ATOM 2876 C CA . LEU A 1 388 ? 115.766 37.266 -162.313 1.00 58.72 388 LEU A CA 1
ATOM 2877 C C . LEU A 1 388 ? 116.507 38.613 -162.222 1.00 58.72 388 LEU A C 1
ATOM 2879 O O . LEU A 1 388 ? 116.459 39.395 -163.170 1.00 58.72 388 LEU A O 1
ATOM 2883 N N . ALA A 1 389 ? 117.283 38.850 -161.156 1.00 60.12 389 ALA A N 1
ATOM 2884 C CA . ALA A 1 389 ? 118.145 40.031 -161.032 1.00 60.12 389 ALA A CA 1
ATOM 2885 C C . ALA A 1 389 ? 119.274 40.090 -162.087 1.00 60.12 389 ALA A C 1
ATOM 2887 O O . ALA A 1 389 ? 119.739 41.176 -162.424 1.00 60.12 389 ALA A O 1
ATOM 2888 N N . ALA A 1 390 ? 119.688 38.950 -162.655 1.00 59.53 390 ALA A N 1
ATOM 2889 C CA . ALA A 1 390 ? 120.677 38.892 -163.737 1.00 59.53 390 ALA A CA 1
ATOM 2890 C C . ALA A 1 390 ? 120.092 39.217 -165.130 1.00 59.53 390 ALA A C 1
ATOM 2892 O O . ALA A 1 390 ? 120.851 39.418 -166.076 1.00 59.53 390 ALA A O 1
ATOM 2893 N N . LEU A 1 391 ? 118.760 39.284 -165.265 1.00 55.31 391 LEU A N 1
ATOM 2894 C CA . LEU A 1 391 ? 118.043 39.472 -166.536 1.00 55.31 391 LEU A CA 1
ATOM 2895 C C . LEU A 1 391 ? 117.368 40.850 -166.675 1.00 55.31 391 LEU A C 1
ATOM 2897 O O . LEU A 1 391 ? 116.611 41.063 -167.617 1.00 55.31 391 LEU A O 1
ATOM 2901 N N . GLY A 1 392 ? 117.642 41.799 -165.771 1.00 53.06 392 GLY A N 1
ATOM 2902 C CA . GLY A 1 392 ? 117.155 43.181 -165.898 1.00 53.06 392 GLY A CA 1
ATOM 2903 C C . GLY A 1 392 ? 115.632 43.340 -165.792 1.00 53.06 392 GLY A C 1
ATOM 2904 O O . GLY A 1 392 ? 115.096 44.339 -166.264 1.00 53.06 392 GLY A O 1
ATOM 2905 N N . ALA A 1 393 ? 114.939 42.376 -165.178 1.00 43.94 393 ALA A N 1
ATOM 2906 C CA . ALA A 1 393 ? 113.502 42.426 -164.931 1.00 43.94 393 ALA A CA 1
ATOM 2907 C C . ALA A 1 393 ? 113.228 42.726 -163.449 1.00 43.94 393 ALA A C 1
ATOM 2909 O O . ALA A 1 393 ? 113.574 41.949 -162.558 1.00 43.94 393 ALA A O 1
ATOM 2910 N N . GLU A 1 394 ? 112.618 43.881 -163.204 1.00 41.03 394 GLU A N 1
ATOM 2911 C CA . GLU A 1 394 ? 112.189 44.367 -161.894 1.00 41.03 394 GLU A CA 1
ATOM 2912 C C . GLU A 1 394 ? 111.068 43.466 -161.325 1.00 41.03 394 GLU A C 1
ATOM 2914 O O . GLU A 1 394 ? 110.065 43.233 -162.008 1.00 41.03 394 GLU A O 1
ATOM 2919 N N . PRO A 1 395 ? 111.217 42.900 -160.111 1.00 51.25 395 PRO A N 1
ATOM 2920 C CA . PRO A 1 395 ? 110.207 42.021 -159.536 1.00 51.25 395 PRO A CA 1
ATOM 2921 C C . PRO A 1 395 ? 109.006 42.817 -158.980 1.00 51.25 395 PRO A C 1
ATOM 2923 O O . PRO A 1 395 ? 109.201 43.766 -158.218 1.00 51.25 395 PRO A O 1
ATOM 2926 N N . PRO A 1 396 ? 107.761 42.411 -159.297 1.00 49.41 396 PRO A N 1
ATOM 2927 C CA . PRO A 1 396 ? 106.549 43.046 -158.787 1.00 49.41 396 PRO A CA 1
ATOM 2928 C C . PRO A 1 396 ? 106.349 42.789 -157.284 1.00 49.41 396 PRO A C 1
ATOM 2930 O O . PRO A 1 396 ? 106.597 41.692 -156.777 1.00 49.41 396 PRO A O 1
ATOM 2933 N N . ALA A 1 397 ? 105.878 43.821 -156.581 1.00 46.00 397 ALA A N 1
ATOM 2934 C CA . ALA A 1 397 ? 105.542 43.795 -155.162 1.00 46.00 397 ALA A CA 1
ATOM 2935 C C . ALA A 1 397 ? 104.436 42.767 -154.842 1.00 46.00 397 ALA A C 1
ATOM 2937 O O . ALA A 1 397 ? 103.450 42.636 -155.567 1.00 46.00 397 ALA A O 1
ATOM 2938 N N . LEU A 1 398 ? 104.633 42.035 -153.743 1.00 46.28 398 LEU A N 1
ATOM 2939 C CA . LEU A 1 398 ? 103.744 40.992 -153.219 1.00 46.28 398 LEU A CA 1
ATOM 2940 C C . LEU A 1 398 ? 102.491 41.569 -152.513 1.00 46.28 398 LEU A C 1
ATOM 2942 O O . LEU A 1 398 ? 102.531 42.708 -152.048 1.00 46.28 398 LEU A O 1
ATOM 2946 N N . PRO A 1 399 ? 101.404 40.777 -152.398 1.00 52.91 399 PRO A N 1
ATOM 2947 C CA . PRO A 1 399 ? 100.107 41.189 -151.851 1.00 52.91 399 PRO A CA 1
ATOM 2948 C C . PRO A 1 399 ? 100.000 41.023 -150.322 1.00 52.91 399 PRO A C 1
ATOM 2950 O O . PRO A 1 399 ? 100.610 40.127 -149.738 1.00 52.91 399 PRO A O 1
ATOM 2953 N N . GLU A 1 400 ? 99.167 41.848 -149.681 1.00 41.06 400 GLU A N 1
ATOM 2954 C CA . GLU A 1 400 ? 98.788 41.709 -148.265 1.00 41.06 400 GLU A CA 1
ATOM 2955 C C . GLU A 1 400 ? 97.787 40.548 -148.041 1.00 41.06 400 GLU A C 1
ATOM 2957 O O . GLU A 1 400 ? 96.839 40.399 -148.819 1.00 41.06 400 GLU A O 1
ATOM 2962 N N . PRO A 1 401 ? 97.961 39.722 -146.986 1.00 52.16 401 PRO A N 1
ATOM 2963 C CA . PRO A 1 401 ? 97.060 38.617 -146.653 1.00 52.16 401 PRO A CA 1
ATOM 2964 C C . PRO A 1 401 ? 95.796 39.053 -145.869 1.00 52.16 401 PRO A C 1
ATOM 2966 O O . PRO A 1 401 ? 95.831 40.026 -145.115 1.00 52.16 401 PRO A O 1
ATOM 2969 N N . PRO A 1 402 ? 94.679 38.303 -145.982 1.00 47.84 402 PRO A N 1
ATOM 2970 C CA . PRO A 1 402 ? 93.407 38.597 -145.314 1.00 47.84 402 PRO A CA 1
ATOM 2971 C C . PRO A 1 402 ? 93.434 38.279 -143.807 1.00 47.84 402 PRO A C 1
ATOM 2973 O O . PRO A 1 402 ? 93.865 37.202 -143.396 1.00 47.84 402 PRO A O 1
ATOM 2976 N N . GLN A 1 403 ? 92.912 39.188 -142.975 1.00 54.72 403 GLN A N 1
ATOM 2977 C CA . GLN A 1 403 ? 92.712 38.939 -141.542 1.00 54.72 403 GLN A CA 1
ATOM 2978 C C . GLN A 1 403 ? 91.473 38.056 -141.299 1.00 54.72 403 GLN A C 1
ATOM 2980 O O . GLN A 1 403 ? 90.377 38.345 -141.778 1.00 54.72 403 GLN A O 1
ATOM 2985 N N . LEU A 1 404 ? 91.671 36.968 -140.550 1.00 45.72 404 LEU A N 1
ATOM 2986 C CA . LEU A 1 404 ? 90.657 36.001 -140.115 1.00 45.72 404 LEU A CA 1
ATOM 2987 C C . LEU A 1 404 ? 89.859 36.500 -138.884 1.00 45.72 404 LEU A C 1
ATOM 2989 O O . LEU A 1 404 ? 90.382 37.289 -138.096 1.00 45.72 404 LEU A O 1
ATOM 2993 N N . PRO A 1 405 ? 88.612 36.021 -138.694 1.00 52.28 405 PRO A N 1
ATOM 2994 C CA . PRO A 1 405 ? 87.676 36.494 -137.671 1.00 52.28 405 PRO A CA 1
ATOM 2995 C C . PRO A 1 405 ? 88.002 35.996 -136.255 1.00 52.28 405 PRO A C 1
ATOM 2997 O O . PRO A 1 405 ? 88.405 34.851 -136.048 1.00 52.28 405 PRO A O 1
ATOM 3000 N N . THR A 1 406 ? 87.747 36.842 -135.257 1.00 54.03 406 THR A N 1
ATOM 3001 C CA . THR A 1 406 ? 87.781 36.488 -133.834 1.00 54.03 406 THR A CA 1
ATOM 3002 C C . THR A 1 406 ? 86.511 35.724 -133.417 1.00 54.03 406 THR A C 1
ATOM 3004 O O . THR A 1 406 ? 85.402 36.191 -133.675 1.00 54.03 406 THR A O 1
ATOM 3007 N N . PRO A 1 407 ? 86.630 34.559 -132.750 1.00 54.19 407 PRO A N 1
ATOM 3008 C CA . PRO A 1 407 ? 85.490 33.822 -132.213 1.00 54.19 407 PRO A CA 1
ATOM 3009 C C . PRO A 1 407 ? 85.003 34.400 -130.873 1.00 54.19 407 PRO A C 1
ATOM 3011 O O . PRO A 1 407 ? 85.760 34.519 -129.910 1.00 54.19 407 PRO A O 1
ATOM 3014 N N . THR A 1 408 ? 83.705 34.689 -130.797 1.00 48.25 408 THR A N 1
ATOM 3015 C CA . THR A 1 408 ? 82.934 34.824 -129.554 1.00 48.25 408 THR A CA 1
ATOM 3016 C C . THR A 1 408 ? 82.887 33.481 -128.825 1.00 48.25 408 THR A C 1
ATOM 3018 O O . THR A 1 408 ? 82.472 32.480 -129.410 1.00 48.25 408 THR A O 1
ATOM 3021 N N . ARG A 1 409 ? 83.281 33.452 -127.549 1.00 45.12 409 ARG A N 1
ATOM 3022 C CA . ARG A 1 409 ? 83.132 32.287 -126.666 1.00 45.12 409 ARG A CA 1
ATOM 3023 C C . ARG A 1 409 ? 82.117 32.622 -125.571 1.00 45.12 409 ARG A C 1
ATOM 3025 O O . ARG A 1 409 ? 82.312 33.608 -124.862 1.00 45.12 409 ARG A O 1
ATOM 3032 N N . GLY A 1 410 ? 81.046 31.830 -125.508 1.00 48.06 410 GLY A N 1
ATOM 3033 C CA . GLY A 1 410 ? 80.154 31.702 -124.352 1.00 48.06 410 GLY A CA 1
ATOM 3034 C C . GLY A 1 410 ? 80.652 30.651 -123.373 1.00 48.06 410 GLY A C 1
ATOM 3035 O O . GLY A 1 410 ? 81.557 29.871 -123.763 1.00 48.06 410 GLY A O 1
#

Solvent-accessible surface area (backbone atoms only — not comparable to full-atom values): 23483 Å² total; per-residue (Å²): 136,84,87,87,83,92,84,82,92,78,89,83,81,91,76,93,77,83,84,82,84,81,91,70,88,76,82,77,81,77,80,72,93,78,76,82,82,82,74,84,80,85,75,74,76,74,80,72,90,66,75,85,71,50,75,66,54,56,50,50,55,50,51,53,52,50,50,53,51,50,54,52,51,52,51,52,49,54,50,52,57,47,51,55,50,53,50,52,53,49,54,52,51,50,53,54,50,52,51,52,54,51,52,54,53,51,52,56,47,54,54,52,54,51,51,52,54,52,52,53,50,52,52,52,50,53,50,50,52,56,51,50,56,52,51,53,55,51,53,53,49,53,51,48,57,52,51,61,74,70,70,49,71,69,58,45,49,52,44,46,52,52,49,51,52,50,48,50,53,51,50,51,51,49,52,53,50,50,52,52,52,52,51,53,52,48,52,52,50,54,51,49,52,49,52,51,52,50,48,54,50,50,52,52,48,53,52,50,50,53,50,52,50,52,51,51,50,54,50,50,50,52,51,51,52,53,48,51,52,48,53,52,51,50,53,50,51,52,51,52,50,51,52,51,50,52,54,48,52,53,49,56,48,52,52,50,53,52,50,50,53,50,51,51,50,51,50,52,51,51,51,50,52,52,52,51,51,52,51,50,53,51,50,54,51,49,52,54,50,50,52,52,49,54,53,50,52,52,50,53,51,52,53,51,51,52,51,51,51,51,50,52,52,51,52,51,50,51,52,50,51,51,52,48,51,53,52,48,53,50,51,52,49,53,47,50,50,51,50,51,52,47,55,49,50,52,50,52,48,52,46,53,48,51,51,47,54,52,50,51,51,51,50,51,50,52,51,52,50,50,50,53,51,49,52,51,49,49,52,52,51,52,50,48,52,57,55,38,65,77,68,79,56,86,82,80,86,82,83,86,82,86,87,80,86,84,84,87,81,133

Organism: NCBI:txid47775

pLDDT: mean 79.65, std 18.52, range [34.19, 97.81]

Sequence (410 aa):
MAPGSNGLLSQGAELALGPASPTAAAQVITATPTASPSGPDATTPTPTAGKPLSAAASRAASIEGIQARLARSHLHQAEVDRQYKDELRWLQKEVEHLKAELEVSRRRRTEADEDIASLRRRLEEARGEAAAARAEAAEARARAEAARRDGSRAEVERLRGELEAARRAAAEAVEVSRTAAAAAAKELREVQAECEARGTRAVAAEAAARVAEAESEALGERLREAAAVREELERGLEQMRGQAAEVRGRLEASEREVAEARSDAAARAAELAAASQQLAAAAEMRTAAAAAVEAAEARAAALRGELEAVRAATGASAAAVEALRVKLGRTEEELGELQGQYSRVVYEHAKARAEHTEMSGKLARAQEELSRFLAYHEEVSSALRRQLAALGAEPPALPEPPQLPTPTRG

Mean predicted aligned error: 20.9 Å

Secondary structure (DSSP, 8-state):
-----------------PPPP------------------S--------------HHHHHHHHHHHHHHHHHHHHHHHHHHHHHHHHHHHHHHHHHHHHHHHHHHHHHHHHHHHHHHHHHHHHHHHHHHHHHHHHHHHHHHHHHHHHHHHS--HHHHHHHHHHHHHHHHHHHHHHHHHHHHHHHHHHHHHHHHHHHHHHHHHHHHHHHHHHHHHHHHHHHHHHHHHHHHHHHHHHHHHHHHHHHHHHHHHHHHHHHHHHHHHHHHHHHHHHHHHHHHHHHHHHHHHHHHHHHHHHHHHHHHHHHHHHHHHHHHHHHHHHHHHHHHHHHHHHHHHHHHHHHHHHHHHHHHHHHHHHHHHHHHHHHHHHHHHHHHHHHHHHHHHHHHHHHHHTTT-PPPPPPPPPPPPPPP--

Foldseek 3Di:
DDDDDDDDDDDDDDDDDDDDDDDDDDPPPPPDPDDDPPDPDPPPDDPDPDDPDPPVRVVVVVVVVVVVVVVVVVVVVVVVVVVVVVVVVVVVVVVVVVVVVVVVVVVVVVVLVVVLVVLVVVLVVLVVVLVVLVVVLVVLVVVLVVVVVVDDPVVNVVSVVVNVVSVVVNVVSVVVSVVVNVVSVVVNVVSVVVVVVVVVVVVVVVVVVVVVVVVVVVVVVVVVVVVVVVVVVVVVVVVVVVVVVVVVVVVVVVVVVVVVVVVVVVVVVVVVVVVVVVVVVVVVVVVVVVVVVVVVVVVVVVVVVVVVVVVVVVVVVVVVVVVVVVVVVVVVVVVVVVVVVVVVVVVVVVVVVVVVVVVVVVVVVVVVVVVVVVVVVVVVVVVVVVVVVVVPDDDDDDDDDDDDDDDDDD